Protein AF-0000000066255274 (afdb_homodimer)

Foldseek 3Di:
DDPLAAEEEEEDQCPVCPPPCCCDDLSVVCQVVPNYHYHYQHLQVLADDPRSHQWDADPVGDDKTAGELNSVLVSVVVVCPPPDPDCLQEAAEEEDLVAAEDDLVNLQSQLPHSYYYYYKAAIPGYDVVNCVVSVHHYYYPDNDDDRMCSVVSSVSCVSNSCCHPPSPVDPVVVCQDACNLLWHWADDDDDDQDDPNDGDPVQVVVPPPVSVVVVRVVRRLVCCVVPPVVSLVVNCVVVVHDSCVVVVD/DDPLAAEEEEEDQCPVCPPPCCCDDLSVVCCVVPNYHYHYQHLQVLADDPRSHQWAADPVGDDKTAGELNSVLVSVVVVCVPPDPDCLQEAAEEEDLVAAEDDLVNLQSQLPHSYYYYYKAAIPGYDVVNCVVSVHHYYYPDNDDDRMCSVVSSVSCVSNSCCHPPSPVDPVVVCQDACNLLWHWADDDDDDQADPNDGDPVQVVVPPPVSVVVVRVVRRLVCCVVPPVVSLVVNCVVVVHDSCVVVVD

Structure (mmCIF, N/CA/C/O backbone):
data_AF-0000000066255274-model_v1
#
loop_
_entity.id
_entity.type
_entity.pdbx_description
1 polymer 'tRNA (guanine-N(1)-)-methyltransferase'
#
loop_
_atom_site.group_PDB
_atom_site.id
_atom_site.type_symbol
_atom_site.label_atom_id
_atom_site.label_alt_id
_atom_site.label_comp_id
_atom_site.label_asym_id
_atom_site.label_entity_id
_atom_site.label_seq_id
_atom_site.pdbx_PDB_ins_code
_atom_site.Cartn_x
_atom_site.Cartn_y
_atom_site.Cartn_z
_atom_site.occupancy
_atom_site.B_iso_or_equiv
_atom_site.auth_seq_id
_atom_site.auth_comp_id
_atom_site.auth_asym_id
_atom_site.auth_atom_id
_atom_site.pdbx_PDB_model_num
ATOM 1 N N . MET A 1 1 ? 22.891 -3.846 16.141 1 67 1 MET A N 1
ATOM 2 C CA . MET A 1 1 ? 22.766 -3.225 14.828 1 67 1 MET A CA 1
ATOM 3 C C . MET A 1 1 ? 24.141 -3.023 14.188 1 67 1 MET A C 1
ATOM 5 O O . MET A 1 1 ? 25.125 -2.736 14.883 1 67 1 MET A O 1
ATOM 9 N N . LEU A 1 2 ? 24.172 -3.42 12.828 1 73.75 2 LEU A N 1
ATOM 10 C CA . LEU A 1 2 ? 25.422 -3.209 12.109 1 73.75 2 LEU A CA 1
ATOM 11 C C . LEU A 1 2 ? 25.672 -1.723 11.883 1 73.75 2 LEU A C 1
ATOM 13 O O . LEU A 1 2 ? 24.75 -0.969 11.586 1 73.75 2 LEU A O 1
ATOM 17 N N . LYS A 1 3 ? 26.812 -1.374 12.156 1 72.88 3 LYS A N 1
ATOM 18 C CA . LYS A 1 3 ? 27.188 0.022 11.938 1 72.88 3 LYS A CA 1
ATOM 19 C C . LYS A 1 3 ? 26.922 0.447 10.5 1 72.88 3 LYS A C 1
ATOM 21 O O . LYS A 1 3 ? 27.266 -0.268 9.555 1 72.88 3 LYS A O 1
ATOM 26 N N . GLY A 1 4 ? 26.125 1.449 10.344 1 81.69 4 GLY A N 1
ATOM 27 C CA . GLY A 1 4 ? 25.875 1.98 9.008 1 81.69 4 GLY A CA 1
ATOM 28 C C . GLY A 1 4 ? 24.703 1.335 8.312 1 81.69 4 GLY A C 1
ATOM 29 O O . GLY A 1 4 ? 24.438 1.606 7.137 1 81.69 4 GLY A O 1
ATOM 30 N N . ALA A 1 5 ? 23.953 0.561 9.094 1 90.81 5 ALA A N 1
ATOM 31 C CA . ALA A 1 5 ? 22.797 -0.108 8.492 1 90.81 5 ALA A CA 1
ATOM 32 C C . ALA A 1 5 ? 21.703 0.893 8.148 1 90.81 5 ALA A C 1
ATOM 34 O O . ALA A 1 5 ? 21.516 1.896 8.844 1 90.81 5 ALA A O 1
ATOM 35 N N . TRP A 1 6 ? 21.047 0.583 7.078 1 96.94 6 TRP A N 1
ATOM 36 C CA . TRP A 1 6 ? 19.906 1.394 6.648 1 96.94 6 TRP A CA 1
ATOM 37 C C . TRP A 1 6 ? 18.859 1.497 7.75 1 96.94 6 TRP A C 1
ATOM 39 O O . TRP A 1 6 ? 18.578 0.513 8.438 1 96.94 6 TRP A O 1
ATOM 49 N N . GLN A 1 7 ? 18.297 2.729 7.961 1 98.06 7 GLN A N 1
ATOM 50 C CA . GLN A 1 7 ? 17.391 2.906 9.086 1 98.06 7 GLN A CA 1
ATOM 51 C C . GLN A 1 7 ? 16.094 3.586 8.648 1 98.06 7 GLN A C 1
ATOM 53 O O . GLN A 1 7 ? 16.125 4.555 7.891 1 98.06 7 GLN A O 1
ATOM 58 N N . ALA A 1 8 ? 15.008 3.051 9.133 1 98.56 8 ALA A N 1
ATOM 59 C CA . ALA A 1 8 ? 13.711 3.719 8.992 1 98.56 8 ALA A CA 1
ATOM 60 C C . ALA A 1 8 ? 13.273 4.34 10.312 1 98.56 8 ALA A C 1
ATOM 62 O O . ALA A 1 8 ? 13.219 3.66 11.336 1 98.56 8 ALA A O 1
ATOM 63 N N . ARG A 1 9 ? 12.984 5.594 10.297 1 98.75 9 ARG A N 1
ATOM 64 C CA . ARG A 1 9 ? 12.352 6.27 11.422 1 98.75 9 ARG A CA 1
ATOM 65 C C . ARG A 1 9 ? 10.906 6.637 11.094 1 98.75 9 ARG A C 1
ATOM 67 O O . ARG A 1 9 ? 10.633 7.234 10.055 1 98.75 9 ARG A O 1
ATOM 74 N N . ILE A 1 10 ? 10.031 6.273 12 1 98.94 10 ILE A N 1
ATOM 75 C CA . ILE A 1 10 ? 8.609 6.473 11.703 1 98.94 10 ILE A CA 1
ATOM 76 C C . ILE A 1 10 ? 7.984 7.352 12.781 1 98.94 10 ILE A C 1
ATOM 78 O O . ILE A 1 10 ? 7.922 6.965 13.953 1 98.94 10 ILE A O 1
ATOM 82 N N . VAL A 1 11 ? 7.551 8.516 12.422 1 98.88 11 VAL A N 1
ATOM 83 C CA . VAL A 1 11 ? 6.738 9.359 13.289 1 98.88 11 VAL A CA 1
ATOM 84 C C . VAL A 1 11 ? 5.266 8.984 13.156 1 98.88 11 VAL A C 1
ATOM 86 O O . VAL A 1 11 ? 4.699 9.055 12.062 1 98.88 11 VAL A O 1
ATOM 89 N N . THR A 1 12 ? 4.637 8.586 14.234 1 98.69 12 THR A N 1
ATOM 90 C CA . THR A 1 12 ? 3.295 8.016 14.125 1 98.69 12 THR A CA 1
ATOM 91 C C . THR A 1 12 ? 2.551 8.125 15.453 1 98.69 12 THR A C 1
ATOM 93 O O . THR A 1 12 ? 3.17 8.305 16.5 1 98.69 12 THR A O 1
ATOM 96 N N . LEU A 1 13 ? 1.242 8.109 15.422 1 97.81 13 LEU A N 1
ATOM 97 C CA . LEU A 1 13 ? 0.407 8.016 16.609 1 97.81 13 LEU A CA 1
ATOM 98 C C . LEU A 1 13 ? 0.273 6.574 17.078 1 97.81 13 LEU A C 1
ATOM 100 O O . LEU A 1 13 ? -0.225 6.312 18.172 1 97.81 13 LEU A O 1
ATOM 104 N N . PHE A 1 14 ? 0.722 5.609 16.266 1 97.88 14 PHE A N 1
ATOM 105 C CA . PHE A 1 14 ? 0.557 4.191 16.562 1 97.88 14 PHE A CA 1
ATOM 106 C C . PHE A 1 14 ? 1.89 3.459 16.453 1 97.88 14 PHE A C 1
ATOM 108 O O . PHE A 1 14 ? 2.057 2.574 15.617 1 97.88 14 PHE A O 1
ATOM 115 N N . PRO A 1 15 ? 2.764 3.76 17.375 1 98.56 15 PRO A N 1
ATOM 116 C CA . PRO A 1 15 ? 4.051 3.062 17.312 1 98.56 15 PRO A CA 1
ATOM 117 C C . PRO A 1 15 ? 3.904 1.545 17.391 1 98.56 15 PRO A C 1
ATOM 119 O O . PRO A 1 15 ? 4.742 0.812 16.859 1 98.56 15 PRO A O 1
ATOM 122 N N . GLU A 1 16 ? 2.84 1.042 17.953 1 97.69 16 GLU A N 1
ATOM 123 C CA . GLU A 1 16 ? 2.6 -0.386 18.141 1 97.69 16 GLU A CA 1
ATOM 124 C C . GLU A 1 16 ? 2.301 -1.071 16.797 1 97.69 16 GLU A C 1
ATOM 126 O O . GLU A 1 16 ? 2.289 -2.301 16.719 1 97.69 16 GLU A O 1
ATOM 131 N N . ALA A 1 17 ? 2.053 -0.312 15.773 1 98.44 17 ALA A N 1
ATOM 132 C CA . ALA A 1 17 ? 1.824 -0.876 14.445 1 98.44 17 ALA A CA 1
ATOM 133 C C . ALA A 1 17 ? 3.102 -1.498 13.883 1 98.44 17 ALA A C 1
ATOM 135 O O . ALA A 1 17 ? 3.059 -2.238 12.898 1 98.44 17 ALA A O 1
ATOM 136 N N . PHE A 1 18 ? 4.277 -1.231 14.453 1 98.5 18 PHE A N 1
ATOM 137 C CA . PHE A 1 18 ? 5.566 -1.637 13.906 1 98.5 18 PHE A CA 1
ATOM 138 C C . PHE A 1 18 ? 6.27 -2.609 14.844 1 98.5 18 PHE A C 1
ATOM 140 O O . PHE A 1 18 ? 6.176 -2.477 16.062 1 98.5 18 PHE A O 1
ATOM 147 N N . PRO A 1 19 ? 6.973 -3.594 14.391 1 98.31 19 PRO A N 1
ATOM 148 C CA . PRO A 1 19 ? 7.293 -3.701 12.969 1 98.31 19 PRO A CA 1
ATOM 149 C C . PRO A 1 19 ? 6.137 -4.254 12.141 1 98.31 19 PRO A C 1
ATOM 151 O O . PRO A 1 19 ? 6.156 -4.172 10.906 1 98.31 19 PRO A O 1
ATOM 154 N N . GLY A 1 20 ? 5.086 -4.824 12.883 1 97.69 20 GLY A N 1
ATOM 155 C CA . GLY A 1 20 ? 3.986 -5.434 12.148 1 97.69 20 GLY A CA 1
ATOM 156 C C . GLY A 1 20 ? 4.438 -6.496 11.164 1 97.69 20 GLY A C 1
ATOM 157 O O . GLY A 1 20 ? 5.227 -7.375 11.516 1 97.69 20 GLY A O 1
ATOM 158 N N . THR A 1 21 ? 3.955 -6.406 9.906 1 97.88 21 THR A N 1
ATOM 159 C CA . THR A 1 21 ? 4.277 -7.395 8.883 1 97.88 21 THR A CA 1
ATOM 160 C C . THR A 1 21 ? 5.762 -7.34 8.531 1 97.88 21 THR A C 1
ATOM 162 O O . THR A 1 21 ? 6.336 -8.336 8.078 1 97.88 21 THR A O 1
ATOM 165 N N . LEU A 1 22 ? 6.406 -6.203 8.742 1 98.25 22 LEU A N 1
ATOM 166 C CA . LEU A 1 22 ? 7.828 -6.051 8.461 1 98.25 22 LEU A CA 1
ATOM 167 C C . LEU A 1 22 ? 8.664 -6.973 9.336 1 98.25 22 LEU A C 1
ATOM 169 O O . LEU A 1 22 ? 9.844 -7.203 9.062 1 98.25 22 LEU A O 1
ATOM 173 N N . GLY A 1 23 ? 8.086 -7.418 10.414 1 97.56 23 GLY A N 1
ATOM 174 C CA . GLY A 1 23 ? 8.797 -8.297 11.336 1 97.56 23 GLY A CA 1
ATOM 175 C C . GLY A 1 23 ? 8.734 -9.758 10.93 1 97.56 23 GLY A C 1
ATOM 176 O O . GLY A 1 23 ? 9.328 -10.617 11.586 1 97.56 23 GLY A O 1
ATOM 177 N N . LEU A 1 24 ? 8.102 -9.992 9.844 1 96.31 24 LEU A N 1
ATOM 178 C CA . LEU A 1 24 ? 7.898 -11.367 9.391 1 96.31 24 LEU A CA 1
ATOM 179 C C . LEU A 1 24 ? 8.836 -11.695 8.234 1 96.31 24 LEU A C 1
ATOM 181 O O . LEU A 1 24 ? 9.344 -10.797 7.566 1 96.31 24 LEU A O 1
ATOM 185 N N . SER A 1 25 ? 9.164 -12.945 8.031 1 92.06 25 SER A N 1
ATOM 186 C CA . SER A 1 25 ? 9.844 -13.477 6.859 1 92.06 25 SER A CA 1
ATOM 187 C C . SER A 1 25 ? 11.211 -12.82 6.664 1 92.06 25 SER A C 1
ATOM 189 O O . SER A 1 25 ? 11.914 -12.547 7.637 1 92.06 25 SER A O 1
ATOM 191 N N . LEU A 1 26 ? 11.656 -12.633 5.426 1 90.44 26 LEU A N 1
ATOM 192 C CA . LEU A 1 26 ? 13.016 -12.211 5.109 1 90.44 26 LEU A CA 1
ATOM 193 C C . LEU A 1 26 ? 13.281 -10.797 5.625 1 90.44 26 LEU A C 1
ATOM 195 O O . LEU A 1 26 ? 14.383 -10.5 6.094 1 90.44 26 LEU A O 1
ATOM 199 N N . THR A 1 27 ? 12.25 -9.961 5.547 1 94.56 27 THR A N 1
ATOM 200 C CA . THR A 1 27 ? 12.414 -8.609 6.059 1 94.56 27 THR A CA 1
ATOM 201 C C . THR A 1 27 ? 12.625 -8.617 7.57 1 94.56 27 THR A C 1
ATOM 203 O O . THR A 1 27 ? 13.461 -7.879 8.086 1 94.56 27 THR A O 1
ATOM 206 N N . GLY A 1 28 ? 11.875 -9.484 8.211 1 96.56 28 GLY A N 1
ATOM 207 C CA . GLY A 1 28 ? 12.023 -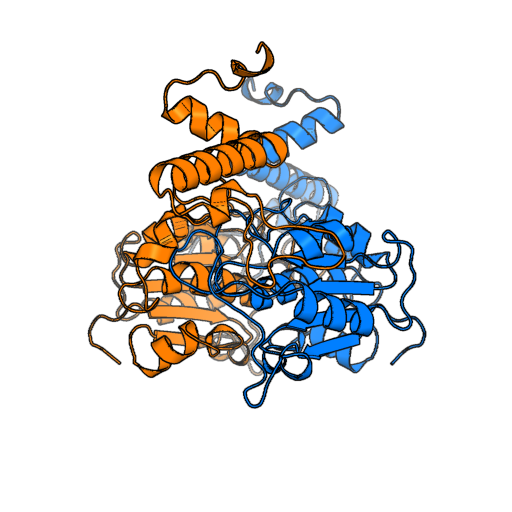9.641 9.648 1 96.56 28 GLY A CA 1
ATOM 208 C C . GLY A 1 28 ? 13.352 -10.25 10.047 1 96.56 28 GLY A C 1
ATOM 209 O O . GLY A 1 28 ? 13.992 -9.789 10.992 1 96.56 28 GLY A O 1
ATOM 210 N N . LYS A 1 29 ? 13.75 -11.266 9.344 1 95.19 29 LYS A N 1
ATOM 211 C CA . LYS A 1 29 ? 15.047 -11.883 9.594 1 95.19 29 LYS A CA 1
ATOM 212 C C . LYS A 1 29 ? 16.172 -10.867 9.43 1 95.19 29 LYS A C 1
ATOM 214 O O . LYS A 1 29 ? 17.094 -10.812 10.242 1 95.19 29 LYS A O 1
ATOM 219 N N . ALA A 1 30 ? 16.078 -10.094 8.367 1 96 30 ALA A N 1
ATOM 220 C CA . ALA A 1 30 ? 17.078 -9.055 8.117 1 96 30 ALA A CA 1
ATOM 221 C C . ALA A 1 30 ? 17.094 -8.023 9.242 1 96 30 ALA A C 1
ATOM 223 O O . ALA A 1 30 ? 18.156 -7.5 9.594 1 96 30 ALA A O 1
ATOM 224 N N . LEU A 1 31 ? 15.93 -7.707 9.742 1 97 31 LEU A N 1
ATOM 225 C CA . LEU A 1 31 ? 15.82 -6.805 10.883 1 97 31 LEU A CA 1
ATOM 226 C C . LEU A 1 31 ? 16.547 -7.367 12.094 1 97 31 LEU A C 1
ATOM 228 O O . LEU A 1 31 ? 17.312 -6.664 12.742 1 97 31 LEU A O 1
ATOM 232 N N . GLU A 1 32 ? 16.359 -8.633 12.344 1 96.44 32 GLU A N 1
ATOM 233 C CA . GLU A 1 32 ? 16.984 -9.32 13.469 1 96.44 32 GLU A CA 1
ATOM 234 C C . GLU A 1 32 ? 18.5 -9.359 13.312 1 96.44 32 GLU A C 1
ATOM 236 O O . GLU A 1 32 ? 19.234 -9.25 14.305 1 96.44 32 GLU A O 1
ATOM 241 N N . MET A 1 33 ? 18.906 -9.492 12.109 1 95.25 33 MET A N 1
ATOM 242 C CA . MET A 1 33 ? 20.328 -9.594 11.82 1 95.25 33 MET A CA 1
ATOM 243 C C . MET A 1 33 ? 21 -8.219 11.82 1 95.25 33 MET A C 1
ATOM 245 O O . MET A 1 33 ? 22.219 -8.117 11.68 1 95.25 33 MET A O 1
ATOM 249 N N . GLY A 1 34 ? 20.203 -7.199 11.844 1 95.88 34 GLY A N 1
ATOM 250 C CA . GLY A 1 34 ? 20.734 -5.852 11.906 1 95.88 34 GLY A CA 1
ATOM 251 C C . GLY A 1 34 ? 21.109 -5.289 10.547 1 95.88 34 GLY A C 1
ATOM 252 O O . GLY A 1 34 ? 21.859 -4.324 10.453 1 95.88 34 GLY A O 1
ATOM 253 N N . LEU A 1 35 ? 20.594 -5.93 9.461 1 95.06 35 LEU A N 1
ATOM 254 C CA . LEU A 1 35 ? 20.875 -5.438 8.117 1 95.06 35 LEU A CA 1
ATOM 255 C C . LEU A 1 35 ? 20.156 -4.117 7.863 1 95.06 35 LEU A C 1
ATOM 257 O O . LEU A 1 35 ? 20.562 -3.344 6.992 1 95.06 35 LEU A O 1
ATOM 261 N N . TRP A 1 36 ? 19.109 -3.922 8.547 1 97.19 36 TRP A N 1
ATOM 262 C CA . TRP A 1 36 ? 18.406 -2.648 8.633 1 97.19 36 TRP A CA 1
ATOM 263 C C . TRP A 1 36 ? 17.797 -2.453 10.016 1 97.19 36 TRP A C 1
ATOM 265 O O . TRP A 1 36 ? 17.812 -3.369 10.844 1 97.19 36 TRP A O 1
ATOM 275 N N . SER A 1 37 ? 17.344 -1.203 10.305 1 97.81 37 SER A N 1
ATOM 276 C CA . SER A 1 37 ? 16.766 -0.938 11.617 1 97.81 37 SER A CA 1
ATOM 277 C C . SER A 1 37 ? 15.531 -0.048 11.508 1 97.81 37 SER A C 1
ATOM 279 O O . SER A 1 37 ? 15.328 0.621 10.492 1 97.81 37 SER A O 1
ATOM 281 N N . LEU A 1 38 ? 14.734 -0.17 12.492 1 97.88 38 LEU A N 1
ATOM 282 C CA . LEU A 1 38 ? 13.469 0.55 12.562 1 97.88 38 LEU A CA 1
ATOM 283 C C . LEU A 1 38 ? 13.305 1.223 13.922 1 97.88 38 LEU A C 1
ATOM 285 O O . LEU A 1 38 ? 13.523 0.597 14.961 1 97.88 38 LEU A O 1
ATOM 289 N N . GLU A 1 39 ? 13.016 2.5 13.906 1 98.25 39 GLU A N 1
ATOM 290 C CA . GLU A 1 39 ? 12.727 3.264 15.117 1 98.25 39 GLU A CA 1
ATOM 291 C C . GLU A 1 39 ? 11.406 4.023 14.984 1 98.25 39 GLU A C 1
ATOM 293 O O . GLU A 1 39 ? 11.195 4.742 14.008 1 98.25 39 GLU A O 1
ATOM 298 N N . THR A 1 40 ? 10.547 3.787 15.93 1 98.69 40 THR A N 1
ATOM 299 C CA . THR A 1 40 ? 9.32 4.574 15.953 1 98.69 40 THR A CA 1
ATOM 300 C C . THR A 1 40 ? 9.461 5.77 16.891 1 98.69 40 THR A C 1
ATOM 302 O O . THR A 1 40 ? 10.086 5.668 17.953 1 98.69 40 THR A O 1
ATOM 305 N N . ILE A 1 41 ? 8.961 6.832 16.422 1 98.62 41 ILE A N 1
ATOM 306 C CA . ILE A 1 41 ? 8.852 8.055 17.203 1 98.62 41 ILE A CA 1
ATOM 307 C C . ILE A 1 41 ? 7.375 8.367 17.453 1 98.62 41 ILE A C 1
ATOM 309 O O . ILE A 1 41 ? 6.672 8.82 16.547 1 98.62 41 ILE A O 1
ATOM 313 N N . ASP A 1 42 ? 6.961 8.133 18.719 1 98.5 42 ASP A N 1
ATOM 314 C CA . ASP A 1 42 ? 5.574 8.375 19.094 1 98.5 42 ASP A CA 1
ATOM 315 C C . ASP A 1 42 ? 5.262 9.875 19.094 1 98.5 42 ASP A C 1
ATOM 317 O O . ASP A 1 42 ? 6 10.664 19.672 1 98.5 42 ASP A O 1
ATOM 321 N N . LEU A 1 43 ? 4.16 10.211 18.5 1 98.12 43 LEU A N 1
ATOM 322 C CA . LEU A 1 43 ? 3.787 11.617 18.406 1 98.12 43 LEU A CA 1
ATOM 323 C C . LEU A 1 43 ? 3.178 12.109 19.719 1 98.12 43 LEU A C 1
ATOM 325 O O . LEU A 1 43 ? 3.285 13.289 20.047 1 98.12 43 LEU A O 1
ATOM 329 N N . ARG A 1 44 ? 2.617 11.289 20.469 1 97.38 44 ARG A N 1
ATOM 330 C CA . ARG A 1 44 ? 1.776 11.633 21.609 1 97.38 44 ARG A CA 1
ATOM 331 C C . ARG A 1 44 ? 2.584 12.352 22.688 1 97.38 44 ARG A C 1
ATOM 333 O O . ARG A 1 44 ? 2.115 13.336 23.281 1 97.38 44 ARG A O 1
ATOM 340 N N . PRO A 1 45 ? 3.74 11.852 22.953 1 97.62 45 PRO A N 1
ATOM 341 C CA . PRO A 1 45 ? 4.516 12.523 24 1 97.62 45 PRO A CA 1
ATOM 342 C C . PRO A 1 45 ? 4.809 13.984 23.672 1 97.62 45 PRO A C 1
ATOM 344 O O . PRO A 1 45 ? 5.148 14.766 24.562 1 97.62 45 PRO A O 1
ATOM 347 N N . PHE A 1 46 ? 4.719 14.398 22.438 1 98.12 46 PHE A N 1
ATOM 348 C CA . PHE A 1 46 ? 4.984 15.773 22.047 1 98.12 46 PHE A CA 1
ATOM 349 C C . PHE A 1 46 ? 3.738 16.641 22.188 1 98.12 46 PHE A C 1
ATOM 351 O O . PHE A 1 46 ? 3.789 17.859 22 1 98.12 46 PHE A O 1
ATOM 358 N N . GLY A 1 47 ? 2.637 16 22.469 1 97.06 47 GLY A N 1
ATOM 359 C CA . GLY A 1 47 ? 1.356 16.688 22.531 1 97.06 47 GLY A CA 1
ATOM 360 C C . GLY A 1 47 ? 1.276 17.672 23.688 1 97.06 47 GLY A C 1
ATOM 361 O O . GLY A 1 47 ? 2.148 17.688 24.547 1 97.06 47 GLY A O 1
ATOM 362 N N . GLU A 1 48 ? 0.266 18.5 23.672 1 95 48 GLU A N 1
ATOM 363 C CA . GLU A 1 48 ? 0.125 19.578 24.641 1 95 48 GLU A CA 1
ATOM 364 C C . GLU A 1 48 ? -0.929 19.234 25.688 1 95 48 GLU A C 1
ATOM 366 O O . GLU A 1 48 ? -1.916 18.562 25.391 1 95 48 GLU A O 1
ATOM 371 N N . GLY A 1 49 ? -0.668 19.781 26.906 1 91.44 49 GLY A N 1
ATOM 372 C CA . GLY A 1 49 ? -1.646 19.672 27.969 1 91.44 49 GLY A CA 1
ATOM 373 C C . GLY A 1 49 ? -1.621 18.312 28.656 1 91.44 49 GLY A C 1
ATOM 374 O O . GLY A 1 49 ? -0.749 17.484 28.391 1 91.44 49 GLY A O 1
ATOM 375 N N . ARG A 1 50 ? -2.566 18.141 29.562 1 91.62 50 ARG A N 1
ATOM 376 C CA . ARG A 1 50 ? -2.658 16.922 30.375 1 91.62 50 ARG A CA 1
ATOM 377 C C . ARG A 1 50 ? -2.959 15.703 29.516 1 91.62 50 ARG A C 1
ATOM 379 O O . ARG A 1 50 ? -2.449 14.609 29.766 1 91.62 50 ARG A O 1
ATOM 386 N N . HIS A 1 51 ? -3.666 15.992 28.469 1 91.88 51 HIS A N 1
ATOM 387 C CA . HIS A 1 51 ? -4.129 14.883 27.656 1 91.88 51 HIS A CA 1
ATOM 388 C C . HIS A 1 51 ? -3.215 14.672 26.453 1 91.88 51 HIS A C 1
ATOM 390 O O . HIS A 1 51 ? -3.475 13.805 25.609 1 91.88 51 HIS A O 1
ATOM 396 N N . ARG A 1 52 ? -2.176 15.453 26.312 1 94.88 52 ARG A N 1
ATOM 397 C CA . ARG A 1 52 ? -1.203 15.312 25.234 1 94.88 52 ARG A CA 1
ATOM 398 C C . ARG A 1 52 ? -1.876 15.43 23.875 1 94.88 52 ARG A C 1
ATOM 400 O O . ARG A 1 52 ? -1.708 14.562 23.016 1 94.88 52 ARG A O 1
ATOM 407 N N . ASN A 1 53 ? -2.605 16.484 23.75 1 95.88 53 ASN A N 1
ATOM 408 C CA . ASN A 1 53 ? -3.309 16.719 22.484 1 95.88 53 ASN A CA 1
ATOM 409 C C . ASN A 1 53 ? -2.336 17 21.344 1 95.88 53 ASN A C 1
ATOM 411 O O . ASN A 1 53 ? -1.461 17.859 21.469 1 95.88 53 ASN A O 1
ATOM 415 N N . VAL A 1 54 ? -2.52 16.234 20.266 1 98.12 54 VAL A N 1
ATOM 416 C CA . VAL A 1 54 ? -1.582 16.344 19.156 1 98.12 54 VAL A CA 1
ATOM 417 C C . VAL A 1 54 ? -2.27 17.016 17.969 1 98.12 54 VAL A C 1
ATOM 419 O O . VAL A 1 54 ? -1.615 17.359 16.984 1 98.12 54 VAL A O 1
ATOM 422 N N . ASP A 1 55 ? -3.578 17.156 18.016 1 97.69 55 ASP A N 1
ATOM 423 C CA . ASP A 1 55 ? -4.395 17.609 16.906 1 97.69 55 ASP A CA 1
ATOM 424 C C . ASP A 1 55 ? -5.383 18.688 17.344 1 97.69 55 ASP A C 1
ATOM 426 O O . ASP A 1 55 ? -5.516 18.969 18.531 1 97.69 55 ASP A O 1
ATOM 430 N N . ASP A 1 56 ? -5.984 19.359 16.422 1 97.38 56 ASP A N 1
ATOM 431 C CA . ASP A 1 56 ? -7.039 20.344 16.641 1 97.38 56 ASP A CA 1
ATOM 432 C C . ASP A 1 56 ? -7.996 20.406 15.453 1 97.38 56 ASP A C 1
ATOM 434 O O . ASP A 1 56 ? -7.789 19.719 14.453 1 97.38 56 ASP A O 1
ATOM 438 N N . ASN A 1 57 ? -9.062 21.188 15.578 1 96.94 57 ASN A N 1
ATOM 439 C CA . ASN A 1 57 ? -10.062 21.312 14.523 1 96.94 57 ASN A CA 1
ATOM 440 C C . ASN A 1 57 ? -9.492 21.984 13.281 1 96.94 57 ASN A C 1
ATOM 442 O O . ASN A 1 57 ? -8.648 22.875 13.391 1 96.94 57 ASN A O 1
ATOM 446 N N . PRO A 1 58 ? -9.953 21.531 12.148 1 97 58 PRO A N 1
ATOM 447 C CA . PRO A 1 58 ? -9.516 22.203 10.93 1 97 58 PRO A CA 1
ATOM 448 C C . PRO A 1 58 ? -9.906 23.688 10.906 1 97 58 PRO A C 1
ATOM 450 O O . PRO A 1 58 ? -11.031 24.031 11.266 1 97 58 PRO A O 1
ATOM 453 N N . ALA A 1 59 ? -8.93 24.531 10.477 1 97.62 59 ALA A N 1
ATOM 454 C CA . ALA A 1 59 ? -9.266 25.938 10.25 1 97.62 59 ALA A CA 1
ATOM 455 C C . ALA A 1 59 ? -10.32 26.078 9.164 1 97.62 59 ALA A C 1
ATOM 457 O O . ALA A 1 59 ? -10.258 25.406 8.125 1 97.62 59 ALA A O 1
ATOM 458 N N . GLY A 1 60 ? -11.312 27 9.398 1 95.44 60 GLY A N 1
ATOM 459 C CA . GLY A 1 60 ? -12.406 27.172 8.453 1 95.44 60 GLY A CA 1
ATOM 460 C C . GLY A 1 60 ? -13.57 26.234 8.711 1 95.44 60 GLY A C 1
ATOM 461 O O . GLY A 1 60 ? -14.602 26.312 8.031 1 95.44 60 GLY A O 1
ATOM 462 N N . GLY A 1 61 ? -13.375 25.344 9.672 1 91.94 61 GLY A N 1
ATOM 463 C CA . GLY A 1 61 ? -14.43 24.391 10.008 1 91.94 61 GLY A CA 1
ATOM 464 C C . GLY A 1 61 ? -14.312 23.078 9.25 1 91.94 61 GLY A C 1
ATOM 465 O O . GLY A 1 61 ? -13.43 22.922 8.414 1 91.94 61 GLY A O 1
ATOM 466 N N . GLY A 1 62 ? -15.25 22.109 9.594 1 87.06 62 GLY A N 1
ATOM 467 C CA . GLY A 1 62 ? -15.242 20.797 8.984 1 87.06 62 GLY A CA 1
ATOM 468 C C . GLY A 1 62 ? -15.102 19.672 9.992 1 87.06 62 GLY A C 1
ATOM 469 O O . GLY A 1 62 ? -14.812 19.922 11.164 1 87.06 62 GLY A O 1
ATOM 470 N N . ALA A 1 63 ? -15.359 18.531 9.516 1 85.25 63 ALA A N 1
ATOM 471 C CA . ALA A 1 63 ? -15.258 17.359 10.367 1 85.25 63 ALA A CA 1
ATOM 472 C C . ALA A 1 63 ? -13.812 16.906 10.516 1 85.25 63 ALA A C 1
ATOM 474 O O . ALA A 1 63 ? -12.945 17.297 9.727 1 85.25 63 ALA A O 1
ATOM 475 N N . GLY A 1 64 ? -13.562 16.234 11.648 1 90.5 64 GLY A N 1
ATOM 476 C CA . GLY A 1 64 ? -12.266 15.609 11.828 1 90.5 64 GLY A CA 1
ATOM 477 C C . GLY A 1 64 ? -11.289 16.484 12.594 1 90.5 64 GLY A C 1
ATOM 478 O O . GLY A 1 64 ? -11.688 17.406 13.297 1 90.5 64 GLY A O 1
ATOM 479 N N . MET A 1 65 ? -10.023 16.078 12.516 1 95.31 65 MET A N 1
ATOM 480 C CA . MET A 1 65 ? -8.93 16.734 13.227 1 95.31 65 MET A CA 1
ATOM 481 C C . MET A 1 65 ? -7.699 16.859 12.336 1 95.31 65 MET A C 1
ATOM 483 O O . MET A 1 65 ? -7.574 16.156 11.336 1 95.31 65 MET A O 1
ATOM 487 N N . VAL A 1 66 ? -6.883 17.812 12.617 1 97.81 66 VAL A N 1
ATOM 488 C CA . VAL A 1 66 ? -5.641 18.047 11.883 1 97.81 66 VAL A CA 1
ATOM 489 C C . VAL A 1 66 ? -4.457 18.016 12.844 1 97.81 66 VAL A C 1
ATOM 491 O O . VAL A 1 66 ? -4.5 18.625 13.914 1 97.81 66 VAL A O 1
ATOM 494 N N . LEU A 1 67 ? -3.414 17.281 12.477 1 98.5 67 LEU A N 1
ATOM 495 C CA . LEU A 1 67 ? -2.215 17.266 13.305 1 98.5 67 LEU A CA 1
ATOM 496 C C . LEU A 1 67 ? -1.544 18.641 13.32 1 98.5 67 LEU A C 1
ATOM 498 O O . LEU A 1 67 ? -1.305 19.219 12.258 1 98.5 67 LEU A O 1
ATOM 502 N N . ARG A 1 68 ? -1.206 19.062 14.445 1 98.75 68 ARG A N 1
ATOM 503 C CA . ARG A 1 68 ? -0.719 20.422 14.641 1 98.75 68 ARG A CA 1
ATOM 504 C C . ARG A 1 68 ? 0.713 20.578 14.133 1 98.75 68 ARG A C 1
ATOM 506 O O . ARG A 1 68 ? 1.534 19.672 14.312 1 98.75 68 ARG A O 1
ATOM 513 N N . ALA A 1 69 ? 0.995 21.781 13.641 1 98.75 69 ALA A N 1
ATOM 514 C CA . ALA A 1 69 ? 2.318 22.078 13.102 1 98.75 69 ALA A CA 1
ATOM 515 C C . ALA A 1 69 ? 3.377 22.047 14.195 1 98.75 69 ALA A C 1
ATOM 517 O O . ALA A 1 69 ? 4.461 21.484 14.016 1 98.75 69 ALA A O 1
ATOM 518 N N . ASP A 1 70 ? 3.088 22.641 15.344 1 98.62 70 ASP A N 1
ATOM 519 C CA . ASP A 1 70 ? 4.062 22.766 16.422 1 98.62 70 ASP A CA 1
ATOM 520 C C . ASP A 1 70 ? 4.438 21.391 16.984 1 98.62 70 ASP A C 1
ATOM 522 O O . ASP A 1 70 ? 5.598 21.156 17.344 1 98.62 70 ASP A O 1
ATOM 526 N N . ILE A 1 71 ? 3.453 20.484 17.062 1 98.56 71 ILE A N 1
ATOM 527 C CA . ILE A 1 71 ? 3.674 19.156 17.594 1 98.56 71 ILE A CA 1
ATOM 528 C C . ILE A 1 71 ? 4.492 18.328 16.609 1 98.56 71 ILE A C 1
ATOM 530 O O . ILE A 1 71 ? 5.5 17.719 16.984 1 98.56 71 ILE A O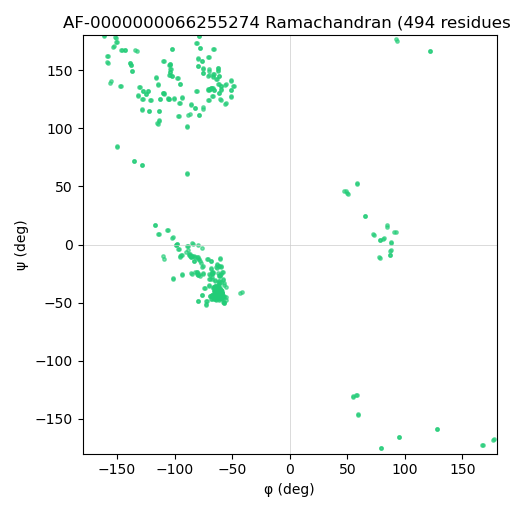 1
ATOM 534 N N . VAL A 1 72 ? 4.098 18.312 15.32 1 98.81 72 VAL A N 1
ATOM 535 C CA . VAL A 1 72 ? 4.789 17.547 14.289 1 98.81 72 VAL A CA 1
ATOM 536 C C . VAL A 1 72 ? 6.215 18.062 14.125 1 98.81 72 VAL A C 1
ATOM 538 O O . VAL A 1 72 ? 7.145 17.281 13.922 1 98.81 72 VAL A O 1
ATOM 541 N N . ALA A 1 73 ? 6.383 19.391 14.25 1 98.81 73 ALA A N 1
ATOM 542 C CA . ALA A 1 73 ? 7.711 19.984 14.148 1 98.81 73 ALA A CA 1
ATOM 543 C C . ALA A 1 73 ? 8.656 19.406 15.203 1 98.81 73 ALA A C 1
ATOM 545 O O . ALA A 1 73 ? 9.789 19.031 14.891 1 98.81 73 ALA A O 1
ATOM 546 N N . ARG A 1 74 ? 8.211 19.312 16.438 1 98.62 74 ARG A N 1
ATOM 547 C CA . ARG A 1 74 ? 9.031 18.766 17.516 1 98.62 74 ARG A CA 1
ATOM 548 C C . ARG A 1 74 ? 9.391 17.312 17.25 1 98.62 74 ARG A C 1
ATOM 550 O O . ARG A 1 74 ? 10.516 16.891 17.516 1 98.62 74 ARG A O 1
ATOM 557 N N . ALA A 1 75 ? 8.461 16.578 16.781 1 98.81 75 ALA A N 1
ATOM 558 C CA . ALA A 1 75 ? 8.703 15.172 16.469 1 98.81 75 ALA A CA 1
ATOM 559 C C . ALA A 1 75 ? 9.719 15.023 15.344 1 98.81 75 ALA A C 1
ATOM 561 O O . ALA A 1 75 ? 10.594 14.156 15.391 1 98.81 75 ALA A O 1
ATOM 562 N N . LEU A 1 76 ? 9.57 15.875 14.281 1 98.75 76 LEU A N 1
ATOM 563 C CA . LEU A 1 76 ? 10.508 15.836 13.156 1 98.75 76 LEU A CA 1
ATOM 564 C C . LEU A 1 76 ? 11.906 16.25 13.602 1 98.75 76 LEU A C 1
ATOM 566 O O . LEU A 1 76 ? 12.898 15.695 13.125 1 98.75 76 LEU A O 1
ATOM 570 N N . ASP A 1 77 ? 11.953 17.203 14.508 1 98.69 77 ASP A N 1
ATOM 571 C CA . ASP A 1 77 ? 13.242 17.594 15.078 1 98.69 77 ASP A CA 1
ATOM 572 C C . ASP A 1 77 ? 13.891 16.406 15.805 1 98.69 77 ASP A C 1
ATOM 574 O O . ASP A 1 77 ? 15.078 16.141 15.617 1 98.69 77 ASP A O 1
ATOM 578 N N . ALA A 1 78 ? 13.125 15.766 16.594 1 98.56 78 ALA A N 1
ATOM 579 C CA . ALA A 1 78 ? 13.625 14.594 17.297 1 98.56 78 ALA A CA 1
ATOM 580 C C . ALA A 1 78 ? 14.102 13.523 16.312 1 98.56 78 ALA A C 1
ATOM 582 O O . ALA A 1 78 ? 15.148 12.898 16.531 1 98.56 78 ALA A O 1
ATOM 583 N N . ALA A 1 79 ? 13.367 13.312 15.242 1 98.38 79 ALA A N 1
ATOM 584 C CA . ALA A 1 79 ? 13.672 12.289 14.242 1 98.38 79 ALA A CA 1
ATOM 585 C C . ALA A 1 79 ? 14.961 12.625 13.484 1 98.38 79 ALA A C 1
ATOM 587 O O . ALA A 1 79 ? 15.609 11.734 12.93 1 98.38 79 ALA A O 1
ATOM 588 N N . SER A 1 80 ? 15.281 13.875 13.438 1 98.25 80 SER A N 1
ATOM 589 C CA . SER A 1 80 ? 16.406 14.32 12.617 1 98.25 80 SER A CA 1
ATOM 590 C C . SER A 1 80 ? 17.734 14.141 13.344 1 98.25 80 SER A C 1
ATOM 592 O O . SER A 1 80 ? 18.797 14.234 12.727 1 98.25 80 SER A O 1
ATOM 594 N N . VAL A 1 81 ? 17.641 13.906 14.656 1 97.69 81 VAL A N 1
ATOM 595 C CA . VAL A 1 81 ? 18.859 13.789 15.445 1 97.69 81 VAL A CA 1
ATOM 596 C C . VAL A 1 81 ? 19.719 12.641 14.914 1 97.69 81 VAL A C 1
ATOM 598 O O . VAL A 1 81 ? 19.234 11.516 14.781 1 97.69 81 VAL A O 1
ATOM 601 N N . GLY A 1 82 ? 20.969 12.93 14.57 1 96.19 82 GLY A N 1
ATOM 602 C CA . GLY A 1 82 ? 21.922 11.914 14.148 1 96.19 82 GLY A CA 1
ATOM 603 C C . GLY A 1 82 ? 21.766 11.523 12.688 1 96.19 82 GLY A C 1
ATOM 604 O O . GLY A 1 82 ? 22.359 10.547 12.234 1 96.19 82 GLY A O 1
ATOM 605 N N . THR A 1 83 ? 20.875 12.227 11.969 1 96.56 83 THR A N 1
ATOM 606 C CA . THR A 1 83 ? 20.688 11.922 10.555 1 96.56 83 THR A CA 1
ATOM 607 C C . THR A 1 83 ? 21.375 12.969 9.688 1 96.56 83 THR A C 1
ATOM 609 O O . THR A 1 83 ? 21.531 14.117 10.094 1 96.56 83 THR A O 1
ATOM 612 N N . PRO A 1 84 ? 21.812 12.57 8.484 1 96.19 84 PRO A N 1
ATOM 613 C CA . PRO A 1 84 ? 22.359 13.57 7.566 1 96.19 84 PRO A CA 1
ATOM 614 C C . PRO A 1 84 ? 21.344 14.633 7.16 1 96.19 84 PRO A C 1
ATOM 616 O O . PRO A 1 84 ? 20.156 14.336 7.043 1 96.19 84 PRO A O 1
ATOM 619 N N . SER A 1 85 ? 21.844 15.844 6.887 1 93.94 85 SER A N 1
ATOM 620 C CA . SER A 1 85 ? 20.969 16.938 6.5 1 93.94 85 SER A CA 1
ATOM 621 C C . SER A 1 85 ? 20.594 16.859 5.023 1 93.94 85 SER A C 1
ATOM 623 O O . SER A 1 85 ? 19.547 17.375 4.613 1 93.94 85 SER A O 1
ATOM 625 N N . GLU A 1 86 ? 21.453 16.188 4.301 1 95.88 86 GLU A N 1
ATOM 626 C CA . GLU A 1 86 ? 21.172 16.047 2.871 1 95.88 86 GLU A CA 1
ATOM 627 C C . GLU A 1 86 ? 20 15.125 2.619 1 95.88 86 GLU A C 1
ATOM 629 O O . GLU A 1 86 ? 20.047 13.938 2.961 1 95.88 86 GLU A O 1
ATOM 634 N N . ARG A 1 87 ? 19.016 15.586 1.937 1 95.81 87 ARG A N 1
ATOM 635 C CA . ARG A 1 87 ? 17.766 14.852 1.736 1 95.81 87 ARG A CA 1
ATOM 636 C C . ARG A 1 87 ? 17.984 13.617 0.868 1 95.81 87 ARG A C 1
ATOM 638 O O . ARG A 1 87 ? 17.281 12.625 1.006 1 95.81 87 ARG A O 1
ATOM 645 N N . SER A 1 88 ? 18.984 13.711 0.02 1 95.62 88 SER A N 1
ATOM 646 C CA . SER A 1 88 ? 19.281 12.555 -0.814 1 95.62 88 SER A CA 1
ATOM 647 C C . SER A 1 88 ? 19.812 11.391 0.02 1 95.62 88 SER A C 1
ATOM 649 O O . SER A 1 88 ? 19.672 10.227 -0.362 1 95.62 88 SER A O 1
ATOM 651 N N . ARG A 1 89 ? 20.391 11.727 1.185 1 97.38 89 ARG A N 1
ATOM 652 C CA . ARG A 1 89 ? 20.969 10.711 2.062 1 97.38 89 ARG A CA 1
ATOM 653 C C . ARG A 1 89 ? 19.953 10.258 3.105 1 97.38 89 ARG A C 1
ATOM 655 O O . ARG A 1 89 ? 20.031 9.141 3.623 1 97.38 89 ARG A O 1
ATOM 662 N N . TRP A 1 90 ? 19.031 11.18 3.348 1 98.25 90 TRP A N 1
ATOM 663 C CA . TRP A 1 90 ? 18.016 10.875 4.34 1 98.25 90 TRP A CA 1
ATOM 664 C C . TRP A 1 90 ? 16.703 11.602 4.008 1 98.25 90 TRP A C 1
ATOM 666 O O . TRP A 1 90 ? 16.391 12.633 4.609 1 98.25 90 TRP A O 1
ATOM 676 N N . PRO A 1 91 ? 15.945 11 3.158 1 98.44 91 PRO A N 1
ATOM 677 C CA . PRO A 1 91 ? 14.656 11.609 2.803 1 98.44 91 PRO A CA 1
ATOM 678 C C . PRO A 1 91 ? 13.703 11.703 3.988 1 98.44 91 PRO A C 1
ATOM 680 O O . PRO A 1 91 ? 13.711 10.836 4.863 1 98.44 91 PRO A O 1
ATOM 683 N N . VAL A 1 92 ? 12.953 12.781 4.062 1 98.81 92 VAL A N 1
ATOM 684 C CA . VAL A 1 92 ? 11.859 12.992 4.996 1 98.81 92 VAL A CA 1
ATOM 685 C C . VAL A 1 92 ? 10.539 13.062 4.23 1 98.81 92 VAL A C 1
ATOM 687 O O . VAL A 1 92 ? 10.32 13.984 3.439 1 98.81 92 VAL A O 1
ATOM 690 N N . VAL A 1 93 ? 9.695 12.062 4.512 1 98.81 93 VAL A N 1
ATOM 691 C CA . VAL A 1 93 ? 8.547 11.82 3.648 1 98.81 93 VAL A CA 1
ATOM 692 C C . VAL A 1 93 ? 7.266 11.836 4.477 1 98.81 93 VAL A C 1
ATOM 694 O O . VAL A 1 93 ? 7.207 11.242 5.559 1 98.81 93 VAL A O 1
ATOM 697 N N . TYR A 1 94 ? 6.301 12.609 4.016 1 98.88 94 TYR A N 1
ATOM 698 C CA . TYR A 1 94 ? 4.934 12.547 4.516 1 98.88 94 TYR A CA 1
ATOM 699 C C . TYR A 1 94 ? 4.07 11.648 3.631 1 98.88 94 TYR A C 1
ATOM 701 O O . TYR A 1 94 ? 3.975 11.875 2.422 1 98.88 94 TYR A O 1
ATOM 709 N N . LEU A 1 95 ? 3.51 10.617 4.27 1 98.75 95 LEU A N 1
ATOM 710 C CA . LEU A 1 95 ? 2.635 9.711 3.537 1 98.75 95 LEU A CA 1
ATOM 711 C C . LEU A 1 95 ? 1.247 10.312 3.357 1 98.75 95 LEU A C 1
ATOM 713 O O . LEU A 1 95 ? 0.484 10.422 4.32 1 98.75 95 LEU A O 1
ATOM 717 N N . SER A 1 96 ? 0.889 10.664 2.121 1 97.75 96 SER A N 1
ATOM 718 C CA . SER A 1 96 ? -0.31 11.43 1.795 1 97.75 96 SER A CA 1
ATOM 719 C C . SER A 1 96 ? -0.882 11.008 0.444 1 97.75 96 SER A C 1
ATOM 721 O O . SER A 1 96 ? -0.145 10.883 -0.535 1 97.75 96 SER A O 1
ATOM 723 N N . PRO A 1 97 ? -2.227 10.852 0.396 1 97.38 97 PRO A N 1
ATOM 724 C CA . PRO A 1 97 ? -2.812 10.57 -0.916 1 97.38 97 PRO A CA 1
ATOM 725 C C . PRO A 1 97 ? -2.555 11.68 -1.932 1 97.38 97 PRO A C 1
ATOM 727 O O . PRO A 1 97 ? -2.713 11.469 -3.137 1 97.38 97 PRO A O 1
ATOM 730 N N . ARG A 1 98 ? -2.074 12.844 -1.474 1 96.94 98 ARG A N 1
ATOM 731 C CA . ARG A 1 98 ? -1.815 13.977 -2.355 1 96.94 98 ARG A CA 1
ATOM 732 C C . ARG A 1 98 ? -0.427 13.875 -2.979 1 96.94 98 ARG A C 1
ATOM 734 O O . ARG A 1 98 ? -0.1 14.625 -3.9 1 96.94 98 ARG A O 1
ATOM 741 N N . GLY A 1 99 ? 0.329 13.008 -2.512 1 97.5 99 GLY A N 1
ATOM 742 C CA . GLY A 1 99 ? 1.736 12.961 -2.873 1 97.5 99 GLY A CA 1
ATOM 743 C C . GLY A 1 99 ? 1.989 12.281 -4.207 1 97.5 99 GLY A C 1
ATOM 744 O O . GLY A 1 99 ? 1.058 11.789 -4.844 1 97.5 99 GLY A O 1
ATOM 745 N N . LYS A 1 100 ? 3.254 12.367 -4.594 1 96.88 100 LYS A N 1
ATOM 746 C CA . LYS A 1 100 ? 3.707 11.609 -5.754 1 96.88 100 LYS A CA 1
ATOM 747 C C . LYS A 1 100 ? 3.551 10.109 -5.523 1 96.88 100 LYS A C 1
ATOM 749 O O . L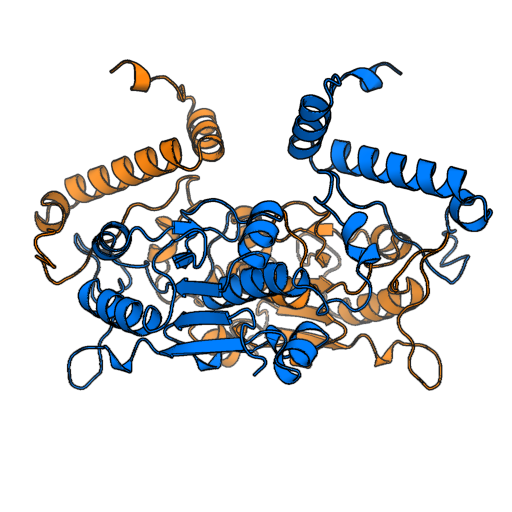YS A 1 100 ? 3.934 9.594 -4.469 1 96.88 100 LYS A O 1
ATOM 754 N N . PRO A 1 101 ? 2.938 9.414 -6.5 1 97.56 101 PRO A N 1
ATOM 755 C CA . PRO A 1 101 ? 2.791 7.973 -6.297 1 97.56 101 PRO A CA 1
ATOM 756 C C . PRO A 1 101 ? 4.129 7.262 -6.121 1 97.56 101 PRO A C 1
ATOM 758 O O . PRO A 1 101 ? 5.074 7.52 -6.875 1 97.56 101 PRO A O 1
ATOM 761 N N . PHE A 1 102 ? 4.215 6.414 -5.129 1 98.62 102 PHE A N 1
ATOM 762 C CA . PHE A 1 102 ? 5.395 5.598 -4.859 1 98.62 102 PHE A CA 1
ATOM 763 C C . PHE A 1 102 ? 5.691 4.676 -6.035 1 98.62 102 PHE A C 1
ATOM 765 O O . PHE A 1 102 ? 4.773 4.176 -6.688 1 98.62 102 PHE A O 1
ATOM 772 N N . SER A 1 103 ? 6.965 4.426 -6.305 1 97.38 103 SER A N 1
ATOM 773 C CA . SER A 1 103 ? 7.375 3.588 -7.43 1 97.38 103 SER A CA 1
ATOM 774 C C . SER A 1 103 ? 8.586 2.734 -7.074 1 97.38 103 SER A C 1
ATOM 776 O O . SER A 1 103 ? 9.266 2.994 -6.078 1 97.38 103 SER A O 1
ATOM 778 N N . GLN A 1 104 ? 8.844 1.772 -7.938 1 97.25 104 GLN A N 1
ATOM 779 C CA . GLN A 1 104 ? 10.016 0.918 -7.781 1 97.25 104 GLN A CA 1
ATOM 780 C C . GLN A 1 104 ? 11.305 1.735 -7.84 1 97.25 104 GLN A C 1
ATOM 782 O O . GLN A 1 104 ? 12.258 1.456 -7.109 1 97.25 104 GLN A O 1
ATOM 787 N N . ALA A 1 105 ? 11.32 2.754 -8.703 1 96.06 105 ALA A N 1
ATOM 788 C CA . ALA A 1 105 ? 12.492 3.617 -8.82 1 96.06 105 ALA A CA 1
ATOM 789 C C . ALA A 1 105 ? 12.742 4.375 -7.523 1 96.06 105 ALA A C 1
ATOM 791 O O . ALA A 1 105 ? 13.891 4.484 -7.078 1 96.06 105 ALA A O 1
ATOM 792 N N . MET A 1 106 ? 11.703 4.875 -6.914 1 97.75 106 MET A N 1
ATOM 793 C CA . MET A 1 106 ? 11.828 5.57 -5.633 1 97.75 106 MET A CA 1
ATOM 794 C C . MET A 1 106 ? 12.383 4.637 -4.562 1 97.75 106 MET A C 1
ATOM 796 O O . MET A 1 106 ? 13.258 5.027 -3.785 1 97.75 106 MET A O 1
ATOM 800 N N . ALA A 1 107 ? 11.906 3.412 -4.539 1 97.88 107 ALA A N 1
ATOM 801 C CA . ALA A 1 107 ? 12.398 2.416 -3.594 1 97.88 107 ALA A CA 1
ATOM 802 C C . ALA A 1 107 ? 13.898 2.191 -3.771 1 97.88 107 ALA A C 1
ATOM 804 O O . ALA A 1 107 ? 14.641 2.105 -2.789 1 97.88 107 ALA A O 1
ATOM 805 N N . ARG A 1 108 ? 14.305 2.07 -5.031 1 96.44 108 ARG A N 1
ATOM 806 C CA . ARG A 1 108 ? 15.719 1.865 -5.328 1 96.44 108 ARG A CA 1
ATOM 807 C C . ARG A 1 108 ? 16.562 3.035 -4.824 1 96.44 108 ARG A C 1
ATOM 809 O O . ARG A 1 108 ? 17.609 2.832 -4.219 1 96.44 108 ARG A O 1
ATOM 816 N N . ASP A 1 109 ? 16.078 4.262 -5.113 1 97.44 109 ASP A N 1
ATOM 817 C CA . ASP A 1 109 ? 16.781 5.453 -4.645 1 97.44 109 ASP A CA 1
ATOM 818 C C . ASP A 1 109 ? 16.906 5.453 -3.123 1 97.44 109 ASP A C 1
ATOM 820 O O . ASP A 1 109 ? 18 5.711 -2.586 1 97.44 109 ASP A O 1
ATOM 824 N N . TRP A 1 110 ? 15.859 5.125 -2.455 1 98.19 110 TRP A N 1
ATOM 825 C CA . TRP A 1 110 ? 15.852 5.148 -0.996 1 98.19 110 TRP A CA 1
ATOM 826 C C . TRP A 1 110 ? 16.719 4.031 -0.429 1 98.19 110 TRP A C 1
ATOM 828 O O . TRP A 1 110 ? 17.328 4.191 0.63 1 98.19 110 TRP A O 1
ATOM 838 N N . ALA A 1 111 ? 16.734 2.855 -1.121 1 97 111 ALA A N 1
ATOM 839 C CA . ALA A 1 111 ? 17.578 1.749 -0.671 1 97 111 ALA A CA 1
ATOM 840 C C . ALA A 1 111 ? 19.047 2.143 -0.676 1 97 111 ALA A C 1
ATOM 842 O O . ALA A 1 111 ? 19.859 1.58 0.074 1 97 111 ALA A O 1
ATOM 843 N N . GLY A 1 112 ? 19.406 3.094 -1.542 1 96.44 112 GLY A N 1
ATOM 844 C CA . GLY A 1 112 ? 20.781 3.568 -1.634 1 96.44 112 GLY A CA 1
ATOM 845 C C . GLY A 1 112 ? 21.109 4.66 -0.632 1 96.44 112 GLY A C 1
ATOM 846 O O . GLY A 1 112 ? 22.266 5.051 -0.481 1 96.44 112 GLY A O 1
ATOM 847 N N . ALA A 1 113 ? 20.094 5.195 0.059 1 97.75 113 ALA A N 1
ATOM 848 C CA . ALA A 1 113 ? 20.297 6.215 1.086 1 97.75 113 ALA A CA 1
ATOM 849 C C . ALA A 1 113 ? 20.766 5.59 2.396 1 97.75 113 ALA A C 1
ATOM 851 O O . ALA A 1 113 ? 20.984 4.379 2.473 1 97.75 113 ALA A O 1
ATOM 852 N N . GLU A 1 114 ? 20.984 6.441 3.375 1 97.75 114 GLU A N 1
ATOM 853 C CA . GLU A 1 114 ? 21.375 5.957 4.695 1 97.75 114 GLU A CA 1
ATOM 854 C C . GLU A 1 114 ? 20.156 5.57 5.531 1 97.75 114 GLU A C 1
ATOM 856 O O . GLU A 1 114 ? 20.266 4.773 6.465 1 97.75 114 GLU A O 1
ATOM 861 N N . GLY A 1 115 ? 19.078 6.172 5.203 1 97.94 115 GLY A N 1
ATOM 862 C CA . GLY A 1 115 ? 17.828 5.922 5.891 1 97.94 115 GLY A CA 1
ATOM 863 C C . GLY A 1 115 ? 16.688 6.789 5.391 1 97.94 115 GLY A C 1
ATOM 864 O O . GLY A 1 115 ? 16.766 7.352 4.297 1 97.94 115 GLY A O 1
ATOM 865 N N . LEU A 1 116 ? 15.656 6.746 6.188 1 97.81 116 LEU A N 1
ATOM 866 C CA . LEU A 1 116 ? 14.445 7.461 5.793 1 97.81 116 LEU A CA 1
ATOM 867 C C . LEU A 1 116 ? 13.602 7.809 7.016 1 97.81 116 LEU A C 1
ATOM 869 O O . LEU A 1 116 ? 13.539 7.031 7.973 1 97.81 116 LEU A O 1
ATOM 873 N N . THR A 1 117 ? 13.047 9 7.031 1 98.88 117 THR A N 1
ATOM 874 C CA . THR A 1 117 ? 12.016 9.336 8 1 98.88 117 THR A CA 1
ATOM 875 C C . THR A 1 117 ? 10.641 9.383 7.34 1 98.88 117 THR A C 1
ATOM 877 O O . THR A 1 117 ? 10.469 10.039 6.312 1 98.88 117 THR A O 1
ATOM 880 N N . LEU A 1 118 ? 9.742 8.641 7.883 1 98.94 118 LEU A N 1
ATOM 881 C CA . LEU A 1 118 ? 8.359 8.633 7.398 1 98.94 118 LEU A CA 1
ATOM 882 C C . LEU A 1 118 ? 7.422 9.242 8.438 1 98.94 118 LEU A C 1
ATOM 884 O O . LEU A 1 118 ? 7.43 8.836 9.602 1 98.94 118 LEU A O 1
ATOM 888 N N . LEU A 1 119 ? 6.668 10.234 8.039 1 98.94 119 LEU A N 1
ATOM 889 C CA . LEU A 1 119 ? 5.605 10.82 8.852 1 98.94 119 LEU A CA 1
ATOM 890 C C . LEU A 1 119 ? 4.25 10.219 8.484 1 98.94 119 LEU A C 1
ATOM 892 O O . LEU A 1 119 ? 3.756 10.43 7.375 1 98.94 119 LEU A O 1
ATOM 896 N N . CYS A 1 120 ? 3.721 9.445 9.414 1 98.69 120 CYS A N 1
ATOM 897 C CA . CYS A 1 120 ? 2.402 8.859 9.211 1 98.69 120 CYS A CA 1
ATOM 898 C C . CYS A 1 120 ? 1.303 9.852 9.57 1 98.69 120 CYS A C 1
ATOM 900 O O . CYS A 1 120 ? 1.188 10.266 10.727 1 98.69 120 CYS A O 1
ATOM 902 N N . GLY A 1 121 ? 0.506 10.203 8.586 1 94.31 121 GLY A N 1
ATOM 903 C CA . GLY A 1 121 ? -0.635 11.07 8.844 1 94.31 121 GLY A CA 1
ATOM 904 C C . GLY A 1 121 ? -1.805 10.336 9.477 1 94.31 121 GLY A C 1
ATOM 905 O O . GLY A 1 121 ? -1.819 9.109 9.523 1 94.31 121 GLY A O 1
ATOM 906 N N . ARG A 1 122 ? -2.744 11.07 9.93 1 92.75 122 ARG A N 1
ATOM 907 C CA . ARG A 1 122 ? -4.016 10.602 10.477 1 92.75 122 ARG A CA 1
ATOM 908 C C . ARG A 1 122 ? -5.102 11.656 10.305 1 92.75 122 ARG A C 1
ATOM 910 O O . ARG A 1 122 ? -4.82 12.789 9.914 1 92.75 122 ARG A O 1
ATOM 917 N N . PHE A 1 123 ? -6.336 11.281 10.57 1 90.12 123 PHE A N 1
ATOM 918 C CA . PHE A 1 123 ? -7.441 12.234 10.547 1 90.12 123 PHE A CA 1
ATOM 919 C C . PHE A 1 123 ? -7.555 12.898 9.18 1 90.12 123 PHE A C 1
ATOM 921 O O . PHE A 1 123 ? -7.613 12.219 8.156 1 90.12 123 PHE A O 1
ATOM 928 N N . GLU A 1 124 ? -7.617 14.234 9.219 1 93.25 124 GLU A N 1
ATOM 929 C CA . GLU A 1 124 ? -7.703 14.984 7.965 1 93.25 124 GLU A CA 1
ATOM 930 C C . GLU A 1 124 ? -6.316 15.281 7.406 1 93.25 124 GLU A C 1
ATOM 932 O O . GLU A 1 124 ? -6.191 15.789 6.289 1 93.25 124 GLU A O 1
ATOM 937 N N . GLY A 1 125 ? -5.297 14.969 8.234 1 96.25 125 GLY A N 1
ATOM 938 C CA . GLY A 1 125 ? -3.947 15.18 7.73 1 96.25 125 GLY A CA 1
ATOM 939 C C . GLY A 1 125 ? -3.088 16.016 8.664 1 96.25 125 GLY A C 1
ATOM 940 O O . GLY A 1 125 ? -3.303 16.016 9.875 1 96.25 125 GLY A O 1
ATOM 941 N N . VAL A 1 126 ? -2.074 16.578 8.086 1 98.56 126 VAL A N 1
ATOM 942 C CA . VAL A 1 126 ? -1.059 17.344 8.797 1 98.56 126 VAL A CA 1
ATOM 943 C C . VAL A 1 126 ? -1.119 18.812 8.367 1 98.56 126 VAL A C 1
ATOM 945 O O . VAL A 1 126 ? -1.285 19.109 7.184 1 98.56 126 VAL A O 1
ATOM 948 N N . ASP A 1 127 ? -1.002 19.719 9.359 1 98.81 127 ASP A N 1
ATOM 949 C CA . ASP A 1 127 ? -0.972 21.141 9.039 1 98.81 127 ASP A CA 1
ATOM 950 C C . ASP A 1 127 ? 0.067 21.438 7.961 1 98.81 127 ASP A C 1
ATOM 952 O O . ASP A 1 127 ? 1.238 21.078 8.102 1 98.81 127 ASP A O 1
ATOM 956 N N . GLN A 1 128 ? -0.35 22.109 6.926 1 98.75 128 GLN A N 1
ATOM 957 C CA . GLN A 1 128 ? 0.467 22.328 5.738 1 98.75 128 GLN A CA 1
ATOM 958 C C . GLN A 1 128 ? 1.733 23.109 6.074 1 98.75 128 GLN A C 1
ATOM 960 O O . GLN A 1 128 ? 2.781 22.891 5.461 1 98.75 128 GLN A O 1
ATOM 965 N N . ARG A 1 129 ? 1.684 23.969 7.051 1 98.88 129 ARG A N 1
ATOM 966 C CA . ARG A 1 129 ? 2.781 24.875 7.355 1 98.88 129 ARG A CA 1
ATOM 967 C C . ARG A 1 129 ? 4.023 24.109 7.797 1 98.88 129 ARG A C 1
ATOM 969 O O . ARG A 1 129 ? 5.148 24.5 7.477 1 98.88 129 ARG A O 1
ATOM 976 N N . VAL A 1 130 ? 3.859 23.016 8.531 1 98.88 130 VAL A N 1
ATOM 977 C CA . VAL A 1 130 ? 5.016 22.25 8.977 1 98.88 130 VAL A CA 1
ATOM 978 C C . VAL A 1 130 ? 5.605 21.469 7.801 1 98.88 130 VAL A C 1
ATOM 980 O O . VAL A 1 130 ? 6.824 21.281 7.719 1 98.88 130 VAL A O 1
ATOM 983 N N . LEU A 1 131 ? 4.785 20.938 6.887 1 98.69 131 LEU A N 1
ATOM 984 C CA . LEU A 1 131 ? 5.277 20.266 5.688 1 98.69 131 LEU A CA 1
ATOM 985 C C . LEU A 1 131 ? 6.141 21.219 4.855 1 98.69 131 LEU A C 1
ATOM 987 O O . LEU A 1 131 ? 7.203 20.812 4.367 1 98.69 131 LEU A O 1
ATOM 991 N N . ASP A 1 132 ? 5.68 22.469 4.75 1 98.31 132 ASP A N 1
ATOM 992 C CA . ASP A 1 132 ? 6.422 23.484 4.004 1 98.31 132 ASP A CA 1
ATOM 993 C C . ASP A 1 132 ? 7.727 23.828 4.711 1 98.31 132 ASP A C 1
ATOM 995 O O . ASP A 1 132 ? 8.781 23.891 4.082 1 98.31 132 ASP A O 1
ATOM 999 N N . ALA A 1 133 ? 7.637 24.047 5.992 1 98.44 133 ALA A N 1
ATOM 1000 C CA . ALA A 1 133 ? 8.781 24.516 6.773 1 98.44 133 ALA A CA 1
ATOM 1001 C C . ALA A 1 133 ? 9.914 23.484 6.738 1 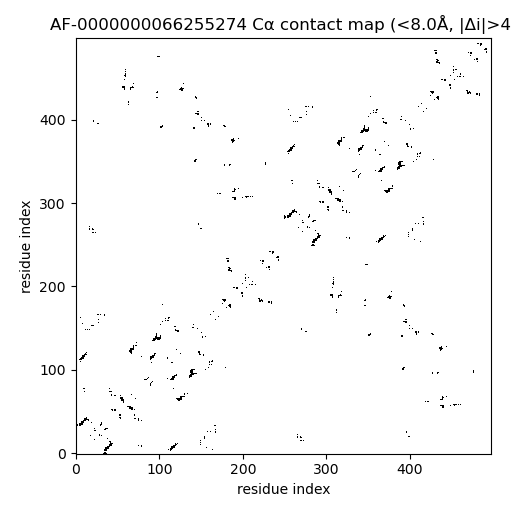98.44 133 ALA A C 1
ATOM 1003 O O . ALA A 1 133 ? 11.094 23.859 6.707 1 98.44 133 ALA A O 1
ATOM 1004 N N . TYR A 1 134 ? 9.602 22.219 6.715 1 98.06 134 TYR A N 1
ATOM 1005 C CA . TYR A 1 134 ? 10.609 21.172 6.793 1 98.06 134 TYR A CA 1
ATOM 1006 C C . TYR A 1 134 ? 10.883 20.578 5.414 1 98.06 134 TYR A C 1
ATOM 1008 O O . TYR A 1 134 ? 11.57 19.562 5.297 1 98.06 134 TYR A O 1
ATOM 1016 N N . ALA A 1 135 ? 10.289 21.156 4.348 1 96.62 135 ALA A N 1
ATOM 1017 C CA . ALA A 1 135 ? 10.445 20.688 2.975 1 96.62 135 ALA A CA 1
ATOM 1018 C C . ALA A 1 135 ? 10.203 19.172 2.879 1 96.62 135 ALA A C 1
ATOM 1020 O O . ALA A 1 135 ? 11.008 18.438 2.299 1 96.62 135 ALA A O 1
ATOM 1021 N N . VAL A 1 136 ? 9.164 18.766 3.543 1 97.81 136 VAL A N 1
ATOM 1022 C CA . VAL A 1 136 ? 8.805 17.344 3.559 1 97.81 136 VAL A CA 1
ATOM 1023 C C . VAL A 1 136 ? 8.273 16.938 2.189 1 97.81 136 VAL A C 1
ATOM 1025 O O . VAL A 1 136 ? 7.457 17.641 1.592 1 97.81 136 VAL A O 1
ATOM 1028 N N . GLU A 1 137 ? 8.766 15.82 1.689 1 97.69 137 GLU A N 1
ATOM 1029 C CA . GLU A 1 137 ? 8.227 15.273 0.445 1 97.69 137 GLU A CA 1
ATOM 1030 C C . GLU A 1 137 ? 6.938 14.5 0.692 1 97.69 137 GLU A C 1
ATOM 1032 O O . GLU A 1 137 ? 6.844 13.727 1.646 1 97.69 137 GLU A O 1
ATOM 1037 N N . GLU A 1 138 ? 5.914 14.766 -0.096 1 98.5 138 GLU A N 1
ATOM 1038 C CA . GLU A 1 138 ? 4.684 13.984 0.004 1 98.5 138 GLU A CA 1
ATOM 1039 C C . GLU A 1 138 ? 4.684 12.828 -0.99 1 98.5 138 GLU A C 1
ATOM 1041 O O . GLU A 1 138 ? 4.926 13.023 -2.182 1 98.5 138 GLU A O 1
ATOM 1046 N N . VAL A 1 139 ? 4.457 11.633 -0.48 1 98.62 139 VAL A N 1
ATOM 1047 C CA . VAL A 1 139 ? 4.41 10.43 -1.304 1 98.62 139 VAL A CA 1
ATOM 1048 C C . VAL A 1 139 ? 3.109 9.672 -1.043 1 98.62 139 VAL A C 1
ATOM 1050 O O . VAL A 1 139 ? 2.684 9.539 0.106 1 98.62 139 VAL A O 1
ATOM 1053 N N . SER A 1 140 ? 2.463 9.289 -2.102 1 98.44 140 SER A N 1
ATOM 1054 C CA . SER A 1 140 ? 1.237 8.5 -2.01 1 98.44 140 SER A CA 1
ATOM 1055 C C . SER A 1 140 ? 1.503 7.031 -2.311 1 98.44 140 SER A C 1
ATOM 1057 O O . SER A 1 140 ? 2.379 6.703 -3.113 1 98.44 140 SER A O 1
ATOM 1059 N N . LEU A 1 141 ? 0.768 6.148 -1.597 1 98.56 141 LEU A N 1
ATOM 1060 C CA . LEU A 1 141 ? 0.863 4.719 -1.876 1 98.56 141 LEU A CA 1
ATOM 1061 C C . LEU A 1 141 ? 0.116 4.367 -3.158 1 98.56 141 LEU A C 1
ATOM 1063 O O . LEU A 1 141 ? 0.44 3.375 -3.816 1 98.56 141 LEU A O 1
ATOM 1067 N N . GLY A 1 142 ? -0.822 5.129 -3.516 1 97.75 142 GLY A N 1
ATOM 1068 C CA . GLY A 1 142 ? -1.678 4.938 -4.676 1 97.75 142 GLY A CA 1
ATOM 1069 C C . GLY A 1 142 ? -2.893 5.844 -4.676 1 97.75 142 GLY A C 1
ATOM 1070 O O . GLY A 1 142 ? -3.008 6.738 -3.838 1 97.75 142 GLY A O 1
ATOM 1071 N N . ASP A 1 143 ? -3.787 5.629 -5.609 1 97.69 143 ASP A N 1
ATOM 1072 C CA . ASP A 1 143 ? -4.949 6.5 -5.773 1 97.69 143 ASP A CA 1
ATOM 1073 C C . ASP A 1 143 ? -6.117 6.023 -4.918 1 97.69 143 ASP A C 1
ATOM 1075 O O . ASP A 1 143 ? -7.195 5.727 -5.438 1 97.69 143 ASP A O 1
ATOM 1079 N N . PHE A 1 144 ? -5.887 6.023 -3.68 1 97.81 144 PHE A N 1
ATOM 1080 C CA . PHE A 1 144 ? -6.863 5.637 -2.666 1 97.81 144 PHE A CA 1
ATOM 1081 C C . PHE A 1 144 ? -6.492 6.219 -1.307 1 97.81 144 PHE A C 1
ATOM 1083 O O . PHE A 1 144 ? -5.367 6.691 -1.114 1 97.81 144 PHE A O 1
ATOM 1090 N N . VAL A 1 145 ? -7.441 6.258 -0.406 1 97.06 145 VAL A N 1
ATOM 1091 C CA . VAL A 1 145 ? -7.234 6.848 0.914 1 97.06 145 VAL A CA 1
ATOM 1092 C C . VAL A 1 145 ? -7.238 5.75 1.976 1 97.06 145 VAL A C 1
ATOM 1094 O O . VAL A 1 145 ? -8.078 4.844 1.938 1 97.06 145 VAL A O 1
ATOM 1097 N N . LEU A 1 146 ? -6.273 5.727 2.82 1 97.31 146 LEU A N 1
ATOM 1098 C CA . LEU A 1 146 ? -6.203 4.836 3.973 1 97.31 146 LEU A CA 1
ATOM 1099 C C . LEU A 1 146 ? -6.574 5.578 5.254 1 97.31 146 LEU A C 1
ATOM 1101 O O . LEU A 1 146 ? -6.66 6.809 5.262 1 97.31 146 LEU A O 1
ATOM 1105 N N . THR A 1 147 ? -6.777 4.812 6.324 1 95.19 147 THR A N 1
ATOM 1106 C CA . THR A 1 147 ? -7.145 5.379 7.617 1 95.19 147 THR A CA 1
ATOM 1107 C C . THR A 1 147 ? -5.973 6.148 8.227 1 95.19 147 THR A C 1
ATOM 1109 O O . THR A 1 147 ? -6.176 7.125 8.945 1 95.19 147 THR A O 1
ATOM 1112 N N . GLY A 1 148 ? -4.824 5.742 7.926 1 96.56 148 GLY A N 1
ATOM 1113 C CA . GLY A 1 148 ? -3.588 6.34 8.406 1 96.56 148 GLY A CA 1
ATOM 1114 C C . GLY A 1 148 ? -2.377 5.969 7.574 1 96.56 148 GLY A C 1
ATOM 1115 O O . GLY A 1 148 ? -2.498 5.238 6.586 1 96.56 148 GLY A O 1
ATOM 1116 N N . GLY A 1 149 ? -1.3 6.48 7.969 1 98.31 149 GLY A N 1
ATOM 1117 C CA . GLY A 1 149 ? -0.114 6.312 7.145 1 98.31 149 GLY A CA 1
ATOM 1118 C C . GLY A 1 149 ? 0.664 5.051 7.469 1 98.31 149 GLY A C 1
ATOM 1119 O O . GLY A 1 149 ? 1.651 4.734 6.805 1 98.31 149 GLY A O 1
ATOM 1120 N N . GLU A 1 150 ? 0.248 4.234 8.461 1 98.81 150 GLU A N 1
ATOM 1121 C CA . GLU A 1 150 ? 1.07 3.145 8.977 1 98.81 150 GLU A CA 1
ATOM 1122 C C . GLU A 1 150 ? 1.21 2.025 7.945 1 98.81 150 GLU A C 1
ATOM 1124 O O . GLU A 1 150 ? 2.301 1.486 7.754 1 98.81 150 GLU A O 1
ATOM 1129 N N . ILE A 1 151 ? 0.097 1.668 7.305 1 98.75 151 ILE A N 1
ATOM 1130 C CA . ILE A 1 151 ? 0.164 0.62 6.293 1 98.75 151 ILE A CA 1
ATOM 1131 C C . ILE A 1 151 ? 1.026 1.086 5.125 1 98.75 151 ILE A C 1
ATOM 1133 O O . ILE A 1 151 ? 1.847 0.324 4.605 1 98.75 151 ILE A O 1
ATOM 1137 N N . ALA A 1 152 ? 0.863 2.338 4.742 1 98.88 152 ALA A N 1
ATOM 1138 C CA . ALA A 1 152 ? 1.686 2.9 3.676 1 98.88 152 ALA A CA 1
ATOM 1139 C C . ALA A 1 152 ? 3.164 2.877 4.051 1 98.88 152 ALA A C 1
ATOM 1141 O O . ALA A 1 152 ? 4.016 2.541 3.227 1 98.88 152 ALA A O 1
ATOM 1142 N N . ALA A 1 153 ? 3.439 3.229 5.27 1 98.94 153 ALA A N 1
ATOM 1143 C CA . ALA A 1 153 ? 4.824 3.215 5.738 1 98.94 153 ALA A CA 1
ATOM 1144 C C . ALA A 1 153 ? 5.418 1.812 5.645 1 98.94 153 ALA A C 1
ATOM 1146 O O . ALA A 1 153 ? 6.547 1.639 5.176 1 98.94 153 ALA A O 1
ATOM 1147 N N . GLN A 1 154 ? 4.664 0.852 6.047 1 98.88 154 GLN A N 1
ATOM 1148 C CA . GLN A 1 154 ? 5.137 -0.528 5.98 1 98.88 154 GLN A CA 1
ATOM 1149 C C . GLN A 1 154 ? 5.41 -0.947 4.539 1 98.88 154 GLN A C 1
ATOM 1151 O O . GLN A 1 154 ? 6.398 -1.63 4.262 1 98.88 154 GLN A O 1
ATOM 1156 N N . ALA A 1 155 ? 4.547 -0.537 3.646 1 98.88 155 ALA A N 1
ATOM 1157 C CA . ALA A 1 155 ? 4.715 -0.881 2.238 1 98.88 155 ALA A CA 1
ATOM 1158 C C . ALA A 1 155 ? 5.992 -0.264 1.671 1 98.88 155 ALA A C 1
ATOM 1160 O O . ALA A 1 155 ? 6.781 -0.947 1.015 1 98.88 155 ALA A O 1
ATOM 1161 N N . LEU A 1 156 ? 6.199 1.045 1.946 1 98.81 156 LEU A N 1
ATOM 1162 C CA . LEU A 1 156 ? 7.367 1.743 1.422 1 98.81 156 LEU A CA 1
ATOM 1163 C C . LEU A 1 156 ? 8.656 1.146 1.981 1 98.81 156 LEU A C 1
ATOM 1165 O O . LEU A 1 156 ? 9.625 0.956 1.246 1 98.81 156 LEU A O 1
ATOM 1169 N N . ILE A 1 157 ? 8.609 0.839 3.27 1 98.75 157 ILE A N 1
ATOM 1170 C CA . ILE A 1 157 ? 9.789 0.271 3.914 1 98.75 157 ILE A CA 1
ATOM 1171 C C . ILE A 1 157 ? 10.078 -1.112 3.334 1 98.75 157 ILE A C 1
ATOM 1173 O O . ILE A 1 157 ? 11.227 -1.426 3.002 1 98.75 157 ILE A O 1
ATOM 1177 N N . ASP A 1 158 ? 9.07 -1.956 3.178 1 98.38 158 ASP A N 1
ATOM 1178 C CA . ASP A 1 158 ? 9.25 -3.301 2.637 1 98.38 158 ASP A CA 1
ATOM 1179 C C . ASP A 1 158 ? 9.875 -3.256 1.246 1 98.38 158 ASP A C 1
ATOM 1181 O O . ASP A 1 158 ? 10.867 -3.941 0.986 1 98.38 158 ASP A O 1
ATOM 1185 N N . ALA A 1 159 ? 9.289 -2.418 0.375 1 97.88 159 ALA A N 1
ATOM 1186 C CA . ALA A 1 159 ? 9.758 -2.297 -1.001 1 97.88 159 ALA A CA 1
ATOM 1187 C C . ALA A 1 159 ? 11.203 -1.803 -1.044 1 97.88 159 ALA A C 1
ATOM 1189 O O . ALA A 1 159 ? 11.969 -2.18 -1.935 1 97.88 159 ALA A O 1
ATOM 1190 N N . THR A 1 160 ? 11.578 -0.97 -0.096 1 97.88 160 THR A N 1
ATOM 1191 C CA . THR A 1 160 ? 12.906 -0.379 -0.049 1 97.88 160 THR A CA 1
ATOM 1192 C C . THR A 1 160 ? 13.914 -1.368 0.527 1 97.88 160 THR A C 1
ATOM 1194 O O . THR A 1 160 ? 14.953 -1.637 -0.087 1 97.88 160 THR A O 1
ATOM 1197 N N . VAL A 1 161 ? 13.555 -1.978 1.653 1 97 161 VAL A N 1
ATOM 1198 C CA . VAL A 1 161 ? 14.469 -2.82 2.422 1 97 161 VAL A CA 1
ATOM 1199 C C . VAL A 1 161 ? 14.812 -4.074 1.622 1 97 161 VAL A C 1
ATOM 1201 O O . VAL A 1 161 ? 15.945 -4.562 1.68 1 97 161 VAL A O 1
ATOM 1204 N N . ARG A 1 162 ? 13.883 -4.586 0.908 1 94.94 162 ARG A N 1
ATOM 1205 C CA . ARG A 1 162 ? 14.133 -5.812 0.16 1 94.94 162 ARG A CA 1
ATOM 1206 C C . ARG A 1 162 ? 15.219 -5.598 -0.891 1 94.94 162 ARG A C 1
ATOM 1208 O O . ARG A 1 162 ? 15.805 -6.562 -1.394 1 94.94 162 ARG A O 1
ATOM 1215 N N . LEU A 1 163 ? 15.516 -4.324 -1.232 1 94.25 163 LEU A N 1
ATOM 1216 C CA . LEU A 1 163 ? 16.5 -4.004 -2.262 1 94.25 163 LEU A CA 1
ATOM 1217 C C . LEU A 1 163 ? 17.875 -3.762 -1.646 1 94.25 163 LEU A C 1
ATOM 1219 O O . LEU A 1 163 ? 18.859 -3.57 -2.365 1 94.25 163 LEU A O 1
ATOM 1223 N N . ILE A 1 164 ? 17.922 -3.686 -0.291 1 93.94 164 ILE A N 1
ATOM 1224 C CA . ILE A 1 164 ? 19.203 -3.527 0.403 1 93.94 164 ILE A CA 1
ATOM 1225 C C . ILE A 1 164 ? 20.031 -4.797 0.247 1 93.94 164 ILE A C 1
ATOM 1227 O O . ILE A 1 164 ? 19.516 -5.906 0.423 1 93.94 164 ILE A O 1
ATOM 1231 N N . PRO A 1 165 ? 21.312 -4.645 -0.072 1 89.44 165 PRO A N 1
ATOM 1232 C CA . PRO A 1 165 ? 22.156 -5.82 -0.244 1 89.44 165 PRO A CA 1
ATOM 1233 C C . PRO A 1 165 ? 22.062 -6.793 0.93 1 89.44 165 PRO A C 1
ATOM 1235 O O . PRO A 1 165 ? 22.031 -6.367 2.088 1 89.44 165 PRO A O 1
ATOM 1238 N N . ARG A 1 166 ? 21.906 -8.102 0.665 1 88.19 166 ARG A N 1
ATOM 1239 C CA . ARG A 1 166 ? 21.969 -9.203 1.621 1 88.19 166 ARG A CA 1
ATOM 1240 C C . ARG A 1 166 ? 20.609 -9.445 2.271 1 88.19 166 ARG A C 1
ATOM 1242 O O . ARG A 1 166 ? 20.453 -10.375 3.066 1 88.19 166 ARG A O 1
ATOM 1249 N N . VAL A 1 167 ? 19.703 -8.516 2.006 1 89.25 167 VAL A N 1
ATOM 1250 C CA . VAL A 1 167 ? 18.391 -8.742 2.602 1 89.25 167 VAL A CA 1
ATOM 1251 C C . VAL A 1 167 ? 17.688 -9.883 1.873 1 89.25 167 VAL A C 1
ATOM 1253 O O . VAL A 1 167 ? 17.203 -10.828 2.504 1 89.25 167 VAL A O 1
ATOM 1256 N N . LEU A 1 168 ? 17.688 -9.672 0.499 1 81.25 168 LEU A N 1
ATOM 1257 C CA . LEU A 1 168 ? 17.156 -10.789 -0.277 1 81.25 168 LEU A CA 1
ATOM 1258 C C . LEU A 1 168 ? 18.266 -11.789 -0.618 1 81.25 168 LEU A C 1
ATOM 1260 O O . LEU A 1 168 ? 19.391 -11.391 -0.906 1 81.25 168 LEU A O 1
ATOM 1264 N N . GLY A 1 169 ? 18.281 -12.945 -0.087 1 64.38 169 GLY A N 1
ATOM 1265 C CA . GLY A 1 169 ? 19.297 -13.961 -0.271 1 64.38 169 GLY A CA 1
ATOM 1266 C C . GLY A 1 169 ? 19.766 -14.078 -1.707 1 64.38 169 GLY A C 1
ATOM 1267 O O . GLY A 1 169 ? 20.938 -14.414 -1.957 1 64.38 169 GLY A O 1
ATOM 1268 N N . ASN A 1 170 ? 18.891 -14.008 -2.732 1 61.38 170 ASN A N 1
ATOM 1269 C CA . ASN A 1 170 ? 19.281 -14.188 -4.125 1 61.38 170 ASN A CA 1
ATOM 1270 C C . ASN A 1 170 ? 19.062 -12.906 -4.934 1 61.38 170 ASN A C 1
ATOM 1272 O O . ASN A 1 170 ? 17.938 -12.523 -5.207 1 61.38 170 ASN A O 1
ATOM 1276 N N . HIS A 1 171 ? 20.188 -12.188 -5.242 1 55.09 171 HIS A N 1
ATOM 1277 C CA . HIS A 1 171 ? 20.188 -10.945 -6.008 1 55.09 171 HIS A CA 1
ATOM 1278 C C . HIS A 1 171 ? 19.547 -11.141 -7.379 1 55.09 171 HIS A C 1
ATOM 1280 O O . HIS A 1 171 ? 18.922 -10.219 -7.914 1 55.09 171 HIS A O 1
ATOM 1286 N N . ALA A 1 172 ? 19.719 -12.32 -8.023 1 54.34 172 ALA A N 1
ATOM 1287 C CA . ALA A 1 172 ? 19.25 -12.594 -9.375 1 54.34 172 ALA A CA 1
ATOM 1288 C C . ALA A 1 172 ? 17.719 -12.484 -9.469 1 54.34 172 ALA A C 1
ATOM 1290 O O . ALA A 1 172 ? 17.188 -12.117 -10.508 1 54.34 172 ALA A O 1
ATOM 1291 N N . SER A 1 173 ? 17.031 -12.547 -8.359 1 61.62 173 SER A N 1
ATOM 1292 C CA . SER A 1 173 ? 15.562 -12.586 -8.336 1 61.62 173 SER A CA 1
ATOM 1293 C C . SER A 1 173 ? 14.969 -11.211 -8.586 1 61.62 173 SER A C 1
ATOM 1295 O O . SER A 1 173 ? 13.914 -11.086 -9.211 1 61.62 173 SER A O 1
ATOM 1297 N N . THR A 1 174 ? 15.734 -10.195 -8.469 1 70.81 174 THR A N 1
ATOM 1298 C CA . THR A 1 174 ? 15.141 -8.867 -8.562 1 70.81 174 THR A CA 1
ATOM 1299 C C . THR A 1 174 ? 15.25 -8.328 -9.984 1 70.81 174 THR A C 1
ATOM 1301 O O . THR A 1 174 ? 14.531 -7.398 -10.359 1 70.81 174 THR A O 1
ATOM 1304 N N . GLU A 1 175 ? 16.031 -9.023 -10.812 1 75.38 175 GLU A N 1
ATOM 1305 C CA . GLU A 1 175 ? 16.266 -8.523 -12.164 1 75.38 175 GLU A CA 1
ATOM 1306 C C . GLU A 1 175 ? 15.078 -8.805 -13.078 1 75.38 175 GLU A C 1
ATOM 1308 O O . GLU A 1 175 ? 14.812 -8.055 -14.016 1 75.38 175 GLU A O 1
ATOM 1313 N N . GLU A 1 176 ? 14.352 -9.805 -12.781 1 80.38 176 GLU A N 1
ATOM 1314 C CA . GLU A 1 176 ? 13.25 -10.195 -13.656 1 80.38 176 GLU A CA 1
ATOM 1315 C C . GLU A 1 176 ? 11.898 -9.82 -13.055 1 80.38 176 GLU A C 1
ATOM 1317 O O . GLU A 1 176 ? 10.852 -10.141 -13.617 1 80.38 176 GLU A O 1
ATOM 1322 N N . GLU A 1 177 ? 11.953 -9.031 -12.047 1 89.81 177 GLU A N 1
ATOM 1323 C CA . GLU A 1 177 ? 10.711 -8.648 -11.383 1 89.81 177 GLU A CA 1
ATOM 1324 C C . GLU A 1 177 ? 9.984 -7.551 -12.156 1 89.81 177 GLU A C 1
ATOM 1326 O O . GLU A 1 177 ? 10.594 -6.848 -12.961 1 89.81 177 GLU A O 1
ATOM 1331 N N . SER A 1 178 ? 8.742 -7.48 -11.852 1 94.06 178 SER A N 1
ATOM 1332 C CA . SER A 1 178 ? 7.965 -6.383 -12.422 1 94.06 178 SER A CA 1
ATOM 1333 C C . SER A 1 178 ? 8.656 -5.039 -12.195 1 94.06 178 SER A C 1
ATOM 1335 O O . SER A 1 178 ? 9.258 -4.816 -11.141 1 94.06 178 SER A O 1
ATOM 1337 N N . PHE A 1 179 ? 8.617 -4.113 -13.195 1 94.25 179 PHE A N 1
ATOM 1338 C CA . PHE A 1 179 ? 9.016 -2.711 -13.172 1 94.25 179 PHE A CA 1
ATOM 1339 C C . PHE A 1 179 ? 10.531 -2.58 -13.258 1 94.25 179 PHE A C 1
ATOM 1341 O O . PHE A 1 179 ? 11.055 -1.473 -13.406 1 94.25 179 PHE A O 1
ATOM 1348 N N . SER A 1 180 ? 11.305 -3.73 -13.117 1 87.81 180 SER A N 1
ATOM 1349 C CA . SER A 1 180 ? 12.758 -3.648 -13.172 1 87.81 180 SER A CA 1
ATOM 1350 C C . SER A 1 180 ? 13.227 -3.078 -14.508 1 87.81 180 SER A C 1
ATOM 1352 O O . SER A 1 180 ? 14.125 -2.238 -14.555 1 87.81 180 SER A O 1
ATOM 1354 N N . GLU A 1 181 ? 12.625 -3.475 -15.539 1 88.25 181 GLU A N 1
ATOM 1355 C CA . GLU A 1 181 ? 12.953 -2.941 -16.859 1 88.25 181 GLU A CA 1
ATOM 1356 C C . GLU A 1 181 ? 11.758 -2.201 -17.469 1 88.25 181 GLU A C 1
ATOM 1358 O O . GLU A 1 181 ? 11.688 -2.016 -18.688 1 88.25 181 GLU A O 1
ATOM 1363 N N . GLY A 1 182 ? 10.891 -1.918 -16.594 1 93.31 182 GLY A N 1
ATOM 1364 C CA . GLY A 1 182 ? 9.719 -1.193 -17.047 1 93.31 182 GLY A CA 1
ATOM 1365 C C . GLY A 1 182 ? 8.602 -2.105 -17.531 1 93.31 182 GLY A C 1
ATOM 1366 O O . GLY A 1 182 ? 7.574 -1.634 -18.016 1 93.31 182 GLY A O 1
ATOM 1367 N N . LEU A 1 183 ? 8.82 -3.373 -17.438 1 96.38 183 LEU A N 1
ATOM 1368 C CA . LEU A 1 183 ? 7.832 -4.348 -17.875 1 96.38 183 LEU A CA 1
ATOM 1369 C C . LEU A 1 183 ? 7.227 -5.082 -16.688 1 96.38 183 LEU A C 1
ATOM 1371 O O . LEU A 1 183 ? 7.789 -5.066 -15.594 1 96.38 183 LEU A O 1
ATOM 1375 N N . LEU A 1 184 ? 6.078 -5.613 -16.906 1 97.94 184 LEU A N 1
ATOM 1376 C CA . LEU A 1 184 ? 5.516 -6.574 -15.977 1 97.94 184 LEU A CA 1
ATOM 1377 C C . LEU A 1 184 ? 6.203 -7.93 -16.109 1 97.94 184 LEU A C 1
ATOM 1379 O O . LEU A 1 184 ? 6.672 -8.289 -17.188 1 97.94 184 LEU A O 1
ATOM 1383 N N . GLU A 1 185 ? 6.223 -8.625 -15.039 1 96.81 185 GLU A N 1
ATOM 1384 C CA . GLU A 1 185 ? 6.832 -9.953 -15.039 1 96.81 185 GLU A CA 1
ATOM 1385 C C . GLU A 1 185 ? 5.988 -10.945 -15.828 1 96.81 185 GLU A C 1
ATOM 1387 O O . GLU A 1 185 ? 4.766 -10.812 -15.906 1 96.81 185 GLU A O 1
ATOM 1392 N N . PHE A 1 186 ? 6.559 -11.93 -16.438 1 97.25 186 PHE A N 1
ATOM 1393 C CA . PHE A 1 186 ? 5.902 -13.008 -17.172 1 97.25 186 PHE A CA 1
ATOM 1394 C C . PHE A 1 186 ? 5.168 -13.945 -16.219 1 97.25 186 PHE A C 1
ATOM 1396 O O . PHE A 1 186 ? 5.422 -13.938 -15.016 1 97.25 186 PHE A O 1
ATOM 1403 N N . PRO A 1 187 ? 4.23 -14.727 -16.75 1 97.81 187 PRO A N 1
ATOM 1404 C CA . PRO A 1 187 ? 3.527 -15.703 -15.906 1 97.81 187 PRO A CA 1
ATOM 1405 C C . PRO A 1 187 ? 4.445 -16.812 -15.391 1 97.81 187 PRO A C 1
ATOM 1407 O O . PRO A 1 187 ? 5.352 -17.25 -16.109 1 97.81 187 PRO A O 1
ATOM 1410 N N . GLN A 1 188 ? 4.168 -17.281 -14.188 1 97.88 188 GLN A N 1
ATOM 1411 C CA . GLN A 1 188 ? 4.969 -18.312 -13.562 1 97.88 188 GLN A CA 1
ATOM 1412 C C . GLN A 1 188 ? 4.25 -19.672 -13.609 1 97.88 188 GLN A C 1
ATOM 1414 O O . GLN A 1 188 ? 3.021 -19.719 -13.516 1 97.88 188 GLN A O 1
ATOM 1419 N N . TYR A 1 189 ? 5.043 -20.688 -13.75 1 98.62 189 TYR A N 1
ATOM 1420 C CA . TYR A 1 189 ? 4.559 -22.078 -13.758 1 98.62 189 TYR A CA 1
ATOM 1421 C C . TYR A 1 189 ? 5.469 -22.969 -12.93 1 98.62 189 TYR A C 1
ATOM 1423 O O . TYR A 1 189 ? 6.676 -22.734 -12.844 1 98.62 189 TYR A O 1
ATOM 1431 N N . THR A 1 190 ? 4.898 -23.953 -12.367 1 98.5 190 THR A N 1
ATOM 1432 C CA . THR A 1 190 ? 5.668 -24.938 -11.625 1 98.5 190 THR A CA 1
ATOM 1433 C C . THR A 1 190 ? 4.969 -26.297 -11.656 1 98.5 190 THR A C 1
ATOM 1435 O O . THR A 1 190 ? 3.938 -26.453 -12.312 1 98.5 190 THR A O 1
ATOM 1438 N N . ARG A 1 191 ? 5.633 -27.266 -11.023 1 96.94 191 ARG A N 1
ATOM 1439 C CA . ARG A 1 191 ? 5.031 -28.594 -10.961 1 96.94 191 ARG A CA 1
ATOM 1440 C C . ARG A 1 191 ? 3.709 -28.562 -10.195 1 96.94 191 ARG A C 1
ATOM 1442 O O . ARG A 1 191 ? 3.52 -27.719 -9.312 1 96.94 191 ARG A O 1
ATOM 1449 N N . PRO A 1 192 ? 2.725 -29.531 -10.539 1 97.5 192 PRO A N 1
ATOM 1450 C CA . PRO A 1 192 ? 2.838 -30.672 -11.453 1 97.5 192 PRO A CA 1
ATOM 1451 C C . PRO A 1 192 ? 2.781 -30.25 -12.922 1 97.5 192 PRO A C 1
ATOM 1453 O O . PRO A 1 192 ? 2.266 -29.172 -13.242 1 97.5 192 PRO A O 1
ATOM 1456 N N . THR A 1 193 ? 3.283 -31.031 -13.773 1 98 193 THR A N 1
ATOM 1457 C CA . THR A 1 193 ? 3.383 -30.703 -15.188 1 98 193 THR A CA 1
ATOM 1458 C C . THR A 1 193 ? 1.996 -30.531 -15.805 1 98 193 THR A C 1
ATOM 1460 O O . THR A 1 193 ? 1.803 -29.672 -16.672 1 98 193 THR A O 1
ATOM 1463 N N . VAL A 1 194 ? 1.112 -31.359 -15.359 1 98.25 194 VAL A N 1
ATOM 1464 C CA . VAL A 1 194 ? -0.288 -31.234 -15.75 1 98.25 194 VAL A CA 1
ATOM 1465 C C . VAL A 1 194 ? -1.159 -31.062 -14.508 1 98.25 194 VAL A C 1
ATOM 1467 O O . VAL A 1 194 ? -1.076 -31.844 -13.562 1 98.25 194 VAL A O 1
ATOM 1470 N N . TRP A 1 195 ? -1.933 -30 -14.484 1 98.31 195 TRP A N 1
ATOM 1471 C CA . TRP A 1 195 ? -2.877 -29.734 -13.406 1 98.31 195 TRP A CA 1
ATOM 1472 C C . TRP A 1 195 ? -4.27 -29.453 -13.953 1 98.31 195 TRP A C 1
ATOM 1474 O O . TRP A 1 195 ? -4.469 -28.469 -14.68 1 98.31 195 TRP A O 1
ATOM 1484 N N . GLN A 1 196 ? -5.301 -30.312 -13.664 1 97.62 196 GLN A N 1
ATOM 1485 C CA . GLN A 1 196 ? -6.676 -30.172 -14.133 1 97.62 196 GLN A CA 1
ATOM 1486 C C . GLN A 1 196 ? -6.715 -29.906 -15.633 1 97.62 196 GLN A C 1
ATOM 1488 O O . GLN A 1 196 ? -7.332 -28.938 -16.078 1 97.62 196 GLN A O 1
ATOM 1493 N N . ASP A 1 197 ? -5.977 -30.625 -16.469 1 97.56 197 ASP A N 1
ATOM 1494 C CA . ASP A 1 197 ? -5.941 -30.625 -17.922 1 97.56 197 ASP A CA 1
ATOM 1495 C C . ASP A 1 197 ? -5.262 -29.359 -18.453 1 97.56 197 ASP A C 1
ATOM 1497 O O . ASP A 1 197 ? -5.363 -29.047 -19.641 1 97.56 197 ASP A O 1
ATOM 1501 N N . ARG A 1 198 ? -4.648 -28.547 -17.562 1 98.12 198 ARG A N 1
ATOM 1502 C CA . ARG A 1 198 ? -3.828 -27.406 -17.953 1 98.12 198 ARG A CA 1
ATOM 1503 C C . ARG A 1 198 ? -2.342 -27.75 -17.875 1 98.12 198 ARG A C 1
ATOM 1505 O O . ARG A 1 198 ? -1.859 -28.203 -16.828 1 98.12 198 ARG A O 1
ATOM 1512 N N . THR A 1 199 ? -1.653 -27.547 -18.938 1 98.31 199 THR A N 1
ATOM 1513 C CA . THR A 1 199 ? -0.253 -27.953 -19 1 98.31 199 THR A CA 1
ATOM 1514 C C . THR A 1 199 ? 0.665 -26.75 -18.859 1 98.31 199 THR A C 1
ATOM 1516 O O . THR A 1 199 ? 0.256 -25.609 -19.141 1 98.31 199 THR A O 1
ATOM 1519 N N . ILE A 1 200 ? 1.856 -26.969 -18.422 1 98.62 200 ILE A N 1
ATOM 1520 C CA . ILE A 1 200 ? 2.926 -25.984 -18.516 1 98.62 200 ILE A CA 1
ATOM 1521 C C . ILE A 1 200 ? 3.303 -25.766 -19.969 1 98.62 200 ILE A C 1
ATOM 1523 O O . ILE A 1 200 ? 3.396 -26.703 -20.75 1 98.62 200 ILE A O 1
ATOM 1527 N N . PRO A 1 201 ? 3.457 -24.469 -20.359 1 98.38 201 PRO A N 1
ATOM 1528 C CA . PRO A 1 201 ? 3.926 -24.25 -21.734 1 98.38 201 PRO A CA 1
ATOM 1529 C C . PRO A 1 201 ? 5.141 -25.094 -22.078 1 98.38 201 PRO A C 1
ATOM 1531 O O . PRO A 1 201 ? 6.109 -25.141 -21.312 1 98.38 201 PRO A O 1
ATOM 1534 N N . GLU A 1 202 ? 5.141 -25.688 -23.25 1 98.06 202 GLU A N 1
ATOM 1535 C CA . GLU A 1 202 ? 6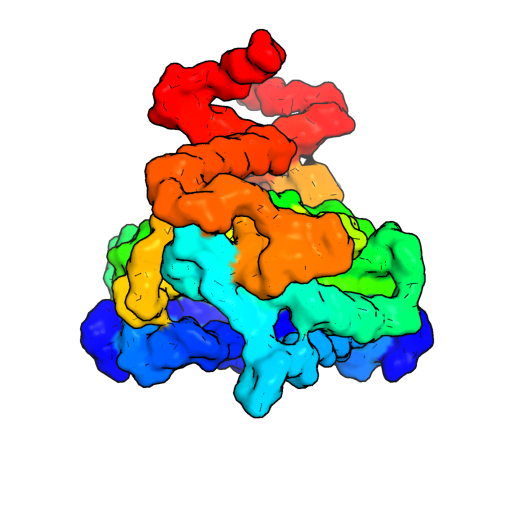.148 -26.672 -23.656 1 98.06 202 GLU A CA 1
ATOM 1536 C C . GLU A 1 202 ? 7.543 -26.047 -23.656 1 98.06 202 GLU A C 1
ATOM 1538 O O . GLU A 1 202 ? 8.523 -26.719 -23.312 1 98.06 202 GLU A O 1
ATOM 1543 N N . VAL A 1 203 ? 7.617 -24.828 -24.047 1 98.31 203 VAL A N 1
ATOM 1544 C CA . VAL A 1 203 ? 8.906 -24.156 -24.156 1 98.31 203 VAL A CA 1
ATOM 1545 C C . VAL A 1 203 ? 9.602 -24.141 -22.797 1 98.31 203 VAL A C 1
ATOM 1547 O O . VAL A 1 203 ? 10.836 -24.219 -22.734 1 98.31 203 VAL A O 1
ATOM 1550 N N . LEU A 1 204 ? 8.859 -24.078 -21.688 1 98.19 204 LEU A N 1
ATOM 1551 C CA . LEU A 1 204 ? 9.422 -24.016 -20.344 1 98.19 204 LEU A CA 1
ATOM 1552 C C . LEU A 1 204 ? 9.945 -25.375 -19.906 1 98.19 204 LEU A C 1
ATOM 1554 O O . LEU A 1 204 ? 10.719 -25.469 -18.953 1 98.19 204 LEU A O 1
ATOM 1558 N N . LEU A 1 205 ? 9.477 -26.438 -20.594 1 97.38 205 LEU A N 1
ATOM 1559 C CA . LEU A 1 205 ? 9.883 -27.797 -20.25 1 97.38 205 LEU A CA 1
ATOM 1560 C C . LEU A 1 205 ? 10.992 -28.266 -21.188 1 97.38 205 LEU A C 1
ATOM 1562 O O . LEU A 1 205 ? 11.531 -29.359 -21 1 97.38 205 LEU A O 1
ATOM 1566 N N . SER A 1 206 ? 11.438 -27.5 -22.125 1 95.94 206 SER A N 1
ATOM 1567 C CA . SER A 1 206 ? 12.305 -27.922 -23.219 1 95.94 206 SER A CA 1
ATOM 1568 C C . SER A 1 206 ? 13.766 -27.953 -22.781 1 95.94 206 SER A C 1
ATOM 1570 O O . SER A 1 206 ? 14.594 -28.625 -23.406 1 95.94 206 SER A O 1
ATOM 1572 N N . GLY A 1 207 ? 14.141 -27.203 -21.75 1 93.81 207 GLY A N 1
ATOM 1573 C CA . GLY A 1 207 ? 15.523 -27.109 -21.297 1 93.81 207 GLY A CA 1
ATOM 1574 C C . GLY A 1 207 ? 16.375 -26.188 -22.156 1 93.81 207 GLY A C 1
ATOM 1575 O O . GLY A 1 207 ? 17.562 -26.031 -21.922 1 93.81 207 GLY A O 1
ATOM 1576 N N . HIS A 1 208 ? 15.781 -25.562 -23.109 1 96.06 208 HIS A N 1
ATOM 1577 C CA . HIS A 1 208 ? 16.5 -24.625 -23.969 1 96.06 208 HIS A CA 1
ATOM 1578 C C . HIS A 1 208 ? 16.469 -23.203 -23.375 1 96.06 208 HIS A C 1
ATOM 1580 O O . HIS A 1 208 ? 15.555 -22.438 -23.656 1 96.06 208 HIS A O 1
ATOM 1586 N N . HIS A 1 209 ? 17.531 -22.844 -22.781 1 96 209 HIS A N 1
ATOM 1587 C CA . HIS A 1 209 ? 17.609 -21.625 -22 1 96 209 HIS A CA 1
ATOM 1588 C C . HIS A 1 209 ? 17.312 -20.391 -22.844 1 96 209 HIS A C 1
ATOM 1590 O O . HIS A 1 209 ? 16.594 -19.484 -22.406 1 96 209 HIS A O 1
ATOM 1596 N N . ALA A 1 210 ? 17.797 -20.375 -24 1 96.88 210 ALA A N 1
ATOM 1597 C CA . ALA A 1 210 ? 17.594 -19.219 -24.875 1 96.88 210 ALA A CA 1
ATOM 1598 C C . ALA A 1 210 ? 16.125 -19.094 -25.266 1 96.88 210 ALA A C 1
ATOM 1600 O O . ALA A 1 210 ? 15.578 -17.984 -25.281 1 96.88 210 ALA A O 1
ATOM 1601 N N . ASN A 1 211 ? 15.531 -20.234 -25.609 1 97.69 211 ASN A N 1
ATOM 1602 C CA . ASN A 1 211 ? 14.117 -20.219 -25.984 1 97.69 211 ASN A CA 1
ATOM 1603 C C . ASN A 1 211 ? 13.234 -19.812 -24.812 1 97.69 211 ASN A C 1
ATOM 1605 O O . ASN A 1 211 ? 12.25 -19.094 -24.984 1 97.69 211 ASN A O 1
ATOM 1609 N N . ILE A 1 212 ? 13.609 -20.297 -23.688 1 97.5 212 ILE A N 1
ATOM 1610 C CA . ILE A 1 212 ? 12.859 -19.969 -22.484 1 97.5 212 ILE A CA 1
ATOM 1611 C C . ILE A 1 212 ? 12.961 -18.469 -22.203 1 97.5 212 ILE A C 1
ATOM 1613 O O . ILE A 1 212 ? 11.953 -17.812 -21.938 1 97.5 212 ILE A O 1
ATOM 1617 N N . ALA A 1 213 ? 14.109 -17.938 -22.328 1 96.38 213 ALA A N 1
ATOM 1618 C CA . ALA A 1 213 ? 14.32 -16.5 -22.094 1 96.38 213 ALA A CA 1
ATOM 1619 C C . ALA A 1 213 ? 13.508 -15.664 -23.078 1 96.38 213 ALA A C 1
ATOM 1621 O O . ALA A 1 213 ? 12.906 -14.664 -22.703 1 96.38 213 ALA A O 1
ATOM 1622 N N . ARG A 1 214 ? 13.523 -16.125 -24.297 1 97.38 214 ARG A N 1
ATOM 1623 C CA . ARG A 1 214 ? 12.766 -15.43 -25.328 1 97.38 214 ARG A CA 1
ATOM 1624 C C . ARG A 1 214 ? 11.266 -15.469 -25.031 1 97.38 214 ARG A C 1
ATOM 1626 O O . ARG A 1 214 ? 10.57 -14.469 -25.219 1 97.38 214 ARG A O 1
ATOM 1633 N N . TRP A 1 215 ? 10.828 -16.562 -24.672 1 98 215 TRP A N 1
ATOM 1634 C CA . TRP A 1 215 ? 9.414 -16.719 -24.328 1 98 215 TRP A CA 1
ATOM 1635 C C . TRP A 1 215 ? 9.031 -15.828 -23.156 1 98 215 TRP A C 1
ATOM 1637 O O . TRP A 1 215 ? 8 -15.148 -23.203 1 98 215 TRP A O 1
ATOM 1647 N N . ARG A 1 216 ? 9.82 -15.805 -22.109 1 97.12 216 ARG A N 1
ATOM 1648 C CA . ARG A 1 216 ? 9.57 -14.984 -20.922 1 97.12 216 ARG A CA 1
ATOM 1649 C C . ARG A 1 216 ? 9.523 -13.508 -21.281 1 97.12 216 ARG A C 1
ATOM 1651 O O . ARG A 1 216 ? 8.625 -12.781 -20.828 1 97.12 216 ARG A O 1
ATOM 1658 N N . ARG A 1 217 ? 10.414 -13.125 -22.109 1 96.44 217 ARG A N 1
ATOM 1659 C CA . ARG A 1 217 ? 10.438 -11.742 -22.562 1 96.44 217 ARG A CA 1
ATOM 1660 C C . ARG A 1 217 ? 9.195 -11.406 -23.375 1 96.44 217 ARG A C 1
ATOM 1662 O O . ARG A 1 217 ? 8.57 -10.367 -23.156 1 96.44 217 ARG A O 1
ATOM 1669 N N . ALA A 1 218 ? 8.852 -12.289 -24.234 1 97.75 218 ALA A N 1
ATOM 1670 C CA . ALA A 1 218 ? 7.672 -12.086 -25.062 1 97.75 218 ALA A CA 1
ATOM 1671 C C . ALA A 1 218 ? 6.41 -11.984 -24.219 1 97.75 218 ALA A C 1
ATOM 1673 O O . ALA A 1 218 ? 5.551 -11.133 -24.469 1 97.75 218 ALA A O 1
ATOM 1674 N N . GLU A 1 219 ? 6.332 -12.82 -23.25 1 98.06 219 GLU A N 1
ATOM 1675 C CA . GLU A 1 219 ? 5.176 -12.812 -22.359 1 98.06 219 GLU A CA 1
ATOM 1676 C C . GLU A 1 219 ? 5.133 -11.547 -21.516 1 98.06 219 GLU A C 1
ATOM 1678 O O . GLU A 1 219 ? 4.062 -10.969 -21.297 1 98.06 219 GLU A O 1
ATOM 1683 N N . ALA A 1 220 ? 6.246 -11.141 -21 1 97.5 220 ALA A N 1
ATOM 1684 C CA . ALA A 1 220 ? 6.332 -9.906 -20.234 1 97.5 220 ALA A CA 1
ATOM 1685 C C . ALA A 1 220 ? 5.855 -8.711 -21.062 1 97.5 220 ALA A C 1
ATOM 1687 O O . ALA A 1 220 ? 5.074 -7.887 -20.594 1 97.5 220 ALA A O 1
ATOM 1688 N N . GLU A 1 221 ? 6.316 -8.68 -22.312 1 97.06 221 GLU A N 1
ATOM 1689 C CA . GLU A 1 221 ? 5.918 -7.598 -23.203 1 97.06 221 GLU A CA 1
ATOM 1690 C C . GLU A 1 221 ? 4.422 -7.656 -23.5 1 97.06 221 GLU A C 1
ATOM 1692 O O . GLU A 1 221 ? 3.736 -6.633 -23.469 1 97.06 221 GLU A O 1
ATOM 1697 N N . ARG A 1 222 ? 3.971 -8.805 -23.812 1 97.69 222 ARG A N 1
ATOM 1698 C CA . ARG A 1 222 ? 2.553 -8.977 -24.109 1 97.69 222 ARG A CA 1
ATOM 1699 C C . ARG A 1 222 ? 1.686 -8.523 -22.938 1 97.69 222 ARG A C 1
ATOM 1701 O O . ARG A 1 222 ? 0.744 -7.746 -23.125 1 97.69 222 ARG A O 1
ATOM 1708 N N . LEU A 1 223 ? 2.012 -8.992 -21.75 1 97.44 223 LEU A N 1
ATOM 1709 C CA . LEU A 1 223 ? 1.237 -8.664 -20.547 1 97.44 223 LEU A CA 1
ATOM 1710 C C . LEU A 1 223 ? 1.266 -7.164 -20.281 1 97.44 223 LEU A C 1
ATOM 1712 O O . LEU A 1 223 ? 0.249 -6.578 -19.906 1 97.44 223 LEU A O 1
ATOM 1716 N N . THR A 1 224 ? 2.439 -6.59 -20.438 1 97.81 224 THR A N 1
ATOM 1717 C CA . THR A 1 224 ? 2.572 -5.156 -20.203 1 97.81 224 THR A CA 1
ATOM 1718 C C . THR A 1 224 ? 1.717 -4.363 -21.188 1 97.81 224 THR A C 1
ATOM 1720 O O . THR A 1 224 ? 1.005 -3.438 -20.781 1 97.81 224 THR A O 1
ATOM 1723 N N . LYS A 1 225 ? 1.788 -4.773 -22.422 1 96.75 225 LYS A N 1
ATOM 1724 C CA . LYS A 1 225 ? 0.986 -4.121 -23.453 1 96.75 225 LYS A CA 1
ATOM 1725 C C . LYS A 1 225 ? -0.503 -4.215 -23.141 1 96.75 225 LYS A C 1
ATOM 1727 O O . LYS A 1 225 ? -1.234 -3.23 -23.266 1 96.75 225 LYS A O 1
ATOM 1732 N N . GLU A 1 226 ? -0.87 -5.297 -22.703 1 96.81 226 GLU A N 1
ATOM 1733 C CA . GLU A 1 226 ? -2.283 -5.582 -22.469 1 96.81 226 GLU A CA 1
ATOM 1734 C C . GLU A 1 226 ? -2.787 -4.898 -21.203 1 96.81 226 GLU A C 1
ATOM 1736 O O . GLU A 1 226 ? -3.871 -4.312 -21.188 1 96.81 226 GLU A O 1
ATOM 1741 N N . ARG A 1 227 ? -2.029 -4.945 -20.141 1 96.38 227 ARG A N 1
ATOM 1742 C CA . ARG A 1 227 ? -2.549 -4.586 -18.828 1 96.38 227 ARG A CA 1
ATOM 1743 C C . ARG A 1 227 ? -2.115 -3.176 -18.438 1 96.38 227 ARG A C 1
ATOM 1745 O O . ARG A 1 227 ? -2.771 -2.525 -17.609 1 96.38 227 ARG A O 1
ATOM 1752 N N . ARG A 1 228 ? -0.996 -2.799 -18.938 1 97 228 ARG A N 1
ATOM 1753 C CA . ARG A 1 228 ? -0.434 -1.497 -18.594 1 97 228 ARG A CA 1
ATOM 1754 C C . ARG A 1 228 ? 0.093 -0.781 -19.828 1 97 228 ARG A C 1
ATOM 1756 O O . ARG A 1 228 ? 1.3 -0.57 -19.969 1 97 228 ARG A O 1
ATOM 1763 N N . PRO A 1 229 ? -0.757 -0.334 -20.641 1 96.25 229 PRO A N 1
ATOM 1764 C CA . PRO A 1 229 ? -0.316 0.368 -21.844 1 96.25 229 PRO A CA 1
ATOM 1765 C C . PRO A 1 229 ? 0.55 1.587 -21.531 1 96.25 229 PRO A C 1
ATOM 1767 O O . PRO A 1 229 ? 1.404 1.963 -22.344 1 96.25 229 PRO A O 1
ATOM 1770 N N . ASP A 1 230 ? 0.292 2.193 -20.391 1 93.62 230 ASP A N 1
ATOM 1771 C CA . ASP A 1 230 ? 1.127 3.314 -19.969 1 93.62 230 ASP A CA 1
ATOM 1772 C C . ASP A 1 230 ? 2.582 2.881 -19.797 1 93.62 230 ASP A C 1
ATOM 1774 O O . ASP A 1 230 ? 3.494 3.543 -20.297 1 93.62 230 ASP A O 1
ATOM 1778 N N . LEU A 1 231 ? 2.816 1.774 -19.141 1 95.44 231 LEU A N 1
ATOM 1779 C CA . LEU A 1 231 ? 4.164 1.24 -18.969 1 95.44 231 LEU A CA 1
ATOM 1780 C C . LEU A 1 231 ? 4.766 0.844 -20.312 1 95.44 231 LEU A C 1
ATOM 1782 O O . LEU A 1 231 ? 5.953 1.06 -20.562 1 95.44 231 LEU A O 1
ATOM 1786 N N . TRP A 1 232 ? 3.912 0.242 -21.156 1 96.19 232 TRP A N 1
ATOM 1787 C CA . TRP A 1 232 ? 4.371 -0.201 -22.469 1 96.19 232 TRP A CA 1
ATOM 1788 C C . TRP A 1 232 ? 4.863 0.979 -23.297 1 96.19 232 TRP A C 1
ATOM 1790 O O . TRP A 1 232 ? 5.934 0.913 -23.906 1 96.19 232 TRP A O 1
ATOM 1800 N N . ARG A 1 233 ? 4.105 2.072 -23.281 1 95.12 233 ARG A N 1
ATOM 1801 C CA . ARG A 1 233 ? 4.496 3.275 -24.016 1 95.12 233 ARG A CA 1
ATOM 1802 C C . ARG A 1 233 ? 5.824 3.818 -23.516 1 95.12 233 ARG A C 1
ATOM 1804 O O . ARG A 1 233 ? 6.688 4.203 -24.297 1 95.12 233 ARG A O 1
ATOM 1811 N N . ALA A 1 234 ? 5.926 3.846 -22.234 1 93.75 234 ALA A N 1
ATOM 1812 C CA . ALA A 1 234 ? 7.172 4.324 -21.641 1 93.75 234 ALA A CA 1
ATOM 1813 C C . ALA A 1 234 ? 8.344 3.428 -22.031 1 93.75 234 ALA A C 1
ATOM 1815 O O . ALA A 1 234 ? 9.438 3.918 -22.312 1 93.75 234 ALA A O 1
ATOM 1816 N N . TYR A 1 235 ? 8.125 2.152 -21.984 1 93.81 235 TYR A N 1
ATOM 1817 C CA . TYR A 1 235 ? 9.133 1.16 -22.344 1 93.81 235 TYR A CA 1
ATOM 1818 C C . TYR A 1 235 ? 9.594 1.348 -23.781 1 93.81 235 TYR A C 1
ATOM 1820 O O . TYR A 1 235 ? 10.797 1.354 -24.062 1 93.81 235 TYR A O 1
ATOM 1828 N N . CYS A 1 236 ? 8.664 1.507 -24.656 1 94.25 236 CYS A N 1
ATOM 1829 C CA . CYS A 1 236 ? 8.969 1.701 -26.078 1 94.25 236 CYS A CA 1
ATOM 1830 C C . CYS A 1 236 ? 9.688 3.021 -26.297 1 94.25 236 CYS A C 1
ATOM 1832 O O . CYS A 1 236 ? 10.656 3.08 -27.062 1 94.25 236 CYS A O 1
ATOM 1834 N N . ALA A 1 237 ? 9.219 4.078 -25.656 1 92.5 237 ALA A N 1
ATOM 1835 C CA . ALA A 1 237 ? 9.828 5.395 -25.797 1 92.5 237 ALA A CA 1
ATOM 1836 C C . ALA A 1 237 ? 11.289 5.371 -25.359 1 92.5 237 ALA A C 1
ATOM 1838 O O . ALA A 1 237 ? 12.156 5.961 -26.016 1 92.5 237 ALA A O 1
ATOM 1839 N N . ALA A 1 238 ? 11.562 4.68 -24.359 1 89.81 238 ALA A N 1
ATOM 1840 C CA . ALA A 1 238 ? 12.914 4.598 -23.812 1 89.81 238 ALA A CA 1
ATOM 1841 C C . ALA A 1 238 ? 13.844 3.852 -24.766 1 89.81 238 ALA A C 1
ATOM 1843 O O . ALA A 1 238 ? 15.062 4.012 -24.703 1 89.81 238 ALA A O 1
ATOM 1844 N N . ARG A 1 239 ? 13.242 3.08 -25.641 1 90.75 239 ARG A N 1
ATOM 1845 C CA . ARG A 1 239 ? 14.047 2.244 -26.531 1 90.75 239 ARG A CA 1
ATOM 1846 C C . ARG A 1 239 ? 13.891 2.684 -27.984 1 90.75 239 ARG A C 1
ATOM 1848 O O . ARG A 1 239 ? 14.375 2.006 -28.891 1 90.75 239 ARG A O 1
ATOM 1855 N N . GLY A 1 240 ? 13.234 3.82 -28.172 1 87.5 240 GLY A N 1
ATOM 1856 C CA . GLY A 1 240 ? 13.031 4.34 -29.516 1 87.5 240 GLY A CA 1
ATOM 1857 C C . GLY A 1 240 ? 12.141 3.457 -30.375 1 87.5 240 GLY A C 1
ATOM 1858 O O . GLY A 1 240 ? 12.32 3.371 -31.594 1 87.5 240 GLY A O 1
ATOM 1859 N N . ARG A 1 241 ? 11.289 2.68 -29.766 1 85.25 241 ARG A N 1
ATOM 1860 C CA . ARG A 1 241 ? 10.367 1.777 -30.453 1 85.25 241 ARG A CA 1
ATOM 1861 C C . ARG A 1 241 ? 8.984 2.4 -30.578 1 85.25 241 ARG A C 1
ATOM 1863 O O . ARG A 1 241 ? 8.578 3.197 -29.719 1 85.25 241 ARG A O 1
ATOM 1870 N N . ASP A 1 242 ? 8.359 2.146 -31.672 1 81.5 242 ASP A N 1
ATOM 1871 C CA . ASP A 1 242 ? 6.965 2.545 -31.812 1 81.5 242 ASP A CA 1
ATOM 1872 C C . ASP A 1 242 ? 6.039 1.617 -31.031 1 81.5 242 ASP A C 1
ATOM 1874 O O . ASP A 1 242 ? 6.004 0.411 -31.281 1 81.5 242 ASP A O 1
ATOM 1878 N N . PRO A 1 243 ? 5.348 2.068 -30.109 1 79.25 243 PRO A N 1
ATOM 1879 C CA . PRO A 1 243 ? 4.473 1.227 -29.281 1 79.25 243 PRO A CA 1
ATOM 1880 C C . PRO A 1 243 ? 3.387 0.531 -30.109 1 79.25 243 PRO A C 1
ATOM 1882 O O . PRO A 1 243 ? 2.854 -0.498 -29.688 1 79.25 243 PRO A O 1
ATOM 1885 N N . ASP A 1 244 ? 3.016 1.111 -31.234 1 74.12 244 ASP A N 1
ATOM 1886 C CA . ASP A 1 244 ? 1.931 0.579 -32.062 1 74.12 244 ASP A CA 1
ATOM 1887 C C . ASP A 1 244 ? 2.473 -0.305 -33.188 1 74.12 244 ASP A C 1
ATOM 1889 O O . ASP A 1 244 ? 1.71 -0.789 -34 1 74.12 244 ASP A O 1
ATOM 1893 N N . GLU A 1 245 ? 3.646 -0.403 -33.312 1 61.44 245 GLU A N 1
ATOM 1894 C CA . GLU A 1 245 ? 4.227 -1.148 -34.438 1 61.44 245 GLU A CA 1
ATOM 1895 C C . GLU A 1 245 ? 3.682 -2.572 -34.5 1 61.44 245 GLU A C 1
ATOM 1897 O O . GLU A 1 245 ? 3.467 -3.121 -35.562 1 61.44 245 GLU A O 1
ATOM 1902 N N . ASP A 1 246 ? 3.518 -3.428 -33.562 1 48.16 246 ASP A N 1
ATOM 1903 C CA . ASP A 1 246 ? 3.109 -4.82 -33.75 1 48.16 246 ASP A CA 1
ATOM 1904 C C . ASP A 1 246 ? 1.605 -4.93 -33.969 1 48.16 246 ASP A C 1
ATOM 1906 O O . ASP A 1 246 ? 1.043 -6.023 -33.938 1 48.16 246 ASP A O 1
ATOM 1910 N N . ARG A 1 247 ? 0.789 -3.867 -33.969 1 46.28 247 ARG A N 1
ATOM 1911 C CA . ARG A 1 247 ? -0.599 -4.113 -34.344 1 46.28 247 ARG A CA 1
ATOM 1912 C C . ARG A 1 247 ? -0.691 -4.637 -35.781 1 46.28 247 ARG A C 1
ATOM 1914 O O . ARG A 1 247 ? -1.773 -5 -36.25 1 46.28 247 ARG A O 1
ATOM 1921 N N . GLU A 1 248 ? 0.275 -4.312 -36.5 1 34.19 248 GLU A N 1
ATOM 1922 C CA . GLU A 1 248 ? 0.139 -4.668 -37.906 1 34.19 248 GLU A CA 1
ATOM 1923 C C . GLU A 1 248 ? 0.668 -6.074 -38.188 1 34.19 248 GLU A C 1
ATOM 1925 O O . GLU A 1 248 ? 0.677 -6.531 -39.312 1 34.19 248 GLU A O 1
ATOM 1930 N N . LEU A 1 249 ? 1.294 -6.797 -37.125 1 28.88 249 LEU A N 1
ATOM 1931 C CA . LEU A 1 249 ? 1.425 -8.109 -37.75 1 28.88 249 LEU A CA 1
ATOM 1932 C C . LEU A 1 249 ? 0.161 -8.938 -37.531 1 28.88 249 LEU A C 1
ATOM 1934 O O . LEU A 1 249 ? -0.424 -8.922 -36.469 1 28.88 249 LEU A O 1
ATOM 1938 N N . MET B 1 1 ? -20.344 -11.484 15.625 1 66.88 1 MET B N 1
ATOM 1939 C CA . MET B 1 1 ? -20.406 -10.867 14.305 1 66.88 1 MET B CA 1
ATOM 1940 C C . MET B 1 1 ? -21.844 -10.578 13.898 1 66.88 1 MET B C 1
ATOM 1942 O O . MET B 1 1 ? -22.75 -11.336 14.227 1 66.88 1 MET B O 1
ATOM 1946 N N . LEU B 1 2 ? -21.969 -9.281 13.328 1 73.69 2 LEU B N 1
ATOM 1947 C CA . LEU B 1 2 ? -23.312 -8.93 12.852 1 73.69 2 LEU B CA 1
ATOM 1948 C C . LEU B 1 2 ? -23.656 -9.719 11.594 1 73.69 2 LEU B C 1
ATOM 1950 O O . LEU B 1 2 ? -22.812 -9.922 10.727 1 73.69 2 LEU B O 1
ATOM 1954 N N . LYS B 1 3 ? -24.797 -10.203 11.641 1 71.81 3 LYS B N 1
ATOM 1955 C CA . LYS B 1 3 ? -25.266 -10.945 10.477 1 71.81 3 LYS B CA 1
ATOM 1956 C C . LYS B 1 3 ? -25.188 -10.094 9.211 1 71.81 3 LYS B C 1
ATOM 1958 O O . LYS B 1 3 ? -25.609 -8.938 9.211 1 71.81 3 LYS B O 1
ATOM 1963 N N . GLY B 1 4 ? -24.453 -10.57 8.258 1 81.62 4 GLY B N 1
ATOM 1964 C CA . GLY B 1 4 ? -24.406 -9.875 6.98 1 81.62 4 GLY B CA 1
ATOM 1965 C C . GLY B 1 4 ? -23.266 -8.867 6.898 1 81.62 4 GLY B C 1
ATOM 1966 O O . GLY B 1 4 ? -23.156 -8.133 5.918 1 81.62 4 GLY B O 1
ATOM 1967 N N . ALA B 1 5 ? -22.391 -8.945 7.898 1 90.81 5 ALA B N 1
ATOM 1968 C CA . ALA B 1 5 ? -21.281 -7.992 7.902 1 90.81 5 ALA B CA 1
ATOM 1969 C C . ALA B 1 5 ? -20.281 -8.305 6.789 1 90.81 5 ALA B C 1
ATOM 1971 O O . ALA B 1 5 ? -20.078 -9.469 6.441 1 90.81 5 ALA B O 1
ATOM 1972 N N . TRP B 1 6 ? -19.75 -7.258 6.273 1 96.94 6 TRP B N 1
ATOM 1973 C CA . TRP B 1 6 ? -18.719 -7.383 5.25 1 96.94 6 TRP B CA 1
ATOM 1974 C C . TRP B 1 6 ? -17.562 -8.242 5.746 1 96.94 6 TRP B C 1
ATOM 1976 O O . TRP B 1 6 ? -17.141 -8.125 6.902 1 96.94 6 TRP B O 1
ATOM 1986 N N . GLN B 1 7 ? -17.031 -9.156 4.863 1 98.06 7 GLN B N 1
ATOM 1987 C CA . GLN B 1 7 ? -16.016 -10.086 5.336 1 98.06 7 GLN B CA 1
ATOM 1988 C C . GLN B 1 7 ? -14.82 -10.117 4.391 1 98.06 7 GLN B C 1
ATOM 1990 O O . GLN B 1 7 ? -14.984 -10.148 3.17 1 98.06 7 GLN B O 1
ATOM 1995 N N . ALA B 1 8 ? -13.656 -10.086 4.988 1 98.56 8 ALA B N 1
ATOM 1996 C CA . ALA B 1 8 ? -12.422 -10.336 4.238 1 98.56 8 ALA B CA 1
ATOM 1997 C C . ALA B 1 8 ? -11.867 -11.719 4.539 1 98.56 8 ALA B C 1
ATOM 1999 O O . ALA B 1 8 ? -11.664 -12.078 5.703 1 98.56 8 ALA B O 1
ATOM 2000 N N . ARG B 1 9 ? -11.648 -12.484 3.535 1 98.75 9 ARG B N 1
ATOM 2001 C CA . ARG B 1 9 ? -10.93 -13.75 3.65 1 98.75 9 ARG B CA 1
ATOM 2002 C C . ARG B 1 9 ? -9.555 -13.656 2.998 1 98.75 9 ARG B C 1
ATOM 2004 O O . ARG B 1 9 ? -9.438 -13.234 1.846 1 98.75 9 ARG B O 1
ATOM 2011 N N . I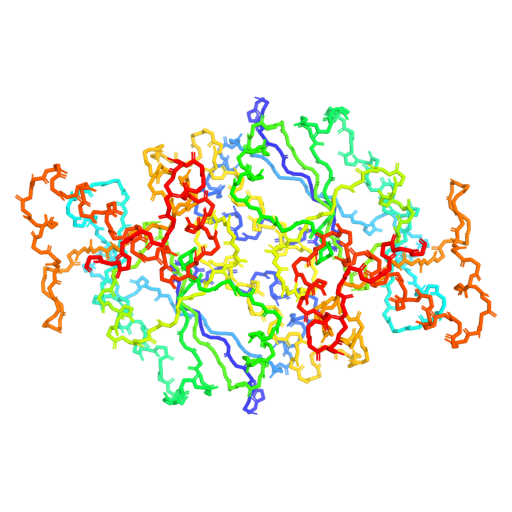LE B 1 10 ? -8.555 -14.07 3.738 1 98.94 10 ILE B N 1
ATOM 2012 C CA . ILE B 1 10 ? -7.199 -13.898 3.236 1 98.94 10 ILE B CA 1
ATOM 2013 C C . ILE B 1 10 ? -6.496 -15.25 3.168 1 98.94 10 ILE B C 1
ATOM 2015 O O . ILE B 1 10 ? -6.285 -15.898 4.195 1 98.94 10 ILE B O 1
ATOM 2019 N N . VAL B 1 11 ? -6.176 -15.688 2.006 1 98.88 11 VAL B N 1
ATOM 2020 C CA . VAL B 1 11 ? -5.316 -16.859 1.811 1 98.88 11 VAL B CA 1
ATOM 2021 C C . VAL B 1 11 ? -3.852 -16.422 1.843 1 98.88 11 VAL B C 1
ATOM 2023 O O . VAL B 1 11 ? -3.42 -15.602 1.035 1 98.88 11 VAL B O 1
ATOM 2026 N N . THR B 1 12 ? -3.076 -16.969 2.75 1 98.69 12 THR B N 1
ATOM 2027 C CA . THR B 1 12 ? -1.728 -16.453 2.957 1 98.69 12 THR B CA 1
ATOM 2028 C C . THR B 1 12 ? -0.842 -17.5 3.623 1 98.69 12 THR B C 1
ATOM 2030 O O . THR B 1 12 ? -1.343 -18.453 4.223 1 98.69 12 THR B O 1
ATOM 2033 N N . LEU B 1 13 ? 0.454 -17.391 3.473 1 97.88 13 LEU B N 1
ATOM 2034 C CA . LEU B 1 13 ? 1.425 -18.203 4.199 1 97.88 13 LEU B CA 1
ATOM 2035 C C . LEU B 1 13 ? 1.691 -17.625 5.582 1 97.88 13 LEU B C 1
ATOM 2037 O O . LEU B 1 13 ? 2.328 -18.281 6.418 1 97.88 13 LEU B O 1
ATOM 2041 N N . PHE B 1 14 ? 1.205 -16.422 5.855 1 97.88 14 PHE B N 1
ATOM 2042 C CA . PHE B 1 14 ? 1.482 -15.727 7.109 1 97.88 14 PHE B CA 1
ATOM 2043 C C . PHE B 1 14 ? 0.19 -15.25 7.762 1 97.88 14 PHE B C 1
ATOM 2045 O O . PHE B 1 14 ? -0.025 -14.047 7.926 1 97.88 14 PHE B O 1
ATOM 2052 N N . PRO B 1 15 ? -0.598 -16.188 8.219 1 98.56 15 PRO B N 1
ATOM 2053 C CA . PRO B 1 15 ? -1.842 -15.773 8.867 1 98.56 15 PRO B CA 1
ATOM 2054 C C . PRO B 1 15 ? -1.602 -14.852 10.062 1 98.56 15 PRO B C 1
ATOM 2056 O O . PRO B 1 15 ? -2.453 -14.023 10.391 1 98.56 15 PRO B O 1
ATOM 2059 N N . GLU B 1 16 ? -0.448 -14.891 10.672 1 97.69 16 GLU B N 1
ATOM 2060 C CA . GLU B 1 16 ? -0.105 -14.109 11.852 1 97.69 16 GLU B CA 1
ATOM 2061 C C . GLU B 1 16 ? 0.07 -12.633 11.508 1 97.69 16 GLU B C 1
ATOM 2063 O O . GLU B 1 16 ? 0.141 -11.781 12.398 1 97.69 16 GLU B O 1
ATOM 2068 N N . ALA B 1 17 ? 0.152 -12.32 10.242 1 98.44 17 ALA B N 1
ATOM 2069 C CA . ALA B 1 17 ? 0.255 -10.93 9.812 1 98.44 17 ALA B CA 1
ATOM 2070 C C . ALA B 1 17 ? -1.042 -10.172 10.078 1 98.44 17 ALA B C 1
ATOM 2072 O O . ALA B 1 17 ? -1.073 -8.938 10.023 1 98.44 17 ALA B O 1
ATOM 2073 N N . PHE B 1 18 ? -2.154 -10.844 10.375 1 98.5 18 PHE B N 1
ATOM 2074 C CA . PHE B 1 18 ? -3.475 -10.234 10.492 1 98.5 18 PHE B CA 1
ATOM 2075 C C . PHE B 1 18 ? -4.008 -10.367 11.914 1 98.5 18 PHE B C 1
ATOM 2077 O O . PHE B 1 18 ? -3.781 -11.391 12.57 1 98.5 18 PHE B O 1
ATOM 2084 N N . PRO B 1 19 ? -4.711 -9.438 12.469 1 98.31 19 PRO B N 1
ATOM 2085 C CA . PRO B 1 19 ? -5.191 -8.297 11.688 1 98.31 19 PRO B CA 1
ATOM 2086 C C . PRO B 1 19 ? -4.105 -7.246 11.453 1 98.31 19 PRO B C 1
ATOM 2088 O O . PRO B 1 19 ? -4.273 -6.359 10.609 1 98.31 19 PRO B O 1
ATOM 2091 N N . GLY B 1 20 ? -2.945 -7.387 12.227 1 97.69 20 GLY B N 1
ATOM 2092 C CA . GLY B 1 20 ? -1.909 -6.375 12.102 1 97.69 20 GLY B CA 1
ATOM 2093 C C . GLY B 1 20 ? -2.416 -4.969 12.352 1 97.69 20 GLY B C 1
ATOM 2094 O O . GLY B 1 20 ? -3.107 -4.719 13.344 1 97.69 20 GLY B O 1
ATOM 2095 N N . THR B 1 21 ? -2.088 -4.027 11.438 1 97.88 21 THR B N 1
ATOM 2096 C CA . THR B 1 21 ? -2.475 -2.631 11.586 1 97.88 21 THR B CA 1
ATOM 2097 C C . THR B 1 21 ? -3.99 -2.475 11.492 1 97.88 21 THR B C 1
ATOM 2099 O O . THR B 1 21 ? -4.555 -1.523 12.039 1 97.88 21 THR B O 1
ATOM 2102 N N . LEU B 1 22 ? -4.66 -3.408 10.844 1 98.25 22 LEU B N 1
ATOM 2103 C CA . LEU B 1 22 ? -6.113 -3.367 10.711 1 98.25 22 LEU B CA 1
ATOM 2104 C C . LEU B 1 22 ? -6.789 -3.494 12.07 1 98.25 22 LEU B C 1
ATOM 2106 O O . LEU B 1 22 ? -7.977 -3.203 12.203 1 98.25 22 LEU B O 1
ATOM 2110 N N . GLY B 1 23 ? -6.074 -3.996 13.016 1 97.56 23 GLY B N 1
ATOM 2111 C CA . GLY B 1 23 ? -6.617 -4.176 14.359 1 97.56 23 GLY B CA 1
ATOM 2112 C C . GLY B 1 23 ? -6.523 -2.928 15.211 1 97.56 23 GLY B C 1
ATOM 2113 O O . GLY B 1 23 ? -6.992 -2.914 16.359 1 97.56 23 GLY B O 1
ATOM 2114 N N . LEU B 1 24 ? -6.004 -1.914 14.625 1 96.25 24 LEU B N 1
ATOM 2115 C CA . LEU B 1 24 ? -5.785 -0.679 15.375 1 96.25 24 LEU B CA 1
ATOM 2116 C C . LEU B 1 24 ? -6.828 0.371 15.008 1 96.25 24 LEU B C 1
ATOM 2118 O O . LEU B 1 24 ? -7.457 0.286 13.953 1 96.25 24 LEU B O 1
ATOM 2122 N N . SER B 1 25 ? -7.109 1.295 15.875 1 91.88 25 SER B N 1
ATOM 2123 C CA . SER B 1 25 ? -7.891 2.504 15.633 1 91.88 25 SER B CA 1
ATOM 2124 C C . SER B 1 25 ? -9.305 2.164 15.156 1 91.88 25 SER B C 1
ATOM 2126 O O . SER B 1 25 ? -9.906 1.202 15.641 1 91.88 25 SER B O 1
ATOM 2128 N N . LEU B 1 26 ? -9.898 2.961 14.281 1 90.25 26 LEU B N 1
ATOM 2129 C CA . LEU B 1 26 ? -11.305 2.865 13.906 1 90.25 26 LEU B CA 1
ATOM 2130 C C . LEU B 1 26 ? -11.586 1.553 13.188 1 90.25 26 LEU B C 1
ATOM 2132 O O . LEU B 1 26 ? -12.641 0.944 13.391 1 90.25 26 LEU B O 1
ATOM 2136 N N . THR B 1 27 ? -10.625 1.127 12.375 1 94.5 27 THR B N 1
ATOM 2137 C CA . THR B 1 27 ? -10.812 -0.142 11.68 1 94.5 27 THR B CA 1
ATOM 2138 C C . THR B 1 27 ? -10.844 -1.302 12.672 1 94.5 27 THR B C 1
ATOM 2140 O O . THR B 1 27 ? -11.648 -2.223 12.531 1 94.5 27 THR B O 1
ATOM 2143 N N . GLY B 1 28 ? -9.961 -1.19 13.656 1 96.5 28 GLY B N 1
ATOM 2144 C CA . GLY B 1 28 ? -9.938 -2.203 14.695 1 96.5 28 GLY B CA 1
ATOM 2145 C C . GLY B 1 28 ? -11.172 -2.191 15.57 1 96.5 28 GLY B C 1
ATOM 2146 O O . GLY B 1 28 ? -11.727 -3.248 15.891 1 96.5 28 GLY B O 1
ATOM 2147 N N . LYS B 1 29 ? -11.594 -1.021 15.953 1 95.12 29 LYS B N 1
ATOM 2148 C CA . LYS B 1 29 ? -12.82 -0.894 16.734 1 95.12 29 LYS B CA 1
ATOM 2149 C C . LYS B 1 29 ? -14.008 -1.478 15.984 1 95.12 29 LYS B C 1
ATOM 2151 O O . LYS B 1 29 ? -14.828 -2.189 16.562 1 95.12 29 LYS B O 1
ATOM 2156 N N . ALA B 1 30 ? -14.094 -1.161 14.711 1 95.94 30 ALA B N 1
ATOM 2157 C CA . ALA B 1 30 ? -15.164 -1.684 13.867 1 95.94 30 ALA B CA 1
ATOM 2158 C C . ALA B 1 30 ? -15.109 -3.205 13.789 1 95.94 30 ALA B C 1
ATOM 2160 O O . ALA B 1 30 ? -16.141 -3.869 13.727 1 95.94 30 ALA B O 1
ATOM 2161 N N . LEU B 1 31 ? -13.906 -3.732 13.727 1 97 31 LEU B N 1
ATOM 2162 C CA . LEU B 1 31 ? -13.711 -5.18 13.734 1 97 31 LEU B CA 1
ATOM 2163 C C . LEU B 1 31 ? -14.258 -5.789 15.023 1 97 31 LEU B C 1
ATOM 2165 O O . LEU B 1 31 ? -14.992 -6.777 14.984 1 97 31 LEU B O 1
ATOM 2169 N N . GLU B 1 32 ? -13.977 -5.16 16.125 1 96.38 32 GLU B N 1
ATOM 2170 C CA . GLU B 1 32 ? -14.43 -5.617 17.438 1 96.38 32 GLU B CA 1
ATOM 2171 C C . GLU B 1 32 ? -15.953 -5.555 17.547 1 96.38 32 GLU B C 1
ATOM 2173 O O . GLU B 1 32 ? -16.562 -6.426 18.172 1 96.38 32 GLU B O 1
ATOM 2178 N N . MET B 1 33 ? -16.484 -4.578 16.938 1 95.19 33 MET B N 1
ATOM 2179 C CA . MET B 1 33 ? -17.938 -4.359 17 1 95.19 33 MET B CA 1
ATOM 2180 C C . MET B 1 33 ? -18.656 -5.273 16.016 1 95.19 33 MET B C 1
ATOM 2182 O O . MET B 1 33 ? -19.891 -5.301 15.992 1 95.19 33 MET B O 1
ATOM 2186 N N . GLY B 1 34 ? -17.922 -5.902 15.164 1 95.81 34 GLY B N 1
ATOM 2187 C CA . GLY B 1 34 ? -18.531 -6.84 14.227 1 95.81 34 GLY B CA 1
ATOM 2188 C C . GLY B 1 34 ? -19.078 -6.172 12.984 1 95.81 34 GLY B C 1
ATOM 2189 O O . GLY B 1 34 ? -19.906 -6.754 12.273 1 95.81 34 GLY B O 1
ATOM 2190 N N . LEU B 1 35 ? -18.672 -4.898 12.727 1 95 35 LEU B N 1
ATOM 2191 C CA . LEU B 1 35 ? -19.125 -4.195 11.531 1 95 35 LEU B CA 1
ATOM 2192 C C . LEU B 1 35 ? -18.516 -4.809 10.273 1 95 35 LEU B C 1
ATOM 2194 O O . LEU B 1 35 ? -19.047 -4.652 9.18 1 95 35 LEU B O 1
ATOM 2198 N N . TRP B 1 36 ? -17.406 -5.406 10.438 1 97.19 36 TRP B N 1
ATOM 2199 C CA . TRP B 1 36 ? -16.766 -6.246 9.43 1 97.19 36 TRP B CA 1
ATOM 2200 C C . TRP B 1 36 ? -16.016 -7.398 10.086 1 97.19 36 TRP B C 1
ATOM 2202 O O . TRP B 1 36 ? -15.875 -7.445 11.312 1 97.19 36 TRP B O 1
ATOM 2212 N N . SER B 1 37 ? -15.602 -8.398 9.266 1 97.88 37 SER B N 1
ATOM 2213 C CA . SER B 1 37 ? -14.891 -9.539 9.82 1 97.88 37 SER B CA 1
ATOM 2214 C C . SER B 1 37 ? -13.727 -9.961 8.93 1 97.88 37 SER B C 1
ATOM 2216 O O . SER B 1 37 ? -13.68 -9.602 7.75 1 97.88 37 SER B O 1
ATOM 2218 N N . LEU B 1 38 ? -12.82 -10.594 9.547 1 97.94 38 LEU B N 1
ATOM 2219 C CA . LEU B 1 38 ? -11.594 -11.039 8.891 1 97.94 38 LEU B CA 1
ATOM 2220 C C . LEU B 1 38 ? -11.312 -12.5 9.211 1 97.94 38 LEU B C 1
ATOM 2222 O O . LEU B 1 38 ? -11.375 -12.914 10.375 1 97.94 38 LEU B O 1
ATOM 2226 N N . GLU B 1 39 ? -11.086 -13.281 8.188 1 98.25 39 GLU B N 1
ATOM 2227 C CA . GLU B 1 39 ? -10.703 -14.688 8.328 1 98.25 39 GLU B CA 1
ATOM 2228 C C . GLU B 1 39 ? -9.453 -15 7.512 1 98.25 39 GLU B C 1
ATOM 2230 O O . GLU B 1 39 ? -9.398 -14.703 6.316 1 98.25 39 GLU B O 1
ATOM 2235 N N . THR B 1 40 ? -8.484 -15.523 8.188 1 98.69 40 THR B N 1
ATOM 2236 C CA . THR B 1 40 ? -7.309 -15.977 7.461 1 98.69 40 THR B CA 1
ATOM 2237 C C . THR B 1 40 ? -7.406 -17.469 7.148 1 98.69 40 THR B C 1
ATOM 2239 O O . THR B 1 40 ? -7.895 -18.25 7.969 1 98.69 40 THR B O 1
ATOM 2242 N N . ILE B 1 41 ? -7.02 -17.75 5.98 1 98.62 41 ILE B N 1
ATOM 2243 C CA . ILE B 1 41 ? -6.887 -19.141 5.531 1 98.62 41 ILE B CA 1
ATOM 2244 C C . ILE B 1 41 ? -5.414 -19.453 5.266 1 98.62 41 ILE B C 1
ATOM 2246 O O . ILE B 1 41 ? -4.848 -19.016 4.266 1 98.62 41 ILE B O 1
ATOM 2250 N N . ASP B 1 42 ? -4.852 -20.25 6.203 1 98.5 42 ASP B N 1
ATOM 2251 C CA . ASP B 1 42 ? -3.445 -20.609 6.086 1 98.5 42 ASP B CA 1
ATOM 2252 C C . ASP B 1 42 ? -3.219 -21.547 4.902 1 98.5 42 ASP B C 1
ATOM 2254 O O . ASP B 1 42 ? -3.936 -22.547 4.738 1 98.5 42 ASP B O 1
ATOM 2258 N N . LEU B 1 43 ? -2.209 -21.25 4.137 1 98.12 43 LEU B N 1
ATOM 2259 C CA . LEU B 1 43 ? -1.925 -22.062 2.953 1 98.12 43 LEU B CA 1
ATOM 2260 C C . LEU B 1 43 ? -1.196 -23.344 3.334 1 98.12 43 LEU B C 1
ATOM 2262 O O . LEU B 1 43 ? -1.334 -24.375 2.656 1 98.12 43 LEU B O 1
ATOM 2266 N N . ARG B 1 44 ? -0.507 -23.375 4.375 1 97.31 44 ARG B N 1
ATOM 2267 C CA . ARG B 1 44 ? 0.441 -24.438 4.73 1 97.31 44 ARG B CA 1
ATOM 2268 C C . ARG B 1 44 ? -0.273 -25.766 4.953 1 97.31 44 ARG B C 1
ATOM 2270 O O . ARG B 1 44 ? 0.205 -26.812 4.512 1 97.31 44 ARG B O 1
ATOM 2277 N N . PRO B 1 45 ? -1.364 -25.703 5.648 1 97.62 45 PRO B N 1
ATOM 2278 C CA . PRO B 1 45 ? -2.049 -26.984 5.883 1 97.62 45 PRO B CA 1
ATOM 2279 C C . PRO B 1 45 ? -2.459 -27.672 4.59 1 97.62 45 PRO B C 1
ATOM 2281 O O . PRO B 1 45 ? -2.736 -28.875 4.59 1 97.62 45 PRO B O 1
ATOM 2284 N N . PHE B 1 46 ? -2.529 -27 3.482 1 98.12 46 PHE B N 1
ATOM 2285 C CA . PHE B 1 46 ? -2.92 -27.578 2.207 1 98.12 46 PHE B CA 1
ATOM 2286 C C . PHE B 1 46 ? -1.713 -28.188 1.493 1 98.12 46 PHE B C 1
ATOM 2288 O O . PHE B 1 46 ? -1.855 -28.812 0.447 1 98.12 46 PHE B O 1
ATOM 2295 N N . GLY B 1 47 ? -0.551 -27.922 2.023 1 97.06 47 GLY B N 1
ATOM 2296 C CA . GLY B 1 47 ? 0.689 -28.344 1.396 1 97.06 47 GLY B CA 1
ATOM 2297 C C . GLY B 1 47 ? 0.85 -29.844 1.354 1 97.06 47 GLY B C 1
ATOM 2298 O O . GLY B 1 47 ? 0.09 -30.578 1.997 1 97.06 47 GLY B O 1
ATOM 2299 N N . GLU B 1 48 ? 1.805 -30.312 0.601 1 95.06 48 GLU B N 1
ATOM 2300 C CA . GLU B 1 48 ? 2.002 -31.75 0.376 1 95.06 48 GLU B CA 1
ATOM 2301 C C . GLU B 1 48 ? 3.188 -32.281 1.179 1 95.06 48 GLU B C 1
ATOM 2303 O O . GLU B 1 48 ? 4.172 -31.562 1.383 1 95.06 48 GLU B O 1
ATOM 2308 N N . GLY B 1 49 ? 3.031 -33.562 1.554 1 91.19 49 GLY B N 1
ATOM 2309 C CA . GLY B 1 49 ? 4.133 -34.25 2.207 1 91.19 49 GLY B CA 1
ATOM 2310 C C . GLY B 1 49 ? 4.258 -33.906 3.68 1 91.19 49 GLY B C 1
ATOM 2311 O O . GLY B 1 49 ? 3.41 -33.188 4.234 1 91.19 49 GLY B O 1
ATOM 2312 N N . ARG B 1 50 ? 5.316 -34.438 4.297 1 91.25 50 ARG B N 1
ATOM 2313 C CA . ARG B 1 50 ? 5.57 -34.281 5.723 1 91.25 50 ARG B CA 1
ATOM 2314 C C . ARG B 1 50 ? 5.836 -32.812 6.074 1 91.25 50 ARG B C 1
ATOM 2316 O O . ARG B 1 50 ? 5.414 -32.344 7.129 1 91.25 50 ARG B O 1
ATOM 2323 N N . HIS B 1 51 ? 6.398 -32.156 5.117 1 91.62 51 HIS B N 1
ATOM 2324 C CA . HIS B 1 51 ? 6.824 -30.797 5.387 1 91.62 51 HIS B CA 1
ATOM 2325 C C . HIS B 1 51 ? 5.789 -29.781 4.895 1 91.62 51 HIS B C 1
ATOM 2327 O O . HIS B 1 51 ? 5.996 -28.578 4.992 1 91.62 51 HIS B O 1
ATOM 2333 N N . ARG B 1 52 ? 4.699 -30.25 4.328 1 94.75 52 ARG B N 1
ATOM 2334 C CA . ARG B 1 52 ? 3.619 -29.391 3.867 1 94.75 52 ARG B CA 1
ATOM 2335 C C . ARG B 1 52 ? 4.121 -28.375 2.834 1 94.75 52 ARG B C 1
ATOM 2337 O O . ARG B 1 52 ? 3.906 -27.172 2.975 1 94.75 52 ARG B O 1
ATOM 2344 N N . ASN B 1 53 ? 4.762 -28.922 1.85 1 95.88 53 ASN B N 1
ATOM 2345 C CA . ASN B 1 53 ? 5.301 -28.062 0.79 1 95.88 53 ASN B CA 1
ATOM 2346 C C . ASN B 1 53 ? 4.191 -27.422 -0.029 1 95.88 53 ASN B C 1
ATOM 2348 O O . ASN B 1 53 ? 3.287 -28.109 -0.513 1 95.88 53 ASN B O 1
ATOM 2352 N N . VAL B 1 54 ? 4.293 -26.094 -0.142 1 98.12 54 VAL B N 1
ATOM 2353 C CA . VAL B 1 54 ? 3.229 -25.375 -0.825 1 98.12 54 VAL B CA 1
ATOM 2354 C C . VAL B 1 54 ? 3.738 -24.844 -2.168 1 98.12 54 VAL B C 1
ATOM 2356 O O . VAL B 1 54 ? 2.957 -24.359 -2.982 1 98.12 54 VAL B O 1
ATOM 2359 N N . ASP B 1 55 ? 5.027 -24.922 -2.4 1 97.69 55 ASP B N 1
ATOM 2360 C CA . ASP B 1 55 ? 5.688 -24.297 -3.547 1 97.69 55 ASP B CA 1
ATOM 2361 C C . ASP B 1 55 ? 6.66 -25.281 -4.207 1 97.69 55 ASP B C 1
ATOM 2363 O O . ASP B 1 55 ? 6.914 -26.359 -3.682 1 97.69 55 ASP B O 1
ATOM 2367 N N . ASP B 1 56 ? 7.117 -24.969 -5.363 1 97.38 56 ASP B N 1
ATOM 2368 C CA . ASP B 1 56 ? 8.133 -25.719 -6.105 1 97.38 56 ASP B CA 1
ATOM 2369 C C . ASP B 1 56 ? 8.945 -24.781 -7.008 1 97.38 56 ASP B C 1
ATOM 2371 O O . ASP B 1 56 ? 8.664 -23.594 -7.09 1 97.38 56 ASP B O 1
ATOM 2375 N N . ASN B 1 57 ? 9.984 -25.328 -7.652 1 96.94 57 ASN B N 1
ATOM 2376 C CA . ASN B 1 57 ? 10.844 -24.531 -8.523 1 96.94 57 ASN B CA 1
ATOM 2377 C C . ASN B 1 57 ? 10.094 -24.047 -9.758 1 96.94 57 ASN B C 1
ATOM 2379 O O . ASN B 1 57 ? 9.227 -24.734 -10.281 1 96.94 57 ASN B O 1
ATOM 2383 N N . PRO B 1 58 ? 10.445 -22.859 -10.18 1 97 58 PRO B N 1
ATOM 2384 C CA . PRO B 1 58 ? 9.828 -22.375 -11.422 1 97 58 PRO B CA 1
ATOM 2385 C C . PRO B 1 58 ? 10.125 -23.281 -12.609 1 97 58 PRO B C 1
ATOM 2387 O O . PRO B 1 58 ? 11.266 -23.734 -12.789 1 97 58 PRO B O 1
ATOM 2390 N N . ALA B 1 59 ? 9.07 -23.547 -13.422 1 97.62 59 ALA B N 1
ATOM 2391 C CA . ALA B 1 59 ? 9.297 -24.25 -14.68 1 97.62 59 ALA B CA 1
ATOM 2392 C C . ALA B 1 59 ? 10.211 -23.438 -15.602 1 97.62 59 ALA B C 1
ATOM 2394 O O . ALA B 1 59 ? 10.062 -22.234 -15.734 1 97.62 59 ALA B O 1
ATOM 2395 N N . GLY B 1 60 ? 11.18 -24.172 -16.281 1 95.5 60 GLY B N 1
ATOM 2396 C CA . GLY B 1 60 ? 12.148 -23.5 -17.125 1 95.5 60 GLY B CA 1
ATOM 2397 C C . GLY B 1 60 ? 13.383 -23.031 -16.375 1 95.5 60 GLY B C 1
ATOM 2398 O O . GLY B 1 60 ? 14.32 -22.5 -16.984 1 95.5 60 GLY B O 1
ATOM 2399 N N . GLY B 1 61 ? 13.352 -23.203 -15.062 1 92.12 61 GLY B N 1
ATOM 2400 C CA . GLY B 1 61 ? 14.492 -22.797 -14.25 1 92.12 61 GLY B CA 1
ATOM 2401 C C . GLY B 1 61 ? 14.367 -21.391 -13.711 1 92.12 61 GLY B C 1
ATOM 2402 O O . GLY B 1 61 ? 13.398 -20.688 -14.008 1 92.12 61 GLY B O 1
ATOM 2403 N N . GLY B 1 62 ? 15.375 -20.984 -12.852 1 87.19 62 GLY B N 1
ATOM 2404 C CA . GLY B 1 62 ? 15.375 -19.688 -12.227 1 87.19 62 GLY B CA 1
ATOM 2405 C C . GLY B 1 62 ? 15.406 -19.75 -10.711 1 87.19 62 GLY B C 1
ATOM 2406 O O . GLY B 1 62 ? 15.234 -20.812 -10.125 1 87.19 62 GLY B O 1
ATOM 2407 N N . ALA B 1 63 ? 15.672 -18.641 -10.164 1 85.38 63 ALA B N 1
ATOM 2408 C CA . ALA B 1 63 ? 15.734 -18.547 -8.711 1 85.38 63 ALA B CA 1
ATOM 2409 C C . ALA B 1 63 ? 14.336 -18.453 -8.102 1 85.38 63 ALA B C 1
ATOM 2411 O O . ALA B 1 63 ? 13.367 -18.141 -8.805 1 85.38 63 ALA B O 1
ATOM 2412 N N . GLY B 1 64 ? 14.266 -18.906 -6.859 1 90.56 64 GLY B N 1
ATOM 2413 C CA . GLY B 1 64 ? 13.031 -18.703 -6.109 1 90.56 64 GLY B CA 1
ATOM 2414 C C . GLY B 1 64 ? 12.094 -19.906 -6.184 1 90.56 64 GLY B C 1
ATOM 2415 O O . GLY B 1 64 ? 12.523 -21.016 -6.488 1 90.56 64 GLY B O 1
ATOM 2416 N N . MET B 1 65 ? 10.852 -19.656 -5.773 1 95.38 65 MET B N 1
ATOM 2417 C CA . MET B 1 65 ? 9.82 -20.672 -5.707 1 95.38 65 MET B CA 1
ATOM 2418 C C . MET B 1 65 ? 8.484 -20.141 -6.223 1 95.38 65 MET B C 1
ATOM 2420 O O . MET B 1 65 ? 8.289 -18.922 -6.285 1 95.38 65 MET B O 1
ATOM 2424 N N . VAL B 1 66 ? 7.652 -21.016 -6.691 1 97.81 66 VAL B N 1
ATOM 2425 C CA . VAL B 1 66 ? 6.328 -20.656 -7.188 1 97.81 66 VAL B CA 1
ATOM 2426 C C . VAL B 1 66 ? 5.266 -21.438 -6.422 1 97.81 66 VAL B C 1
ATOM 2428 O O . VAL B 1 66 ? 5.398 -22.656 -6.227 1 97.81 66 VAL B O 1
ATOM 2431 N N . LEU B 1 67 ? 4.23 -20.75 -5.961 1 98.5 67 LEU B N 1
ATOM 2432 C CA . LEU B 1 67 ? 3.137 -21.438 -5.289 1 98.5 67 LEU B CA 1
ATOM 2433 C C . LEU B 1 67 ? 2.396 -22.359 -6.254 1 98.5 67 LEU B C 1
ATOM 2435 O O . LEU B 1 67 ? 2.004 -21.938 -7.344 1 98.5 67 LEU B O 1
ATOM 2439 N N . ARG B 1 68 ? 2.172 -23.516 -5.832 1 98.75 68 ARG B N 1
ATOM 2440 C CA . ARG B 1 68 ? 1.636 -24.547 -6.703 1 98.75 68 ARG B CA 1
ATOM 2441 C C . ARG B 1 68 ? 0.149 -24.344 -6.965 1 98.75 68 ARG B C 1
ATOM 2443 O O . ARG B 1 68 ? -0.594 -23.938 -6.066 1 98.75 68 ARG B O 1
ATOM 2450 N N . ALA B 1 69 ? -0.261 -24.75 -8.172 1 98.75 69 ALA B N 1
ATOM 2451 C CA . ALA B 1 69 ? -1.653 -24.594 -8.586 1 98.75 69 ALA B CA 1
ATOM 2452 C C . ALA B 1 69 ? -2.574 -25.469 -7.75 1 98.75 69 ALA B C 1
ATOM 2454 O O . ALA B 1 69 ? -3.639 -25.031 -7.309 1 98.75 69 ALA B O 1
ATOM 2455 N N . ASP B 1 70 ? -2.182 -26.719 -7.508 1 98.62 70 ASP B N 1
ATOM 2456 C CA . ASP B 1 70 ? -3.029 -27.672 -6.812 1 98.62 70 ASP B CA 1
ATOM 2457 C C . ASP B 1 70 ? -3.262 -27.25 -5.363 1 98.62 70 ASP B C 1
ATOM 2459 O O . ASP B 1 70 ? -4.355 -27.438 -4.824 1 98.62 70 ASP B O 1
ATOM 2463 N N . ILE B 1 71 ? -2.227 -26.672 -4.738 1 98.56 71 ILE B N 1
ATOM 2464 C CA . ILE B 1 71 ? -2.309 -26.25 -3.346 1 98.56 71 ILE B CA 1
ATOM 2465 C C . ILE B 1 71 ? -3.193 -25 -3.238 1 98.56 71 ILE B C 1
ATOM 2467 O O . ILE B 1 71 ? -4.117 -24.969 -2.422 1 98.56 71 ILE B O 1
ATOM 2471 N N . VAL B 1 72 ? -2.947 -23.984 -4.086 1 98.81 72 VAL B N 1
ATOM 2472 C CA . VAL B 1 72 ? -3.709 -22.75 -4.07 1 98.81 72 VAL B CA 1
ATOM 2473 C C . VAL B 1 72 ? -5.172 -23.031 -4.406 1 98.81 72 VAL B C 1
ATOM 2475 O O . VAL B 1 72 ? -6.074 -22.422 -3.828 1 98.81 72 VAL B O 1
ATOM 2478 N N . ALA B 1 73 ? -5.398 -23.984 -5.324 1 98.81 73 ALA B N 1
ATOM 2479 C CA . ALA B 1 73 ? -6.762 -24.359 -5.691 1 98.81 73 ALA B CA 1
ATOM 2480 C C . ALA B 1 73 ? -7.543 -24.859 -4.477 1 98.81 73 ALA B C 1
ATOM 2482 O O . ALA B 1 73 ? -8.68 -24.438 -4.258 1 98.81 73 ALA B O 1
ATOM 2483 N N . ARG B 1 74 ? -6.953 -25.703 -3.674 1 98.62 74 ARG B N 1
ATOM 2484 C CA . ARG B 1 74 ? -7.605 -26.234 -2.48 1 98.62 74 ARG B CA 1
ATOM 2485 C C . ARG B 1 74 ? -7.922 -25.125 -1.49 1 98.62 74 ARG B C 1
ATOM 2487 O O . ARG B 1 74 ? -8.984 -25.109 -0.868 1 98.62 74 ARG B O 1
ATOM 2494 N N . ALA B 1 75 ? -7.012 -24.25 -1.33 1 98.75 75 ALA B N 1
ATOM 2495 C CA . ALA B 1 75 ? -7.211 -23.125 -0.419 1 98.75 75 ALA B CA 1
ATOM 2496 C C . ALA B 1 75 ? -8.344 -22.219 -0.905 1 98.75 75 ALA B C 1
ATOM 2498 O O . ALA B 1 75 ? -9.156 -21.75 -0.107 1 98.75 75 ALA B O 1
ATOM 2499 N N . LEU B 1 76 ? -8.367 -21.938 -2.244 1 98.75 76 LEU B N 1
ATOM 2500 C CA . LEU B 1 76 ? -9.422 -21.109 -2.812 1 98.75 76 LEU B CA 1
ATOM 2501 C C . LEU B 1 76 ? -10.781 -21.781 -2.688 1 98.75 76 LEU B C 1
ATOM 2503 O O . LEU B 1 76 ? -11.789 -21.125 -2.451 1 98.75 76 LEU B O 1
ATOM 2507 N N . ASP B 1 77 ? -10.773 -23.094 -2.844 1 98.69 77 ASP B N 1
ATOM 2508 C CA . ASP B 1 77 ? -12 -23.844 -2.627 1 98.69 77 ASP B CA 1
ATOM 2509 C C . ASP B 1 77 ? -12.5 -23.688 -1.191 1 98.69 77 ASP B C 1
ATOM 2511 O O . ASP B 1 77 ? -13.68 -23.438 -0.962 1 98.69 77 ASP B O 1
ATOM 2515 N N . ALA B 1 78 ? -11.617 -23.828 -0.292 1 98.56 78 ALA B N 1
ATOM 2516 C CA . ALA B 1 78 ? -11.969 -23.656 1.115 1 98.56 78 ALA B CA 1
ATOM 2517 C C . ALA B 1 78 ? -12.5 -22.234 1.373 1 98.56 78 ALA B C 1
ATOM 2519 O O . ALA B 1 78 ? -13.477 -22.062 2.1 1 98.56 78 ALA B O 1
ATOM 2520 N N . ALA B 1 79 ? -11.883 -21.25 0.771 1 98.31 79 ALA B N 1
ATOM 2521 C CA . ALA B 1 79 ? -12.25 -19.844 0.964 1 98.31 79 ALA B CA 1
ATOM 2522 C C . ALA B 1 79 ? -13.625 -19.547 0.378 1 98.31 79 ALA B C 1
ATOM 2524 O O . ALA B 1 79 ? -14.289 -18.594 0.787 1 98.31 79 ALA B O 1
ATOM 2525 N N . SER B 1 80 ? -14.016 -20.328 -0.575 1 98.25 80 SER B N 1
ATOM 2526 C CA . SER B 1 80 ? -15.25 -20.047 -1.311 1 98.25 80 SER B CA 1
ATOM 2527 C C . SER B 1 80 ? -16.469 -20.562 -0.564 1 98.25 80 SER B C 1
ATOM 2529 O O . SER B 1 80 ? -17.609 -20.203 -0.897 1 98.25 80 SER B O 1
ATOM 2531 N N . VAL B 1 81 ? -16.219 -21.406 0.433 1 97.69 81 VAL B N 1
ATOM 2532 C CA . VAL B 1 81 ? -17.344 -22.016 1.159 1 97.69 81 VAL B CA 1
ATOM 2533 C C . VAL B 1 81 ? -18.188 -20.922 1.807 1 97.69 81 VAL B C 1
ATOM 2535 O O . VAL B 1 81 ? -17.672 -20.078 2.533 1 97.69 81 VAL B O 1
ATOM 2538 N N . GLY B 1 82 ? -19.469 -20.922 1.52 1 96.19 82 GLY B N 1
ATOM 2539 C CA . GLY B 1 82 ? -20.406 -20 2.141 1 96.19 82 GLY B CA 1
ATOM 2540 C C . GLY B 1 82 ? -20.406 -18.625 1.504 1 96.19 82 GLY B C 1
ATOM 2541 O O . GLY B 1 82 ? -20.984 -17.672 2.037 1 96.19 82 GLY B O 1
ATOM 2542 N N . THR B 1 83 ? -19.641 -18.453 0.409 1 96.56 83 THR B N 1
ATOM 2543 C CA . THR B 1 83 ? -19.594 -17.172 -0.273 1 96.56 83 THR B CA 1
ATOM 2544 C C . THR B 1 83 ? -20.438 -17.203 -1.551 1 96.56 83 THR B C 1
ATOM 2546 O O . THR B 1 83 ? -20.594 -18.266 -2.16 1 96.56 83 THR B O 1
ATOM 2549 N N . PRO B 1 84 ? -20.984 -16.047 -1.945 1 96.19 84 PRO B N 1
ATOM 2550 C CA . PRO B 1 84 ? -21.688 -16.016 -3.223 1 96.19 84 PRO B CA 1
ATOM 2551 C C . PRO B 1 84 ? -20.781 -16.328 -4.414 1 96.19 84 PRO B C 1
ATOM 2553 O O . PRO B 1 84 ? -19.594 -15.977 -4.398 1 96.19 84 PRO B O 1
ATOM 2556 N N . SER B 1 85 ? -21.391 -16.922 -5.461 1 93.94 85 SER B N 1
ATOM 2557 C CA . SER B 1 85 ? -20.625 -17.266 -6.652 1 93.94 85 SER B CA 1
ATOM 2558 C C . SER B 1 85 ? -20.422 -16.062 -7.555 1 93.94 85 SER B C 1
ATOM 2560 O O . SER B 1 85 ? -19.453 -16.016 -8.336 1 93.94 85 SER B O 1
ATOM 2562 N N . GLU B 1 86 ? -21.312 -15.117 -7.402 1 95.81 86 GLU B N 1
ATOM 2563 C CA . GLU B 1 86 ? -21.203 -13.914 -8.227 1 95.81 86 GLU B CA 1
ATOM 2564 C C . GLU B 1 86 ? -20.016 -13.062 -7.809 1 95.81 86 GLU B C 1
ATOM 2566 O O . GLU B 1 86 ? -19.953 -12.57 -6.68 1 95.81 86 GLU B O 1
ATOM 2571 N N . ARG B 1 87 ? -19.156 -12.781 -8.711 1 95.81 87 ARG B N 1
ATOM 2572 C CA . ARG B 1 87 ? -17.891 -12.094 -8.43 1 95.81 87 ARG B CA 1
ATOM 2573 C C . ARG B 1 87 ? -18.156 -10.656 -7.996 1 95.81 87 ARG B C 1
ATOM 2575 O O . ARG B 1 87 ? -17.375 -10.086 -7.227 1 95.81 87 ARG B O 1
ATOM 2582 N N . SER B 1 88 ? -19.234 -10.102 -8.484 1 95.62 88 SER B N 1
ATOM 2583 C CA . SER B 1 88 ? -19.562 -8.742 -8.078 1 95.62 88 SER B CA 1
ATOM 2584 C C . SER B 1 88 ? -19.938 -8.672 -6.602 1 95.62 88 SER B C 1
ATOM 2586 O O . SER B 1 88 ? -19.766 -7.629 -5.965 1 95.62 88 SER B O 1
ATOM 2588 N N . ARG B 1 89 ? -20.391 -9.812 -6.059 1 97.38 89 ARG B N 1
ATOM 2589 C CA . ARG B 1 89 ? -20.797 -9.875 -4.656 1 97.38 89 ARG B CA 1
ATOM 2590 C C . ARG B 1 89 ? -19.641 -10.328 -3.771 1 97.38 89 ARG B C 1
ATOM 2592 O O . ARG B 1 89 ? -19.594 -10.016 -2.58 1 97.38 89 ARG B O 1
ATOM 2599 N N . TRP B 1 90 ? -18.766 -11.055 -4.43 1 98.25 90 TRP B N 1
ATOM 2600 C CA . TRP B 1 90 ? -17.609 -11.562 -3.695 1 98.25 90 TRP B CA 1
ATOM 2601 C C . TRP B 1 90 ? -16.406 -11.703 -4.609 1 98.25 90 TRP B C 1
ATOM 2603 O O . TRP B 1 90 ? -16.078 -12.805 -5.062 1 98.25 90 TRP B O 1
ATOM 2613 N N . PRO B 1 91 ? -15.711 -10.641 -4.777 1 98.44 91 PRO B N 1
ATOM 2614 C CA . PRO B 1 91 ? -14.508 -10.688 -5.617 1 98.44 91 PRO B CA 1
ATOM 2615 C C . PRO B 1 91 ? -13.43 -11.602 -5.055 1 98.44 91 PRO B C 1
ATOM 2617 O O . PRO B 1 91 ? -13.281 -11.719 -3.834 1 98.44 91 PRO B O 1
ATOM 2620 N N . VAL B 1 92 ? -12.742 -12.305 -5.922 1 98.81 92 VAL B N 1
ATOM 2621 C CA . VAL B 1 92 ? -11.555 -13.102 -5.621 1 98.81 92 VAL B CA 1
ATOM 2622 C C . VAL B 1 92 ? -10.336 -12.492 -6.312 1 98.81 92 VAL B C 1
ATOM 2624 O O . VAL B 1 92 ? -10.266 -12.461 -7.543 1 98.81 92 VAL B O 1
ATOM 2627 N N . VAL B 1 93 ? -9.414 -12.016 -5.465 1 98.88 93 VAL B N 1
ATOM 2628 C CA . VAL B 1 93 ? -8.359 -11.133 -5.957 1 98.88 93 VAL B CA 1
ATOM 2629 C C . VAL B 1 93 ? -6.992 -11.711 -5.594 1 98.88 93 VAL B C 1
ATOM 2631 O O . VAL B 1 93 ? -6.777 -12.156 -4.465 1 98.88 93 VAL B O 1
ATOM 2634 N N . TYR B 1 94 ? -6.133 -11.789 -6.59 1 98.88 94 TYR B N 1
ATOM 2635 C CA . TYR B 1 94 ? -4.715 -12.055 -6.375 1 98.88 94 TYR B CA 1
ATOM 2636 C C . TYR B 1 94 ? -3.914 -10.766 -6.352 1 98.88 94 TYR B C 1
ATOM 2638 O O . TYR B 1 94 ? -3.969 -9.969 -7.293 1 98.88 94 TYR B O 1
ATOM 2646 N N . LEU B 1 95 ? -3.229 -10.562 -5.223 1 98.75 95 LEU B N 1
ATOM 2647 C CA . LEU B 1 95 ? -2.396 -9.375 -5.086 1 98.75 95 LEU B CA 1
ATOM 2648 C C . LEU B 1 95 ? -1.073 -9.547 -5.82 1 98.75 95 LEU B C 1
ATOM 2650 O O . LEU B 1 95 ? -0.212 -10.32 -5.387 1 98.75 95 LEU B O 1
ATOM 2654 N N . SER B 1 96 ? -0.872 -8.797 -6.91 1 97.75 96 SER B N 1
ATOM 2655 C CA . SER B 1 96 ? 0.239 -8.969 -7.84 1 97.75 96 SER B CA 1
ATOM 2656 C C . SER B 1 96 ? 0.673 -7.637 -8.438 1 97.75 96 SER B C 1
ATOM 2658 O O . SER B 1 96 ? -0.164 -6.84 -8.867 1 97.75 96 SER B O 1
ATOM 2660 N N . PRO B 1 97 ? 2.006 -7.426 -8.508 1 97.31 97 PRO B N 1
ATOM 2661 C CA . PRO B 1 97 ? 2.449 -6.203 -9.18 1 97.31 97 PRO B CA 1
ATOM 2662 C C . PRO B 1 97 ? 2.012 -6.141 -10.648 1 97.31 97 PRO B C 1
ATOM 2664 O O . PRO B 1 97 ? 2.041 -5.07 -11.258 1 97.31 97 PRO B O 1
ATOM 2667 N N . ARG B 1 98 ? 1.527 -7.262 -11.188 1 96.94 98 ARG B N 1
ATOM 2668 C CA . ARG B 1 98 ? 1.104 -7.32 -12.586 1 96.94 98 ARG B CA 1
ATOM 2669 C C . ARG B 1 98 ? -0.34 -6.855 -12.742 1 96.94 98 ARG B C 1
ATOM 2671 O O . ARG B 1 98 ? -0.812 -6.641 -13.859 1 96.94 98 ARG B O 1
ATOM 2678 N N . GLY B 1 99 ? -0.993 -6.707 -11.695 1 97.5 99 GLY B N 1
ATOM 2679 C CA . GLY B 1 99 ? -2.43 -6.48 -11.727 1 97.5 99 GLY B CA 1
ATOM 2680 C C . GLY B 1 99 ? -2.803 -5.039 -12.016 1 97.5 99 GLY B C 1
ATOM 2681 O O . GLY B 1 99 ? -1.928 -4.184 -12.148 1 97.5 99 GLY B O 1
ATOM 2682 N N . LYS B 1 100 ? -4.105 -4.867 -12.172 1 96.94 100 LYS B N 1
ATOM 2683 C CA . LYS B 1 100 ? -4.648 -3.518 -12.266 1 96.94 100 LYS B CA 1
ATOM 2684 C C . LYS B 1 100 ? -4.383 -2.725 -10.992 1 96.94 100 LYS B C 1
ATOM 2686 O O . LYS B 1 100 ? -4.605 -3.221 -9.891 1 96.94 100 LYS B O 1
ATOM 2691 N N . PRO B 1 101 ? -3.854 -1.507 -11.164 1 97.56 101 PRO B N 1
ATOM 2692 C CA . PRO B 1 101 ? -3.602 -0.73 -9.945 1 97.56 101 PRO B CA 1
ATOM 2693 C C . PRO B 1 101 ? -4.867 -0.483 -9.133 1 97.56 101 PRO B C 1
ATOM 2695 O O . PRO B 1 101 ? -5.906 -0.12 -9.688 1 97.56 101 PRO B O 1
ATOM 2698 N N . PHE B 1 102 ? -4.785 -0.697 -7.844 1 98.62 102 PHE B N 1
ATOM 2699 C CA . PHE B 1 102 ? -5.875 -0.446 -6.91 1 98.62 102 PHE B CA 1
ATOM 2700 C C . PHE B 1 102 ? -6.258 1.03 -6.91 1 98.62 102 PHE B C 1
ATOM 2702 O O . PHE B 1 102 ? -5.395 1.899 -7.047 1 98.62 102 PHE B O 1
ATOM 2709 N N . SER B 1 103 ? -7.531 1.328 -6.734 1 97.44 103 SER B N 1
ATOM 2710 C CA . SER B 1 103 ? -8.023 2.703 -6.75 1 97.44 103 SER B CA 1
ATOM 2711 C C . SER B 1 103 ? -9.141 2.906 -5.734 1 97.44 103 SER B C 1
ATOM 2713 O O . SER B 1 103 ? -9.711 1.937 -5.23 1 97.44 103 SER B O 1
ATOM 2715 N N . GLN B 1 104 ? -9.445 4.164 -5.512 1 97.25 104 GLN B N 1
ATOM 2716 C CA . GLN B 1 104 ? -10.547 4.523 -4.629 1 97.25 104 GLN B CA 1
ATOM 2717 C C . GLN B 1 104 ? -11.875 3.975 -5.148 1 97.25 104 GLN B C 1
ATOM 2719 O O . GLN B 1 104 ? -12.727 3.541 -4.367 1 97.25 104 GLN B O 1
ATOM 2724 N N . ALA B 1 105 ? -12.031 3.994 -6.473 1 96.06 105 ALA B N 1
ATOM 2725 C CA . ALA B 1 105 ? -13.25 3.467 -7.078 1 96.06 105 ALA B CA 1
ATOM 2726 C C . ALA B 1 105 ? -13.398 1.971 -6.812 1 96.06 105 ALA B C 1
ATOM 2728 O O . ALA B 1 105 ? -14.484 1.494 -6.484 1 96.06 105 ALA B O 1
ATOM 2729 N N . MET B 1 106 ? -12.328 1.239 -6.934 1 97.75 106 MET B N 1
ATOM 2730 C CA . MET B 1 106 ? -12.336 -0.192 -6.645 1 97.75 106 MET B CA 1
ATOM 2731 C C . MET B 1 106 ? -12.719 -0.45 -5.191 1 97.75 106 MET B C 1
ATOM 2733 O O . MET B 1 106 ? -13.516 -1.344 -4.898 1 97.75 106 MET B O 1
ATOM 2737 N N . ALA B 1 107 ? -12.172 0.339 -4.289 1 97.88 107 ALA B N 1
ATOM 2738 C CA . ALA B 1 107 ? -12.5 0.225 -2.873 1 97.88 107 ALA B CA 1
ATOM 2739 C C . ALA B 1 107 ? -13.992 0.424 -2.639 1 97.88 107 ALA B C 1
ATOM 2741 O O . ALA B 1 107 ? -14.609 -0.314 -1.867 1 97.88 107 ALA B O 1
ATOM 2742 N N . ARG B 1 108 ? -14.531 1.45 -3.295 1 96.44 108 ARG B N 1
ATOM 2743 C CA . ARG B 1 108 ? -15.961 1.73 -3.162 1 96.44 108 ARG B CA 1
ATOM 2744 C C . ARG B 1 108 ? -16.797 0.551 -3.645 1 96.44 108 ARG B C 1
ATOM 2746 O O . ARG B 1 108 ? -17.766 0.156 -2.984 1 96.44 108 ARG B O 1
ATOM 2753 N N . ASP B 1 109 ? -16.422 0.002 -4.824 1 97.44 109 ASP B N 1
ATOM 2754 C CA . ASP B 1 109 ? -17.125 -1.159 -5.359 1 97.44 109 ASP B CA 1
ATOM 2755 C C . ASP B 1 109 ? -17.078 -2.33 -4.379 1 97.44 109 ASP B C 1
ATOM 2757 O O . ASP B 1 109 ? -18.109 -2.965 -4.113 1 97.44 109 ASP B O 1
ATOM 2761 N N . TRP B 1 110 ? -15.945 -2.572 -3.824 1 98.19 110 TRP B N 1
ATOM 2762 C CA . TRP B 1 110 ? -15.766 -3.705 -2.922 1 98.19 110 TRP B CA 1
ATOM 2763 C C . TRP B 1 110 ? -16.516 -3.473 -1.608 1 98.19 110 TRP B C 1
ATOM 2765 O O . TRP B 1 110 ? -17 -4.418 -0.993 1 98.19 110 TRP B O 1
ATOM 2775 N N . ALA B 1 111 ? -16.547 -2.197 -1.142 1 97 111 ALA B N 1
ATOM 2776 C CA . ALA B 1 111 ? -17.266 -1.879 0.088 1 97 111 ALA B CA 1
ATOM 2777 C C . ALA B 1 111 ? -18.75 -2.205 -0.047 1 97 111 ALA B C 1
ATOM 2779 O O . ALA B 1 111 ? -19.422 -2.465 0.95 1 97 111 ALA B O 1
ATOM 2780 N N . GLY B 1 112 ? -19.266 -2.162 -1.285 1 96.38 112 GLY B N 1
ATOM 2781 C CA . GLY B 1 112 ? -20.656 -2.471 -1.549 1 96.38 112 GLY B CA 1
ATOM 2782 C C . GLY B 1 112 ? -20.922 -3.955 -1.715 1 96.38 112 GLY B C 1
ATOM 2783 O O . GLY B 1 112 ? -22.078 -4.383 -1.779 1 96.38 112 GLY B O 1
ATOM 2784 N N . ALA B 1 113 ? -19.875 -4.781 -1.808 1 97.75 113 ALA B N 1
ATOM 2785 C CA . ALA B 1 113 ? -20 -6.23 -1.917 1 97.75 113 ALA B CA 1
ATOM 2786 C C . ALA B 1 113 ? -20.281 -6.859 -0.555 1 97.75 113 ALA B C 1
ATOM 2788 O O . ALA B 1 113 ? -20.422 -6.152 0.446 1 97.75 113 ALA B O 1
ATOM 2789 N N . GLU B 1 114 ? -20.422 -8.164 -0.556 1 97.75 114 GLU B N 1
ATOM 2790 C CA . GLU B 1 114 ? -20.641 -8.883 0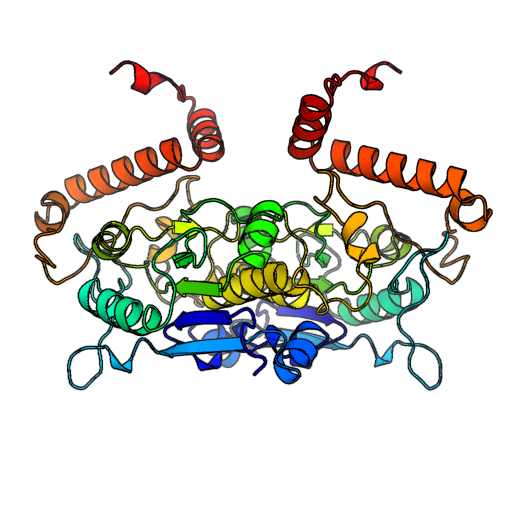.694 1 97.75 114 GLU B CA 1
ATOM 2791 C C . GLU B 1 114 ? -19.312 -9.211 1.375 1 97.75 114 GLU B C 1
ATOM 2793 O O . GLU B 1 114 ? -19.266 -9.414 2.59 1 97.75 114 GLU B O 1
ATOM 2798 N N . GLY B 1 115 ? -18.312 -9.281 0.584 1 97.94 115 GLY B N 1
ATOM 2799 C CA . GLY B 1 115 ? -16.969 -9.578 1.062 1 97.94 115 GLY B CA 1
ATOM 2800 C C . GLY B 1 115 ? -15.953 -9.695 -0.056 1 97.94 115 GLY B C 1
ATOM 2801 O O . GLY B 1 115 ? -16.203 -9.242 -1.175 1 97.94 115 GLY B O 1
ATOM 2802 N N . LEU B 1 116 ? -14.82 -10.203 0.363 1 97.88 116 LEU B N 1
ATOM 2803 C CA . LEU B 1 116 ? -13.727 -10.328 -0.593 1 97.88 116 LEU B CA 1
ATOM 2804 C C . LEU B 1 116 ? -12.758 -11.43 -0.173 1 97.88 116 LEU B C 1
ATOM 2806 O O . LEU B 1 116 ? -12.547 -11.648 1.021 1 97.88 116 LEU B O 1
ATOM 2810 N N . THR B 1 117 ? -12.273 -12.172 -1.139 1 98.88 117 THR B N 1
ATOM 2811 C CA . THR B 1 117 ? -11.148 -13.078 -0.903 1 98.88 117 THR B CA 1
ATOM 2812 C C . THR B 1 117 ? -9.867 -12.516 -1.515 1 98.88 117 THR B C 1
ATOM 2814 O O . THR B 1 117 ? -9.852 -12.141 -2.688 1 98.88 117 THR B O 1
ATOM 2817 N N . LEU B 1 118 ? -8.875 -12.414 -0.708 1 98.94 118 LEU B N 1
ATOM 2818 C CA . LEU B 1 118 ? -7.562 -11.969 -1.165 1 98.94 118 LEU B CA 1
ATOM 2819 C C . LEU B 1 118 ? -6.543 -13.094 -1.082 1 98.94 118 LEU B C 1
ATOM 2821 O O . LEU B 1 118 ? -6.395 -13.727 -0.035 1 98.94 118 LEU B O 1
ATOM 2825 N N . LEU B 1 119 ? -5.898 -13.383 -2.182 1 98.94 119 LEU B N 1
ATOM 2826 C CA . LEU B 1 119 ? -4.785 -14.32 -2.242 1 98.94 119 LEU B CA 1
ATOM 2827 C C . LEU B 1 119 ? -3.449 -13.586 -2.17 1 98.94 119 LEU B C 1
ATOM 2829 O O . LEU B 1 119 ? -3.094 -12.844 -3.088 1 98.94 119 LEU B O 1
ATOM 2833 N N . CYS B 1 120 ? -2.775 -13.773 -1.053 1 98.69 120 CYS B N 1
ATOM 2834 C CA . CYS B 1 120 ? -1.456 -13.172 -0.883 1 98.69 120 CYS B CA 1
ATOM 2835 C C . CYS B 1 120 ? -0.379 -14.031 -1.54 1 98.69 120 CYS B C 1
ATOM 2837 O O . CYS B 1 120 ? -0.158 -15.172 -1.138 1 98.69 120 CYS B O 1
ATOM 2839 N N . GLY B 1 121 ? 0.282 -13.469 -2.527 1 94.38 121 GLY B N 1
ATOM 2840 C CA . GLY B 1 121 ? 1.397 -14.164 -3.154 1 94.38 121 GLY B CA 1
ATOM 2841 C C . GLY B 1 121 ? 2.674 -14.102 -2.334 1 94.38 121 GLY B C 1
ATOM 2842 O O . GLY B 1 121 ? 2.762 -13.336 -1.369 1 94.38 121 GLY B O 1
ATOM 2843 N N . ARG B 1 122 ? 3.619 -14.867 -2.711 1 92.81 122 ARG B N 1
ATOM 2844 C CA . ARG B 1 122 ? 4.969 -14.906 -2.162 1 92.81 122 ARG B CA 1
ATOM 2845 C C . ARG B 1 122 ? 5.973 -15.391 -3.203 1 92.81 122 ARG B C 1
ATOM 2847 O O . ARG B 1 122 ? 5.582 -15.812 -4.297 1 92.81 122 ARG B O 1
ATOM 2854 N N . PHE B 1 123 ? 7.242 -15.297 -2.889 1 90.25 123 PHE B N 1
ATOM 2855 C CA . PHE B 1 123 ? 8.281 -15.82 -3.764 1 90.25 123 PHE B CA 1
ATOM 2856 C C . PHE B 1 123 ? 8.203 -15.188 -5.148 1 90.25 123 PHE B C 1
ATOM 2858 O O . PHE B 1 123 ? 8.18 -13.961 -5.273 1 90.25 123 PHE B O 1
ATOM 2865 N N . GLU B 1 124 ? 8.195 -16.062 -6.16 1 93.25 124 GLU B N 1
ATOM 2866 C CA . GLU B 1 124 ? 8.094 -15.578 -7.531 1 93.25 124 GLU B CA 1
ATOM 2867 C C . GLU B 1 124 ? 6.637 -15.406 -7.953 1 93.25 124 GLU B C 1
ATOM 2869 O O . GLU B 1 124 ? 6.352 -14.867 -9.023 1 93.25 124 GLU B O 1
ATOM 2874 N N . GLY B 1 125 ? 5.738 -15.906 -7.082 1 96.31 125 GLY B N 1
ATOM 2875 C CA . GLY B 1 125 ? 4.332 -15.727 -7.398 1 96.31 125 GLY B CA 1
ATOM 2876 C C . GLY B 1 125 ? 3.541 -17.016 -7.352 1 96.31 125 GLY B C 1
ATOM 2877 O O . GLY B 1 125 ? 3.895 -17.953 -6.617 1 96.31 125 GLY B O 1
ATOM 2878 N N . VAL B 1 126 ? 2.438 -17 -8.023 1 98.56 126 VAL B N 1
ATOM 2879 C CA . VAL B 1 126 ? 1.47 -18.094 -8.039 1 98.56 126 VAL B CA 1
ATOM 2880 C C . VAL B 1 126 ? 1.399 -18.688 -9.445 1 98.56 126 VAL B C 1
ATOM 2882 O O . VAL B 1 126 ? 1.402 -17.953 -10.438 1 98.56 126 VAL B O 1
ATOM 2885 N N . ASP B 1 127 ? 1.348 -20.031 -9.516 1 98.81 127 ASP B N 1
ATOM 2886 C CA . ASP B 1 127 ? 1.203 -20.703 -10.805 1 98.81 127 ASP B CA 1
ATOM 2887 C C . ASP B 1 127 ? 0.029 -20.125 -11.594 1 98.81 127 ASP B C 1
ATOM 2889 O O . ASP B 1 127 ? -1.098 -20.078 -11.094 1 98.81 127 ASP B O 1
ATOM 2893 N N . GLN B 1 128 ? 0.289 -19.734 -12.805 1 98.75 128 GLN B N 1
ATOM 2894 C CA . GLN B 1 128 ? -0.672 -19 -13.625 1 98.75 128 GLN B CA 1
ATOM 2895 C C . GLN B 1 128 ? -1.931 -19.828 -13.867 1 98.75 128 GLN B C 1
ATOM 2897 O O . GLN B 1 128 ? -3.029 -19.281 -13.969 1 98.75 128 GLN B O 1
ATOM 2902 N N . ARG B 1 129 ? -1.813 -21.125 -13.922 1 98.88 129 ARG B N 1
ATOM 2903 C CA . ARG B 1 129 ? -2.918 -22 -14.305 1 98.88 129 ARG B CA 1
ATOM 2904 C C . ARG B 1 129 ? -4.059 -21.922 -13.297 1 98.88 129 ARG B C 1
ATOM 2906 O O . ARG B 1 129 ? -5.23 -21.984 -13.664 1 98.88 129 ARG B O 1
ATOM 2913 N N . VAL B 1 130 ? -3.754 -21.766 -12.008 1 98.81 130 VAL B N 1
ATOM 2914 C CA . VAL B 1 130 ? -4.809 -21.672 -11 1 98.81 130 VAL B CA 1
ATOM 2915 C C . VAL B 1 130 ? -5.488 -20.312 -11.086 1 98.81 130 VAL B C 1
ATOM 2917 O O . VAL B 1 130 ? -6.695 -20.203 -10.852 1 98.81 130 VAL B O 1
ATOM 2920 N N . LEU B 1 131 ? -4.75 -19.234 -11.352 1 98.69 131 LEU B N 1
ATOM 2921 C CA . LEU B 1 131 ? -5.344 -17.906 -11.531 1 98.69 131 LEU B CA 1
ATOM 2922 C C . LEU B 1 131 ? -6.348 -17.922 -12.68 1 98.69 131 LEU B C 1
ATOM 2924 O O . LEU B 1 131 ? -7.438 -17.359 -12.562 1 98.69 131 LEU B O 1
ATOM 2928 N N . ASP B 1 132 ? -5.965 -18.609 -13.758 1 98.38 132 ASP B N 1
ATOM 2929 C CA . ASP B 1 132 ? -6.84 -18.719 -14.922 1 98.38 132 ASP B CA 1
ATOM 2930 C C . ASP B 1 132 ? -8.07 -19.562 -14.594 1 98.38 132 ASP B C 1
ATOM 2932 O O . ASP B 1 132 ? -9.195 -19.172 -14.914 1 98.38 132 ASP B O 1
ATOM 2936 N N . ALA B 1 133 ? -7.855 -20.688 -13.969 1 98.44 133 ALA B N 1
ATOM 2937 C CA . ALA B 1 133 ? -8.93 -21.641 -13.695 1 98.44 133 ALA B CA 1
ATOM 2938 C C . ALA B 1 133 ? -10 -21.031 -12.805 1 98.44 133 ALA B C 1
ATOM 2940 O O . ALA B 1 133 ? -11.188 -21.297 -12.977 1 98.44 133 ALA B O 1
ATOM 2941 N N . TYR B 1 134 ? -9.625 -20.188 -11.891 1 98.06 134 TYR B N 1
ATOM 2942 C CA . TYR B 1 134 ? -10.555 -19.625 -10.914 1 98.06 134 TYR B CA 1
ATOM 2943 C C . TYR B 1 134 ? -10.953 -18.203 -11.289 1 98.06 134 TYR B C 1
ATOM 2945 O O . TYR B 1 134 ? -11.602 -17.5 -10.508 1 98.06 134 TYR B O 1
ATOM 2953 N N . ALA B 1 135 ? -10.516 -17.719 -12.469 1 96.62 135 ALA B N 1
ATOM 2954 C CA . ALA B 1 135 ? -10.812 -16.375 -12.961 1 96.62 135 ALA B CA 1
ATOM 2955 C C . ALA B 1 135 ? -10.5 -15.328 -11.898 1 96.62 135 ALA B C 1
ATOM 2957 O O . ALA B 1 135 ? -11.328 -14.461 -11.602 1 96.62 135 ALA B O 1
ATOM 2958 N N . VAL B 1 136 ? -9.367 -15.516 -11.273 1 97.81 136 VAL B N 1
ATOM 2959 C CA . VAL B 1 136 ? -8.93 -14.602 -10.227 1 97.81 136 VAL B CA 1
ATOM 2960 C C . VAL B 1 136 ? -8.539 -13.258 -10.836 1 97.81 136 VAL B C 1
ATOM 2962 O O . VAL B 1 136 ? -7.848 -13.211 -11.852 1 97.81 136 VAL B O 1
ATOM 2965 N N . GLU B 1 137 ? -9.023 -12.188 -10.227 1 97.69 137 GLU B N 1
ATOM 2966 C CA . GLU B 1 137 ? -8.602 -10.859 -10.664 1 97.69 137 GLU B CA 1
ATOM 2967 C C . GLU B 1 137 ? -7.25 -10.477 -10.062 1 97.69 137 GLU B C 1
ATOM 2969 O O . GLU B 1 137 ? -7.012 -10.695 -8.875 1 97.69 137 GLU B O 1
ATOM 2974 N N . GLU B 1 138 ? -6.34 -9.992 -10.883 1 98.5 138 GLU B N 1
ATOM 2975 C CA . GLU B 1 138 ? -5.066 -9.508 -10.359 1 98.5 138 GLU B CA 1
A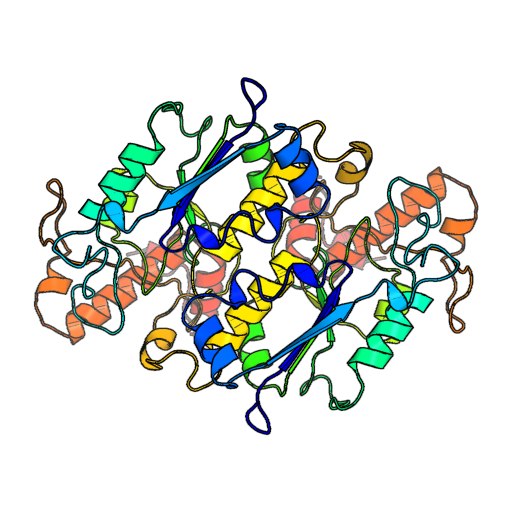TOM 2976 C C . GLU B 1 138 ? -5.117 -8 -10.102 1 98.5 138 GLU B C 1
ATOM 2978 O O . GLU B 1 138 ? -5.508 -7.227 -10.969 1 98.5 138 GLU B O 1
ATOM 2983 N N . VAL B 1 139 ? -4.762 -7.617 -8.891 1 98.62 139 VAL B N 1
ATOM 2984 C CA . VAL B 1 139 ? -4.75 -6.215 -8.492 1 98.62 139 VAL B CA 1
ATOM 2985 C C . VAL B 1 139 ? -3.387 -5.859 -7.898 1 98.62 139 VAL B C 1
ATOM 2987 O O . VAL B 1 139 ? -2.824 -6.633 -7.117 1 98.62 139 VAL B O 1
ATOM 2990 N N . SER B 1 140 ? -2.846 -4.773 -8.344 1 98.44 140 SER B N 1
ATOM 2991 C CA . SER B 1 140 ? -1.578 -4.273 -7.824 1 98.44 140 SER B CA 1
ATOM 2992 C C . SER B 1 140 ? -1.798 -3.121 -6.852 1 98.44 140 SER B C 1
ATOM 2994 O O . SER B 1 140 ? -2.742 -2.342 -7.004 1 98.44 140 SER B O 1
ATOM 2996 N N . LEU B 1 141 ? -0.939 -3.055 -5.812 1 98.56 141 LEU B N 1
ATOM 2997 C CA . LEU B 1 141 ? -0.99 -1.934 -4.879 1 98.56 141 LEU B CA 1
ATOM 2998 C C . LEU B 1 141 ? -0.379 -0.682 -5.5 1 98.56 141 LEU B C 1
ATOM 3000 O O . LEU B 1 141 ? -0.724 0.438 -5.113 1 98.56 141 LEU B O 1
ATOM 3004 N N . GLY B 1 142 ? 0.472 -0.845 -6.426 1 97.75 142 GLY B N 1
ATOM 3005 C CA . GLY B 1 142 ? 1.197 0.215 -7.105 1 97.75 142 GLY B CA 1
ATOM 3006 C C . GLY B 1 142 ? 2.355 -0.296 -7.941 1 97.75 142 GLY B C 1
ATOM 3007 O O . GLY B 1 142 ? 2.516 -1.506 -8.117 1 97.75 142 GLY B O 1
ATOM 3008 N N . ASP B 1 143 ? 3.146 0.601 -8.461 1 97.69 143 ASP B N 1
ATOM 3009 C CA . ASP B 1 143 ? 4.23 0.236 -9.367 1 97.69 143 ASP B CA 1
ATOM 3010 C C . ASP B 1 143 ? 5.516 -0.058 -8.602 1 97.69 143 ASP B C 1
ATOM 3012 O O . ASP B 1 143 ? 6.547 0.582 -8.828 1 97.69 143 ASP B O 1
ATOM 3016 N N . PHE B 1 144 ? 5.426 -1.009 -7.789 1 97.81 144 PHE B N 1
ATOM 3017 C CA . PHE B 1 144 ? 6.535 -1.485 -6.969 1 97.81 144 PHE B CA 1
ATOM 3018 C C . PHE B 1 144 ? 6.293 -2.92 -6.516 1 97.81 144 PHE B C 1
ATOM 3020 O O . PHE B 1 144 ? 5.18 -3.434 -6.629 1 97.81 144 PHE B O 1
ATOM 3027 N N . VAL B 1 145 ? 7.34 -3.59 -6.09 1 97.12 145 VAL B N 1
ATOM 3028 C CA . VAL B 1 145 ? 7.258 -4.988 -5.684 1 97.12 145 VAL B CA 1
ATOM 3029 C C . VAL B 1 145 ? 7.445 -5.102 -4.176 1 97.12 145 VAL B C 1
ATOM 3031 O O . VAL B 1 145 ? 8.32 -4.445 -3.6 1 97.12 145 VAL B O 1
ATOM 3034 N N . LEU B 1 146 ? 6.586 -5.789 -3.516 1 97.38 146 LEU B N 1
ATOM 3035 C CA . LEU B 1 146 ? 6.699 -6.109 -2.096 1 97.38 146 LEU B CA 1
ATOM 3036 C C . LEU B 1 146 ? 7.172 -7.543 -1.897 1 97.38 146 LEU B C 1
ATOM 3038 O O . LEU B 1 146 ? 7.191 -8.336 -2.846 1 97.38 146 LEU B O 1
ATOM 3042 N N . THR B 1 147 ? 7.539 -7.859 -0.659 1 95.25 147 THR B N 1
ATOM 3043 C CA . THR B 1 147 ? 8.023 -9.195 -0.322 1 95.25 147 THR B CA 1
ATOM 3044 C C . THR B 1 147 ? 6.891 -10.219 -0.394 1 95.25 147 THR B C 1
ATOM 3046 O O . THR B 1 147 ? 7.121 -11.383 -0.72 1 95.25 147 THR B O 1
ATOM 3049 N N . GLY B 1 148 ? 5.738 -9.797 -0.142 1 96.56 148 GLY B N 1
ATOM 3050 C CA . GLY B 1 148 ? 4.539 -10.617 -0.15 1 96.56 148 GLY B CA 1
ATOM 3051 C C . GLY B 1 148 ? 3.26 -9.805 -0.256 1 96.56 148 GLY B C 1
ATOM 3052 O O . GLY B 1 148 ? 3.305 -8.578 -0.346 1 96.56 148 GLY B O 1
ATOM 3053 N N . GLY B 1 149 ? 2.207 -10.5 -0.265 1 98.31 149 GLY B N 1
ATOM 3054 C CA . GLY B 1 149 ? 0.944 -9.82 -0.519 1 98.31 149 GLY B CA 1
ATOM 3055 C C . GLY B 1 149 ? 0.278 -9.305 0.743 1 98.31 149 GLY B C 1
ATOM 3056 O O . GLY B 1 149 ? -0.76 -8.648 0.677 1 98.31 149 GLY B O 1
ATOM 3057 N N . GLU B 1 150 ? 0.846 -9.516 1.946 1 98.81 150 GLU B N 1
ATOM 3058 C CA . GLU B 1 150 ? 0.149 -9.258 3.203 1 98.81 150 GLU B CA 1
ATOM 3059 C C . GLU B 1 150 ? -0.049 -7.766 3.428 1 98.81 150 GLU B C 1
ATOM 3061 O O . GLU B 1 150 ? -1.126 -7.332 3.842 1 98.81 150 GLU B O 1
ATOM 3066 N N . ILE B 1 151 ? 1.002 -6.988 3.17 1 98.75 151 ILE B N 1
ATOM 3067 C CA . ILE B 1 151 ? 0.876 -5.543 3.346 1 98.75 151 ILE B CA 1
ATOM 3068 C C . ILE B 1 151 ? -0.138 -4.992 2.348 1 98.75 151 ILE B C 1
ATOM 3070 O O . ILE B 1 151 ? -0.97 -4.152 2.699 1 98.75 151 ILE B O 1
ATOM 3074 N N . ALA B 1 152 ? -0.091 -5.492 1.128 1 98.88 152 ALA B N 1
ATOM 3075 C CA . ALA B 1 152 ? -1.06 -5.078 0.117 1 98.88 152 ALA B CA 1
ATOM 3076 C C . ALA B 1 152 ? -2.482 -5.43 0.543 1 98.88 152 ALA B C 1
ATOM 3078 O O . ALA B 1 152 ? -3.404 -4.629 0.377 1 98.88 152 ALA B O 1
ATOM 3079 N N . ALA B 1 153 ? -2.637 -6.598 1.072 1 98.94 153 ALA B N 1
ATOM 3080 C CA . ALA B 1 153 ? -3.953 -7.023 1.54 1 98.94 153 ALA B CA 1
ATOM 3081 C C . ALA B 1 153 ? -4.477 -6.09 2.627 1 98.94 153 ALA B C 1
ATOM 3083 O O . ALA B 1 153 ? -5.641 -5.684 2.596 1 98.94 153 ALA B O 1
ATOM 3084 N N . GLN B 1 154 ? -3.627 -5.742 3.529 1 98.88 154 GLN B N 1
ATOM 3085 C CA . GLN B 1 154 ? -4.027 -4.832 4.598 1 98.88 154 GLN B CA 1
ATOM 3086 C C . GLN B 1 154 ? -4.441 -3.475 4.039 1 98.88 154 GLN B C 1
ATOM 3088 O O . GLN B 1 154 ? -5.418 -2.879 4.504 1 98.88 154 GLN B O 1
ATOM 3093 N N . ALA B 1 155 ? -3.715 -3.012 3.064 1 98.88 155 ALA B N 1
ATOM 3094 C CA . ALA B 1 155 ? -4.027 -1.721 2.459 1 98.88 155 ALA B CA 1
ATOM 3095 C C . ALA B 1 155 ? -5.391 -1.75 1.773 1 98.88 155 ALA B C 1
ATOM 3097 O O . ALA B 1 155 ? -6.211 -0.853 1.974 1 98.88 155 ALA B O 1
ATOM 3098 N N . LEU B 1 156 ? -5.637 -2.809 0.969 1 98.88 156 LEU B N 1
ATOM 3099 C CA . LEU B 1 156 ? -6.891 -2.916 0.237 1 98.88 156 LEU B CA 1
ATOM 3100 C C . LEU B 1 156 ? -8.07 -3.033 1.196 1 98.88 156 LEU B C 1
ATOM 3102 O O . LEU B 1 156 ? -9.109 -2.402 0.99 1 98.88 156 LEU B O 1
ATOM 3106 N N . ILE B 1 157 ? -7.859 -3.818 2.24 1 98.75 157 ILE B N 1
ATOM 3107 C CA . ILE B 1 157 ? -8.922 -4.016 3.219 1 98.75 157 ILE B CA 1
ATOM 3108 C C . ILE B 1 157 ? -9.203 -2.703 3.949 1 98.75 157 ILE B C 1
ATOM 3110 O O . ILE B 1 157 ? -10.359 -2.311 4.113 1 98.75 157 ILE B O 1
ATOM 3114 N N . ASP B 1 158 ? -8.172 -1.996 4.387 1 98.31 158 ASP B N 1
ATOM 3115 C CA . ASP B 1 158 ? -8.336 -0.731 5.094 1 98.31 158 ASP B CA 1
ATOM 3116 C C . ASP B 1 158 ? -9.125 0.272 4.258 1 98.31 158 ASP B C 1
ATOM 3118 O O . ASP B 1 158 ? -10.102 0.854 4.734 1 98.31 158 ASP B O 1
ATOM 3122 N N . ALA B 1 159 ? -8.688 0.44 2.994 1 97.88 159 ALA B N 1
ATOM 3123 C CA . ALA B 1 159 ? -9.32 1.394 2.088 1 97.88 159 ALA B CA 1
ATOM 3124 C C . ALA B 1 159 ? -10.789 1.031 1.846 1 97.88 159 ALA B C 1
ATOM 3126 O O . ALA B 1 159 ? -11.625 1.914 1.666 1 97.88 159 ALA B O 1
ATOM 3127 N N . THR B 1 160 ? -11.094 -0.249 1.844 1 97.81 160 THR B N 1
ATOM 3128 C CA . THR B 1 160 ? -12.445 -0.735 1.574 1 97.81 160 THR B CA 1
ATOM 3129 C C . THR B 1 160 ? -13.32 -0.6 2.812 1 97.81 160 THR B C 1
ATOM 3131 O O . THR B 1 160 ? -14.406 -0.015 2.75 1 97.81 160 THR B O 1
ATOM 3134 N N . VAL B 1 161 ? -12.805 -1.053 3.951 1 96.94 161 VAL B N 1
ATOM 3135 C CA . VAL B 1 161 ? -13.57 -1.152 5.188 1 96.94 161 VAL B CA 1
ATOM 3136 C C . VAL B 1 161 ? -13.938 0.245 5.68 1 96.94 161 VAL B C 1
ATOM 3138 O O . VAL B 1 161 ? -15.023 0.452 6.223 1 96.94 161 VAL B O 1
ATOM 3141 N N . ARG B 1 162 ? -13.07 1.17 5.516 1 94.88 162 ARG B N 1
ATOM 3142 C CA . ARG B 1 162 ? -13.344 2.514 6.012 1 94.88 162 ARG B CA 1
ATOM 3143 C C . ARG B 1 162 ? -14.547 3.123 5.309 1 94.88 162 ARG B C 1
ATOM 3145 O O . ARG B 1 162 ? -15.133 4.09 5.797 1 94.88 162 ARG B O 1
ATOM 3152 N N . LEU B 1 163 ? -14.953 2.553 4.145 1 94.12 163 LEU B N 1
ATOM 3153 C CA . LEU B 1 163 ? -16.062 3.082 3.357 1 94.12 163 LEU B CA 1
ATOM 3154 C C . LEU B 1 163 ? -17.359 2.377 3.715 1 94.12 163 LEU B C 1
ATOM 3156 O O . LEU B 1 163 ? -18.438 2.754 3.225 1 94.12 163 LEU B O 1
ATOM 3160 N N . ILE B 1 164 ? -17.266 1.286 4.523 1 93.88 164 ILE B N 1
ATOM 3161 C CA . ILE B 1 164 ? -18.453 0.583 4.988 1 93.88 164 ILE B CA 1
ATOM 3162 C C . ILE B 1 164 ? -19.234 1.47 5.961 1 93.88 164 ILE B C 1
ATOM 3164 O O . ILE B 1 164 ? -18.656 2.074 6.863 1 93.88 164 ILE B O 1
ATOM 3168 N N . PRO B 1 165 ? -20.547 1.533 5.789 1 89.38 165 PRO B N 1
ATOM 3169 C CA . PRO B 1 165 ? -21.344 2.373 6.684 1 89.38 165 PRO B CA 1
ATOM 3170 C C . PRO B 1 165 ? -21.062 2.1 8.156 1 89.38 165 PRO B C 1
ATOM 3172 O O . PRO B 1 165 ? -20.922 0.941 8.562 1 89.38 165 PRO B O 1
ATOM 3175 N N . ARG B 1 166 ? -20.859 3.156 8.977 1 88.06 166 ARG B N 1
ATOM 3176 C CA . ARG B 1 166 ? -20.766 3.123 10.43 1 88.06 166 ARG B CA 1
ATOM 3177 C C . ARG B 1 166 ? -19.328 2.848 10.867 1 88.06 166 ARG B C 1
ATOM 3179 O O . ARG B 1 166 ? -19.031 2.842 12.062 1 88.06 166 ARG B O 1
ATOM 3186 N N . VAL B 1 167 ? -18.5 2.506 9.883 1 89.12 167 VAL B N 1
ATOM 3187 C CA . VAL B 1 167 ? -17.125 2.268 10.289 1 89.12 167 VAL B CA 1
ATOM 3188 C C . VAL B 1 167 ? -16.453 3.594 10.625 1 89.12 167 VAL B C 1
ATOM 3190 O O . VAL B 1 167 ? -15.844 3.736 11.695 1 89.12 167 VAL B O 1
ATOM 3193 N N . LEU B 1 168 ? -16.594 4.52 9.594 1 81.19 168 LEU B N 1
ATOM 3194 C CA . LEU B 1 168 ? -16.109 5.859 9.906 1 81.19 168 LEU B CA 1
ATOM 3195 C C . LEU B 1 168 ? -17.188 6.691 10.586 1 81.19 168 LEU B C 1
ATOM 3197 O O . LEU B 1 168 ? -18.359 6.598 10.234 1 81.19 168 LEU B O 1
ATOM 3201 N N . GLY B 1 169 ? -17.062 7.035 11.812 1 64.44 169 GLY B N 1
ATOM 3202 C CA . GLY B 1 169 ? -18.047 7.773 12.594 1 64.44 169 GLY B CA 1
ATOM 3203 C C . GLY B 1 169 ? -18.672 8.93 11.836 1 64.44 169 GLY B C 1
ATOM 3204 O O . GLY B 1 169 ? -19.828 9.273 12.078 1 64.44 169 GLY B O 1
ATOM 3205 N N . ASN B 1 170 ? -17.906 9.727 11.055 1 61.19 170 ASN B N 1
ATOM 3206 C CA . ASN B 1 170 ? -18.453 10.883 10.359 1 61.19 170 ASN B CA 1
ATOM 3207 C C . ASN B 1 170 ? -18.406 10.695 8.844 1 61.19 170 ASN B C 1
ATOM 3209 O O . ASN B 1 170 ? -17.344 10.727 8.242 1 61.19 170 ASN B O 1
ATOM 3213 N N . HIS B 1 171 ? -19.609 10.391 8.234 1 54.69 171 HIS B N 1
ATOM 3214 C CA . HIS B 1 171 ? -19.781 10.188 6.797 1 54.69 171 HIS B CA 1
ATOM 3215 C C . HIS B 1 171 ? -19.281 11.391 6.004 1 54.69 171 HIS B C 1
ATOM 3217 O O . HIS B 1 171 ? -18.781 11.242 4.891 1 54.69 171 HIS B O 1
ATOM 3223 N N . ALA B 1 172 ? -19.469 12.633 6.512 1 53.5 172 ALA B N 1
ATOM 3224 C CA . ALA B 1 172 ? -19.141 13.875 5.801 1 53.5 172 ALA B CA 1
ATOM 3225 C C . ALA B 1 172 ? -17.656 13.953 5.484 1 53.5 172 ALA B C 1
ATOM 3227 O O . ALA B 1 172 ? -17.266 14.547 4.477 1 53.5 172 ALA B O 1
ATOM 3228 N N . SER B 1 173 ? -16.828 13.172 6.152 1 61.66 173 SER B N 1
ATOM 3229 C CA . SER B 1 173 ? -15.375 13.273 6.031 1 61.66 173 SER B CA 1
ATOM 3230 C C . SER B 1 173 ? -14.883 12.609 4.746 1 61.66 173 SER B C 1
ATOM 3232 O O . SER B 1 173 ? -13.914 13.078 4.137 1 61.66 173 SER B O 1
ATOM 3234 N N . THR B 1 174 ? -15.688 11.844 4.129 1 70.5 174 THR B N 1
ATOM 3235 C CA . THR B 1 174 ? -15.18 11.102 2.98 1 70.5 174 THR B CA 1
ATOM 3236 C C . THR B 1 174 ? -15.484 11.844 1.682 1 70.5 174 THR B C 1
ATOM 3238 O O . THR B 1 174 ? -14.859 11.586 0.651 1 70.5 174 THR B O 1
ATOM 3241 N N . GLU B 1 175 ? -16.312 12.883 1.792 1 75.38 175 GLU B N 1
ATOM 3242 C CA . GLU B 1 175 ? -16.734 13.578 0.583 1 75.38 175 GLU B CA 1
ATOM 3243 C C . GLU B 1 175 ? -15.648 14.531 0.092 1 75.38 175 GLU B C 1
ATOM 3245 O O . GLU B 1 175 ? -15.547 14.797 -1.107 1 75.38 175 GLU B O 1
ATOM 3250 N N . GLU B 1 176 ? -14.844 14.969 0.958 1 80.56 176 GLU B N 1
ATOM 3251 C CA . GLU B 1 176 ? -13.836 15.961 0.582 1 80.56 176 GLU B CA 1
ATOM 3252 C C . GLU B 1 176 ? -12.445 15.336 0.517 1 80.56 176 GLU B C 1
ATOM 3254 O O . GLU B 1 176 ? -11.461 16.031 0.272 1 80.56 176 GLU B O 1
ATOM 3259 N N . GLU B 1 177 ? -12.414 14.047 0.548 1 89.75 177 GLU B N 1
ATOM 3260 C CA . GLU B 1 177 ? -11.125 13.367 0.53 1 89.75 177 GLU B CA 1
ATOM 3261 C C . GLU B 1 177 ? -10.555 13.297 -0.884 1 89.75 177 GLU B C 1
ATOM 3263 O O . GLU B 1 177 ? -11.289 13.438 -1.862 1 89.75 177 GLU B O 1
ATOM 3268 N N . SER B 1 178 ? -9.289 13.086 -0.895 1 94.12 178 SER B N 1
ATOM 3269 C CA . SER B 1 178 ? -8.648 12.867 -2.186 1 94.12 178 SER B CA 1
ATOM 3270 C C . SER B 1 178 ? -9.375 11.797 -2.992 1 94.12 178 SER B C 1
ATOM 3272 O O . SER B 1 178 ? -9.852 10.812 -2.432 1 94.12 178 SER B O 1
ATOM 3274 N N . PHE B 1 179 ? -9.508 11.977 -4.34 1 94.5 179 PHE B N 1
ATOM 3275 C CA . PHE B 1 179 ? -9.977 11.039 -5.352 1 94.5 179 PHE B CA 1
ATOM 3276 C C . PHE B 1 179 ? -11.5 10.945 -5.336 1 94.5 179 PHE B C 1
ATOM 3278 O O . PHE B 1 179 ? -12.094 10.32 -6.215 1 94.5 179 PHE B O 1
ATOM 3285 N N . SER B 1 180 ? -12.188 11.523 -4.277 1 87.75 180 SER B N 1
ATOM 3286 C CA . SER B 1 180 ? -13.641 11.445 -4.211 1 87.75 180 SER B CA 1
ATOM 3287 C C . SER B 1 180 ? -14.289 12.078 -5.438 1 87.75 180 SER B C 1
ATOM 3289 O O . SER B 1 180 ? -15.234 11.523 -6.004 1 87.75 180 SER B O 1
ATOM 3291 N N . GLU B 1 181 ? -13.789 13.156 -5.844 1 88.31 181 GLU B N 1
ATOM 3292 C CA . GLU B 1 181 ? -14.297 13.805 -7.047 1 88.31 181 GLU B CA 1
ATOM 3293 C C . GLU B 1 181 ? -13.227 13.867 -8.133 1 88.31 181 GLU B C 1
ATOM 3295 O O . GLU B 1 181 ? -13.297 14.688 -9.047 1 88.31 181 GLU B O 1
ATOM 3300 N N . GLY B 1 182 ? -12.281 13.062 -7.902 1 93.31 182 GLY B N 1
ATOM 3301 C CA . GLY B 1 182 ? -11.203 13.016 -8.883 1 93.31 182 GLY B CA 1
ATOM 3302 C C . GLY B 1 182 ? -10.102 14.023 -8.609 1 93.31 182 GLY B C 1
ATOM 3303 O O . GLY B 1 182 ? -9.156 14.141 -9.391 1 93.31 182 GLY B O 1
ATOM 3304 N N . LEU B 1 183 ? -10.242 14.758 -7.559 1 96.38 183 LEU B N 1
ATOM 3305 C CA . LEU B 1 183 ? -9.25 15.766 -7.199 1 96.38 183 LEU B CA 1
ATOM 3306 C C . LEU B 1 183 ? -8.477 15.352 -5.957 1 96.38 183 LEU B C 1
ATOM 3308 O O . LEU B 1 183 ? -8.914 14.469 -5.211 1 96.38 183 LEU B O 1
ATOM 3312 N N . LEU B 1 184 ? -7.34 15.922 -5.828 1 97.94 184 LEU B N 1
ATOM 3313 C CA . LEU B 1 184 ? -6.621 15.844 -4.562 1 97.94 184 LEU B CA 1
ATOM 3314 C C . LEU B 1 184 ? -7.246 16.781 -3.527 1 97.94 184 LEU B C 1
ATOM 3316 O O . LEU B 1 184 ? -7.816 17.812 -3.881 1 97.94 184 LEU B O 1
ATOM 3320 N N . GLU B 1 185 ? -7.102 16.406 -2.314 1 96.81 185 GLU B N 1
ATOM 3321 C CA . GLU B 1 185 ? -7.637 17.219 -1.228 1 96.81 185 GLU B CA 1
ATOM 3322 C C . GLU B 1 185 ? -6.836 18.516 -1.064 1 96.81 185 GLU B C 1
ATOM 3324 O O . GLU B 1 185 ? -5.641 18.547 -1.368 1 96.81 185 GLU B O 1
ATOM 3329 N N . PHE B 1 186 ? -7.41 19.562 -0.613 1 97.25 186 PHE B N 1
ATOM 3330 C CA . PHE B 1 186 ? -6.789 20.844 -0.327 1 97.25 186 PHE B CA 1
ATOM 3331 C C . PHE B 1 186 ? -5.895 20.766 0.905 1 97.25 186 PHE B C 1
ATOM 3333 O O . PHE B 1 186 ? -6.004 19.812 1.686 1 97.25 186 PHE B O 1
ATOM 3340 N N . PRO B 1 187 ? -4.992 21.719 1.064 1 97.81 187 PRO B N 1
ATOM 3341 C CA . PRO B 1 187 ? -4.148 21.734 2.26 1 97.81 187 PRO B CA 1
ATOM 3342 C C . PRO B 1 187 ? -4.941 22 3.539 1 97.81 187 PRO B C 1
ATOM 3344 O O . PRO B 1 187 ? -5.898 22.781 3.527 1 97.81 187 PRO B O 1
ATOM 3347 N N . GLN B 1 188 ? -4.5 21.406 4.625 1 97.88 188 GLN B N 1
ATOM 3348 C CA . GLN B 1 188 ? -5.168 21.547 5.914 1 97.88 188 GLN B CA 1
ATOM 3349 C C . GLN B 1 188 ? -4.387 22.469 6.836 1 97.88 188 GLN B C 1
ATOM 3351 O O . GLN B 1 188 ? -3.154 22.5 6.797 1 97.88 188 GLN B O 1
ATOM 3356 N N . TYR B 1 189 ? -5.129 23.188 7.625 1 98.62 189 TYR B N 1
ATOM 3357 C CA . TYR B 1 189 ? -4.574 24.094 8.625 1 98.62 189 TYR B CA 1
ATOM 3358 C C . TYR B 1 189 ? -5.332 23.984 9.945 1 98.62 189 TYR B C 1
ATOM 3360 O O . TYR B 1 189 ? -6.531 23.703 9.953 1 98.62 189 TYR B O 1
ATOM 3368 N N . THR B 1 190 ? -4.645 24.203 10.977 1 98.56 190 THR B N 1
ATOM 3369 C CA . THR B 1 190 ? -5.266 24.234 12.297 1 98.56 190 THR B CA 1
ATOM 3370 C C . THR B 1 190 ? -4.504 25.156 13.242 1 98.56 190 THR B C 1
ATOM 3372 O O . THR B 1 190 ? -3.549 25.812 12.828 1 98.56 190 THR B O 1
ATOM 3375 N N . ARG B 1 191 ? -5.035 25.266 14.453 1 96.94 191 ARG B N 1
ATOM 3376 C CA . ARG B 1 191 ? -4.359 26.094 15.445 1 96.94 191 ARG B CA 1
ATOM 3377 C C . ARG B 1 191 ? -2.965 25.547 15.75 1 96.94 191 ARG B C 1
ATOM 3379 O O . ARG B 1 191 ? -2.725 24.344 15.641 1 96.94 191 ARG B O 1
ATOM 3386 N N . PRO B 1 192 ? -1.988 26.484 16.172 1 97.5 192 PRO B N 1
ATOM 3387 C CA . PRO B 1 192 ? -2.145 27.906 16.484 1 97.5 192 PRO B CA 1
ATOM 3388 C C . PRO B 1 192 ? -2.275 28.781 15.227 1 97.5 192 PRO B C 1
ATOM 3390 O O . PRO B 1 192 ? -1.857 28.359 14.141 1 97.5 192 PRO B O 1
ATOM 3393 N N . THR B 1 193 ? -2.822 29.891 15.344 1 97.94 193 THR B N 1
ATOM 3394 C CA . THR B 1 193 ? -3.104 30.766 14.219 1 97.94 193 THR B CA 1
ATOM 3395 C C . THR B 1 193 ? -1.81 31.203 13.531 1 97.94 193 THR B C 1
ATOM 3397 O O . THR B 1 193 ? -1.765 31.344 12.305 1 97.94 193 THR B O 1
ATOM 3400 N N . VAL B 1 194 ? -0.833 31.453 14.352 1 98.25 194 VAL B N 1
ATOM 3401 C CA . VAL B 1 194 ? 0.503 31.75 13.852 1 98.25 194 VAL B CA 1
ATOM 3402 C C . VAL B 1 194 ? 1.503 30.734 14.398 1 98.25 194 VAL B C 1
ATOM 3404 O O . VAL B 1 194 ? 1.578 30.516 15.609 1 98.25 194 VAL B O 1
ATOM 3407 N N . TRP B 1 195 ? 2.215 30.078 13.5 1 98.38 195 TRP B N 1
ATOM 3408 C CA . TRP B 1 195 ? 3.264 29.125 13.875 1 98.38 195 TRP B CA 1
ATOM 3409 C C . TRP B 1 195 ? 4.566 29.453 13.148 1 98.38 195 TRP B C 1
ATOM 3411 O O . TRP B 1 195 ? 4.629 29.391 11.922 1 98.38 195 TRP B O 1
ATOM 3421 N N . GLN B 1 196 ? 5.66 29.812 13.875 1 97.62 196 GLN B N 1
ATOM 3422 C CA . GLN B 1 196 ? 6.961 30.172 13.32 1 97.62 196 GLN B CA 1
ATOM 3423 C C . GLN B 1 196 ? 6.816 31.156 12.164 1 97.62 196 GLN B C 1
ATOM 3425 O O . GLN B 1 196 ? 7.324 30.922 11.062 1 97.62 196 GLN B O 1
ATOM 3430 N N . ASP B 1 197 ? 6.012 32.219 12.273 1 97.62 197 ASP B N 1
ATOM 3431 C CA . ASP B 1 197 ? 5.805 33.344 11.359 1 97.62 197 ASP B CA 1
ATOM 3432 C C . ASP B 1 197 ? 5.004 32.906 10.133 1 97.62 197 ASP B C 1
ATOM 3434 O O . ASP B 1 197 ? 4.953 33.625 9.133 1 97.62 197 ASP B O 1
ATOM 3438 N N . ARG B 1 198 ? 4.465 31.656 10.148 1 98.12 198 ARG B N 1
ATOM 3439 C CA . ARG B 1 198 ? 3.549 31.172 9.117 1 98.12 198 ARG B CA 1
ATOM 3440 C C . ARG B 1 198 ? 2.104 31.25 9.602 1 98.12 198 ARG B C 1
ATOM 3442 O O . ARG B 1 198 ? 1.767 30.703 10.656 1 98.12 198 ARG B O 1
ATOM 3449 N N . THR B 1 199 ? 1.289 31.906 8.852 1 98.31 199 THR B N 1
ATOM 3450 C CA . THR B 1 199 ? -0.086 32.125 9.273 1 98.31 199 THR B CA 1
ATOM 3451 C C . THR B 1 199 ? -1.047 31.219 8.539 1 98.31 199 THR B C 1
ATOM 3453 O O . THR B 1 199 ? -0.736 30.734 7.449 1 98.31 199 THR B O 1
ATOM 3456 N N . ILE B 1 200 ? -2.166 30.953 9.125 1 98.62 200 ILE B N 1
ATOM 3457 C CA . ILE B 1 200 ? -3.291 30.328 8.438 1 98.62 200 ILE B CA 1
ATOM 3458 C C . ILE B 1 200 ? -3.848 31.281 7.387 1 98.62 200 ILE B C 1
ATOM 3460 O O . ILE B 1 200 ? -3.977 32.5 7.633 1 98.62 200 ILE B O 1
ATOM 3464 N N . PRO B 1 201 ? -4.117 30.75 6.176 1 98.38 201 PRO B N 1
ATOM 3465 C CA . PRO B 1 201 ? -4.75 31.641 5.195 1 98.38 201 PRO B CA 1
ATOM 3466 C C . PRO B 1 201 ? -5.949 32.375 5.77 1 98.38 201 PRO B C 1
ATOM 3468 O O . PRO B 1 201 ? -6.82 31.781 6.398 1 98.38 201 PRO B O 1
ATOM 3471 N N . GLU B 1 202 ? -6.055 33.656 5.488 1 98.06 202 GLU B N 1
ATOM 3472 C CA . GLU B 1 202 ? -7.051 34.562 6.086 1 98.06 202 GLU B CA 1
ATOM 3473 C C . GLU B 1 202 ? -8.469 34.062 5.766 1 98.06 202 GLU B C 1
ATOM 3475 O O . GLU B 1 202 ? -9.367 34.188 6.605 1 98.06 202 GLU B O 1
ATOM 3480 N N . VAL B 1 203 ? -8.648 33.594 4.598 1 98.31 203 VAL B N 1
ATOM 3481 C CA . VAL B 1 203 ? -9.977 33.156 4.148 1 98.31 203 VAL B CA 1
ATOM 3482 C C . VAL B 1 203 ? -10.516 32.094 5.078 1 98.31 203 VAL B C 1
ATOM 3484 O O . VAL B 1 203 ? -11.719 32 5.328 1 98.31 203 VAL B O 1
ATOM 3487 N N . LEU B 1 204 ? -9.641 31.234 5.652 1 98.19 204 LEU B N 1
ATOM 3488 C CA . LEU B 1 204 ? -10.055 30.125 6.512 1 98.19 204 LEU B CA 1
ATOM 3489 C C . LEU B 1 204 ? -10.453 30.641 7.895 1 98.19 204 LEU B C 1
ATOM 3491 O O . LEU B 1 204 ? -11.102 29.922 8.656 1 98.19 204 LEU B O 1
ATOM 3495 N N . LEU B 1 205 ? -10 31.859 8.219 1 97.38 205 LEU B N 1
ATOM 3496 C CA . LEU B 1 205 ? -10.297 32.438 9.523 1 97.38 205 LEU B CA 1
ATOM 3497 C C . LEU B 1 205 ? -11.477 33.406 9.43 1 97.38 205 LEU B C 1
ATOM 3499 O O . LEU B 1 205 ? -11.93 33.938 10.445 1 97.38 205 LEU B O 1
ATOM 3503 N N . SER B 1 206 ? -12.07 33.625 8.305 1 95.88 206 SER B N 1
ATOM 3504 C CA . SER B 1 206 ? -13.039 34.656 8.023 1 95.88 206 SER B CA 1
ATOM 3505 C C . SER B 1 206 ? -14.438 34.281 8.508 1 95.88 206 SER B C 1
ATOM 3507 O O . SER B 1 206 ? -15.289 35.156 8.711 1 95.88 206 SER B O 1
ATOM 3509 N N . GLY B 1 207 ? -14.734 32.969 8.617 1 93.75 207 GLY B N 1
ATOM 3510 C CA . GLY B 1 207 ? -16.047 32.5 8.984 1 93.75 207 GLY B CA 1
ATOM 3511 C C . GLY B 1 207 ? -17.047 32.531 7.832 1 93.75 207 GLY B C 1
ATOM 3512 O O . GLY B 1 207 ? -18.203 32.188 8 1 93.75 207 GLY B O 1
ATOM 3513 N N . HIS B 1 208 ? -16.609 32.875 6.695 1 96.06 208 HIS B N 1
ATOM 3514 C CA . HIS B 1 208 ? -17.453 32.906 5.512 1 96.06 208 HIS B CA 1
ATOM 3515 C C . HIS B 1 208 ? -17.438 31.547 4.805 1 96.06 208 HIS B C 1
ATOM 3517 O O . HIS B 1 208 ? -16.609 31.312 3.928 1 96.06 208 HIS B O 1
ATOM 3523 N N . HIS B 1 209 ? -18.453 30.812 5.004 1 96 209 HIS B N 1
ATOM 3524 C CA . HIS B 1 209 ? -18.5 29.422 4.574 1 96 209 HIS B CA 1
ATOM 3525 C C . HIS B 1 209 ? -18.359 29.297 3.061 1 96 209 HIS B C 1
ATOM 3527 O O . HIS B 1 209 ? -17.656 28.422 2.562 1 96 209 HIS B O 1
ATOM 3533 N N . ALA B 1 210 ? -18.969 30.141 2.371 1 96.88 210 ALA B N 1
ATOM 3534 C CA . ALA B 1 210 ? -18.938 30.094 0.912 1 96.88 210 ALA B CA 1
ATOM 3535 C C . ALA B 1 210 ? -17.531 30.391 0.388 1 96.88 210 ALA B C 1
ATOM 3537 O O . ALA B 1 210 ? -17.047 29.734 -0.533 1 96.88 210 ALA B O 1
ATOM 3538 N N . ASN B 1 211 ? -16.922 31.422 0.98 1 97.69 211 ASN B N 1
ATOM 3539 C CA . ASN B 1 211 ? -15.562 31.781 0.58 1 97.69 211 ASN B CA 1
ATOM 3540 C C . ASN B 1 211 ? -14.57 30.672 0.909 1 97.69 211 ASN B C 1
ATOM 3542 O O . ASN B 1 211 ? -13.648 30.406 0.131 1 97.69 211 ASN B O 1
ATOM 3546 N N . ILE B 1 212 ? -14.789 30.094 2.025 1 97.5 212 ILE B N 1
ATOM 3547 C CA . ILE B 1 212 ? -13.93 29 2.453 1 97.5 212 ILE B CA 1
ATOM 3548 C C . ILE B 1 212 ? -14.078 27.828 1.494 1 97.5 212 ILE B C 1
ATOM 3550 O O . ILE B 1 212 ? -13.086 27.25 1.038 1 97.5 212 ILE B O 1
ATOM 3554 N N . ALA B 1 213 ? -15.258 27.5 1.144 1 96.31 213 ALA B N 1
ATOM 3555 C CA . ALA B 1 213 ? -15.516 26.406 0.216 1 96.31 213 ALA B CA 1
ATOM 3556 C C . ALA B 1 213 ? -14.875 26.672 -1.143 1 96.31 213 ALA B C 1
ATOM 3558 O O . ALA B 1 213 ? -14.281 25.766 -1.743 1 96.31 213 ALA B O 1
ATOM 3559 N N . ARG B 1 214 ? -15.008 27.891 -1.563 1 97.38 214 ARG B N 1
ATOM 3560 C CA . ARG B 1 214 ? -14.414 28.281 -2.838 1 97.38 214 ARG B CA 1
ATOM 3561 C C . ARG B 1 214 ? -12.891 28.156 -2.795 1 97.38 214 ARG B C 1
ATOM 3563 O O . ARG B 1 214 ? -12.273 27.703 -3.754 1 97.38 214 ARG B O 1
ATOM 3570 N N . TRP B 1 215 ? -12.352 28.609 -1.76 1 98 215 TRP B N 1
ATOM 3571 C CA . TRP B 1 215 ? -10.898 28.531 -1.594 1 98 215 TRP B CA 1
ATOM 3572 C C . TRP B 1 215 ? -10.43 27.078 -1.583 1 98 215 TRP B C 1
ATOM 3574 O O . TRP B 1 215 ? -9.453 26.734 -2.248 1 98 215 TRP B O 1
ATOM 3584 N N . ARG B 1 216 ? -11.094 26.219 -0.844 1 97.06 216 ARG B N 1
ATOM 3585 C CA . ARG B 1 216 ? -10.75 24.797 -0.753 1 97.06 216 ARG B CA 1
ATOM 3586 C C . ARG B 1 216 ? -10.82 24.125 -2.123 1 97.06 216 ARG B C 1
ATOM 3588 O O . ARG B 1 216 ? -9.922 23.375 -2.498 1 97.06 216 ARG B O 1
ATOM 3595 N N . ARG B 1 217 ? -11.828 24.469 -2.826 1 96.38 217 ARG B N 1
ATOM 3596 C CA . ARG B 1 217 ? -11.977 23.922 -4.172 1 96.38 217 ARG B CA 1
ATOM 3597 C C . ARG B 1 217 ? -10.852 24.406 -5.086 1 96.38 217 ARG B C 1
ATOM 3599 O O . ARG B 1 217 ? -10.266 23.609 -5.824 1 96.38 217 ARG B O 1
ATOM 3606 N N . ALA B 1 218 ? -10.578 25.656 -4.996 1 97.75 218 ALA B N 1
ATOM 3607 C CA . ALA B 1 218 ? -9.516 26.234 -5.82 1 97.75 218 ALA B CA 1
ATOM 3608 C C . ALA B 1 218 ? -8.172 25.578 -5.504 1 97.75 218 ALA B C 1
ATOM 3610 O O . ALA B 1 218 ? -7.391 25.266 -6.41 1 97.75 218 ALA B O 1
ATOM 3611 N N . GLU B 1 219 ? -7.934 25.375 -4.258 1 98.06 219 GLU B N 1
ATOM 3612 C CA . GLU B 1 219 ? -6.684 24.75 -3.836 1 98.06 219 GLU B CA 1
ATOM 3613 C C . GLU B 1 219 ? -6.609 23.297 -4.281 1 98.06 219 GLU B C 1
ATOM 3615 O O . GLU B 1 219 ? -5.555 22.812 -4.703 1 98.06 219 GLU B O 1
ATOM 3620 N N . ALA B 1 220 ? -7.68 22.578 -4.133 1 97.5 220 ALA B N 1
ATOM 3621 C CA . ALA B 1 220 ? -7.742 21.203 -4.594 1 97.5 220 ALA B CA 1
ATOM 3622 C C . ALA B 1 220 ? -7.43 21.109 -6.082 1 97.5 220 ALA B C 1
ATOM 3624 O O . ALA B 1 220 ? -6.648 20.25 -6.504 1 97.5 220 ALA B O 1
ATOM 3625 N N . GLU B 1 221 ? -8.039 22.016 -6.844 1 97.06 221 GLU B N 1
ATOM 3626 C CA . GLU B 1 221 ? -7.805 22.031 -8.289 1 97.06 221 GLU B CA 1
ATOM 3627 C C . GLU B 1 221 ? -6.355 22.375 -8.609 1 97.06 221 GLU B C 1
ATOM 3629 O O . GLU B 1 221 ? -5.727 21.734 -9.445 1 97.06 221 GLU B O 1
ATOM 3634 N N . ARG B 1 222 ? -5.875 23.375 -7.969 1 97.69 222 ARG B N 1
ATOM 3635 C CA . ARG B 1 222 ? -4.492 23.797 -8.188 1 97.69 222 ARG B CA 1
ATOM 3636 C C . ARG B 1 222 ? -3.523 22.641 -7.902 1 97.69 222 ARG B C 1
ATOM 3638 O O . ARG B 1 222 ? -2.652 22.344 -8.727 1 97.69 222 ARG B O 1
ATOM 3645 N N . LEU B 1 223 ? -3.68 22.016 -6.742 1 97.44 223 LEU B N 1
ATOM 3646 C CA . LEU B 1 223 ? -2.791 20.922 -6.336 1 97.44 223 LEU B CA 1
ATOM 3647 C C . LEU B 1 223 ? -2.869 19.766 -7.316 1 97.44 223 LEU B C 1
ATOM 3649 O O . LEU B 1 223 ? -1.849 19.156 -7.645 1 97.44 223 LEU B O 1
ATOM 3653 N N . THR B 1 224 ? -4.074 19.453 -7.711 1 97.81 224 THR B N 1
ATOM 3654 C CA . THR B 1 224 ? -4.258 18.344 -8.648 1 97.81 224 THR B CA 1
ATOM 3655 C C . THR B 1 224 ? -3.564 18.625 -9.977 1 97.81 224 THR B C 1
ATOM 3657 O O . THR B 1 224 ? -2.863 17.781 -10.516 1 97.81 224 THR B O 1
ATOM 3660 N N . LYS B 1 225 ? -3.773 19.844 -10.445 1 96.75 225 LYS B N 1
ATOM 3661 C CA . LYS B 1 225 ? -3.135 20.25 -11.688 1 96.75 225 LYS B CA 1
ATOM 3662 C C . LYS B 1 225 ? -1.614 20.156 -11.586 1 96.75 225 LYS B C 1
ATOM 3664 O O . LYS B 1 225 ? -0.956 19.672 -12.508 1 96.75 225 LYS B O 1
ATOM 3669 N N . GLU B 1 226 ? -1.144 20.531 -10.516 1 96.81 226 GLU B N 1
ATOM 3670 C CA . GLU B 1 226 ? 0.3 20.609 -10.312 1 96.81 226 GLU B CA 1
ATOM 3671 C C . GLU B 1 226 ? 0.91 19.234 -10.094 1 96.81 226 GLU B C 1
ATOM 3673 O O . GLU B 1 226 ? 1.953 18.906 -10.672 1 96.81 226 GLU B O 1
ATOM 3678 N N . ARG B 1 227 ? 0.296 18.406 -9.305 1 96.38 227 ARG B N 1
ATOM 3679 C CA . ARG B 1 227 ? 0.944 17.203 -8.805 1 96.38 227 ARG B CA 1
ATOM 3680 C C . ARG B 1 227 ? 0.488 15.977 -9.594 1 96.38 227 ARG B C 1
ATOM 3682 O O . ARG B 1 227 ? 1.201 14.969 -9.656 1 96.38 227 ARG B O 1
ATOM 3689 N N . ARG B 1 228 ? -0.707 16.062 -10.07 1 97 228 ARG B N 1
ATOM 3690 C CA . ARG B 1 228 ? -1.292 14.93 -10.781 1 97 228 ARG B CA 1
ATOM 3691 C C . ARG B 1 228 ? -1.995 15.398 -12.055 1 97 228 ARG B C 1
ATOM 3693 O O . ARG B 1 228 ? -3.219 15.297 -12.164 1 97 228 ARG B O 1
ATOM 3700 N N . PRO B 1 229 ? -1.266 15.781 -13 1 96.31 229 PRO B N 1
ATOM 3701 C CA . PRO B 1 229 ? -1.88 16.234 -14.25 1 96.31 229 PRO B CA 1
ATOM 3702 C C . PRO B 1 229 ? -2.77 15.172 -14.891 1 96.31 229 PRO B C 1
ATOM 3704 O O . PRO B 1 229 ? -3.732 15.5 -15.586 1 96.31 229 PRO B O 1
ATOM 3707 N N . ASP B 1 230 ? -2.42 13.914 -14.656 1 93.62 230 ASP B N 1
ATOM 3708 C CA . ASP B 1 230 ? -3.26 12.828 -15.156 1 93.62 230 ASP B CA 1
ATOM 3709 C C . ASP B 1 230 ? -4.66 12.891 -14.547 1 93.62 230 ASP B C 1
ATOM 3711 O O . ASP B 1 230 ? -5.66 12.797 -15.266 1 93.62 230 ASP B O 1
ATOM 3715 N N . LEU B 1 231 ? -4.754 13.086 -13.266 1 95.5 231 LEU B N 1
ATOM 3716 C CA . LEU B 1 231 ? -6.043 13.227 -12.594 1 95.5 231 LEU B CA 1
ATOM 3717 C C . LEU B 1 231 ? -6.77 14.477 -13.07 1 95.5 231 LEU B C 1
ATOM 3719 O O . LEU B 1 231 ? -7.992 14.461 -13.25 1 95.5 231 LEU B O 1
ATOM 3723 N N . TRP B 1 232 ? -6 15.555 -13.234 1 96.19 232 TRP B N 1
ATOM 3724 C CA . TRP B 1 232 ? -6.578 16.828 -13.672 1 96.19 232 TRP B CA 1
ATOM 3725 C C . TRP B 1 232 ? -7.227 16.688 -15.047 1 96.19 232 TRP B C 1
ATOM 3727 O O . TRP B 1 232 ? -8.352 17.141 -15.258 1 96.19 232 TRP B O 1
ATOM 3737 N N . ARG B 1 233 ? -6.531 16.016 -15.969 1 95.19 233 ARG B N 1
ATOM 3738 C CA . ARG B 1 233 ? -7.066 15.789 -17.297 1 95.19 233 ARG B CA 1
ATOM 3739 C C . ARG B 1 233 ? -8.359 14.984 -17.25 1 95.19 233 ARG B C 1
ATOM 3741 O O . ARG B 1 233 ? -9.328 15.297 -17.938 1 95.19 233 ARG B O 1
ATOM 3748 N N . ALA B 1 234 ? -8.312 13.969 -16.438 1 93.81 234 ALA B N 1
ATOM 3749 C CA . ALA B 1 234 ? -9.508 13.141 -16.297 1 93.81 234 ALA B CA 1
ATOM 3750 C C . ALA B 1 234 ? -10.672 13.953 -15.719 1 93.81 234 ALA B C 1
ATOM 3752 O O . ALA B 1 234 ? -11.812 13.805 -16.156 1 93.81 234 ALA B O 1
ATOM 3753 N N . TYR B 1 235 ? -10.367 14.75 -14.742 1 93.94 235 TYR B N 1
ATOM 3754 C CA . TYR B 1 235 ? -11.352 15.609 -14.094 1 93.94 235 TYR B CA 1
ATOM 3755 C C . TYR B 1 235 ? -11.984 16.578 -15.086 1 93.94 235 TYR B C 1
ATOM 3757 O O . TYR B 1 235 ? -13.211 16.719 -15.133 1 93.94 235 TYR B O 1
ATOM 3765 N N . CYS B 1 236 ? -11.18 17.188 -15.867 1 94.19 236 CYS B N 1
ATOM 3766 C CA . CYS B 1 236 ? -11.648 18.141 -16.875 1 94.19 236 CYS B CA 1
ATOM 3767 C C . CYS B 1 236 ? -12.461 17.438 -17.953 1 94.19 236 CYS B C 1
ATOM 3769 O O . CYS B 1 236 ? -13.508 17.938 -18.359 1 94.19 236 CYS B O 1
ATOM 3771 N N . ALA B 1 237 ? -11.969 16.297 -18.406 1 92.44 237 ALA B N 1
ATOM 3772 C CA . ALA B 1 237 ? -12.672 15.531 -19.438 1 92.44 237 ALA B CA 1
ATOM 3773 C C . ALA B 1 237 ? -14.07 15.133 -18.969 1 92.44 237 ALA B C 1
ATOM 3775 O O . ALA B 1 237 ? -15.031 15.211 -19.734 1 92.44 237 ALA B O 1
ATOM 3776 N N . ALA B 1 238 ? -14.18 14.789 -17.781 1 89.75 238 ALA B N 1
ATOM 3777 C CA . ALA B 1 238 ? -15.461 14.352 -17.219 1 89.75 238 ALA B CA 1
ATOM 3778 C C . ALA B 1 238 ? -16.438 15.516 -17.141 1 89.75 238 ALA B C 1
ATOM 3780 O O . ALA B 1 238 ? -17.656 15.305 -17.094 1 89.75 238 ALA B O 1
ATOM 3781 N N . ARG B 1 239 ? -15.906 16.719 -17.156 1 90.75 239 ARG B N 1
ATOM 3782 C CA . ARG B 1 239 ? -16.75 17.891 -16.984 1 90.75 239 ARG B CA 1
ATOM 3783 C C . ARG B 1 239 ? -16.797 18.734 -18.25 1 90.75 239 ARG B C 1
ATOM 3785 O O . ARG B 1 239 ? -17.344 19.844 -18.266 1 90.75 239 ARG B O 1
ATOM 3792 N N . GLY B 1 240 ? -16.234 18.188 -19.328 1 87.56 240 GLY B N 1
ATOM 3793 C CA . GLY B 1 240 ? -16.203 18.891 -20.609 1 87.56 240 GLY B CA 1
ATOM 3794 C C . GLY B 1 240 ? -15.367 20.156 -20.578 1 87.56 240 GLY B C 1
ATOM 3795 O O . GLY B 1 240 ? -15.68 21.141 -21.266 1 87.56 240 GLY B O 1
ATOM 3796 N N . ARG B 1 241 ? -14.422 20.234 -19.688 1 85.19 241 ARG B N 1
ATOM 3797 C CA . ARG B 1 241 ? -13.531 21.375 -19.531 1 85.19 241 ARG B CA 1
ATOM 3798 C C . ARG B 1 241 ? -12.203 21.141 -20.25 1 85.19 241 ARG B C 1
ATOM 3800 O O . ARG B 1 241 ? -11.758 20 -20.375 1 85.19 241 ARG B O 1
ATOM 3807 N N . ASP B 1 242 ? -11.688 22.188 -20.812 1 81.44 242 ASP B N 1
ATOM 3808 C CA . ASP B 1 242 ? -10.344 22.125 -21.375 1 81.44 242 ASP B CA 1
ATOM 3809 C C . ASP B 1 242 ? -9.281 22.156 -20.281 1 81.44 242 ASP B C 1
ATOM 3811 O O . ASP B 1 242 ? -9.211 23.125 -19.516 1 81.44 242 ASP B O 1
ATOM 3815 N N . PRO B 1 243 ? -8.523 21.188 -20.109 1 79.25 243 PRO B N 1
ATOM 3816 C CA . PRO B 1 243 ? -7.52 21.141 -19.047 1 79.25 243 PRO B CA 1
ATOM 3817 C C . PRO B 1 243 ? -6.496 22.281 -19.156 1 79.25 243 PRO B C 1
ATOM 3819 O O . PRO B 1 243 ? -5.863 22.641 -18.156 1 79.25 243 PRO B O 1
ATOM 3822 N N . ASP B 1 244 ? -6.297 22.797 -20.359 1 74.12 244 ASP B N 1
ATOM 3823 C CA . ASP B 1 244 ? -5.285 23.812 -20.594 1 74.12 244 ASP B CA 1
ATOM 3824 C C . ASP B 1 244 ? -5.902 25.219 -20.578 1 74.12 244 ASP B C 1
ATOM 3826 O O . ASP B 1 244 ? -5.215 26.203 -20.812 1 74.12 244 ASP B O 1
ATOM 3830 N N . GLU B 1 245 ? -7.086 25.328 -20.453 1 62.03 245 GLU B N 1
ATOM 3831 C CA . GLU B 1 245 ? -7.75 26.625 -20.531 1 62.03 245 GLU B CA 1
ATOM 3832 C C . GLU B 1 245 ? -7.137 27.609 -19.531 1 62.03 245 GLU B C 1
ATOM 3834 O O . GLU B 1 245 ? -7.016 28.797 -19.828 1 62.03 245 GLU B O 1
ATOM 3839 N N . ASP B 1 246 ? -6.855 27.484 -18.312 1 48.25 246 ASP B N 1
ATOM 3840 C CA . ASP B 1 246 ? -6.395 28.531 -17.406 1 48.25 246 ASP B CA 1
ATOM 3841 C C . ASP B 1 246 ? -4.922 28.859 -17.656 1 48.25 246 ASP B C 1
ATOM 3843 O O . ASP B 1 246 ? -4.301 29.578 -16.859 1 48.25 246 ASP B O 1
ATOM 3847 N N . ARG B 1 247 ? -4.164 28.219 -18.531 1 46.38 247 ARG B N 1
ATOM 3848 C CA . ARG B 1 247 ? -2.818 28.734 -18.75 1 46.38 247 ARG B CA 1
ATOM 3849 C C . ARG B 1 247 ? -2.865 30.156 -19.297 1 46.38 247 ARG B C 1
ATOM 3851 O O . ARG B 1 247 ? -1.83 30.812 -19.422 1 46.38 247 ARG B O 1
ATOM 3858 N N . GLU B 1 248 ? -3.914 30.422 -19.922 1 34.34 248 GLU B N 1
ATOM 3859 C CA . GLU B 1 248 ? -3.918 31.719 -20.594 1 34.34 248 GLU B CA 1
ATOM 3860 C C . GLU B 1 248 ? -4.457 32.812 -19.672 1 34.34 248 GLU B C 1
ATOM 3862 O O . GLU B 1 248 ? -4.582 33.969 -20.094 1 34.34 248 GLU B O 1
ATOM 3867 N N . LEU B 1 249 ? -4.988 32.469 -18.406 1 29.25 249 LEU B N 1
ATOM 3868 C CA . LEU B 1 249 ? -5.203 33.781 -17.828 1 29.25 249 LEU B CA 1
ATOM 3869 C C . LEU B 1 249 ? -3.941 34.312 -17.141 1 29.25 249 LEU B C 1
ATOM 3871 O O . LEU B 1 249 ? -3.248 33.531 -16.469 1 29.25 249 LEU B O 1
#

Secondary structure (DSSP, 8-state):
--TT-EEEEEEES-GGGSSGGGGSHHHHHHHHTTSEEEEEEESGGG-BTTTTB-EEPBTT--SS-EE-HHHHHHHHHHHHTTS-S-TTTS-EEEEEEEEEEPBHHHHHHHHTSSEEEEEE--TT-BBHHHHHHTTPEEEESSBS--SSSHHHHHHHHHHHHTTSTTTSS-GGGGTTSTTSSSSPPPPB-BSSSEETTEEPPHHHHS--HHHHHHHHHHHHHHHHHHH-HHHHHHHHHHTT--TTGGGG-/--TT-EEEEEEES-GGGSSGGGGSHHHHHHHHTTSEEEEEEESGGG-BTTTTB-EEPBTT--SS-EE-HHHHHHHHHHHHTTS-S-TTTS-EEEEEEEEEEPBHHHHHHHHTSSEEEEEE--TT-BBHHHHHHTTPEEEESSBS--SSSHHHHHHHHHHHHTTSTTTSS-GGGGGGSTTSSSSPPPPB-BSSSEETTEEPPHHHHS--HHHHHHHHHHHHHHHHHHH-HHHHHHHHHHTT--TTGGGG-

Radius of gyration: 23.38 Å; Cα contacts (8 Å, |Δi|>4): 976; chains: 2; bounding box: 52×69×68 Å

Nearest PDB structures (foldseek):
  3ief-assembly1_A  TM=9.202E-01  e=1.132E-29  Bartonella henselae
  5wyr-assembly1_B  TM=9.477E-01  e=4.483E-26  Pseudomonas aeruginosa UCBPP-PA14
  8b1n-assembly1_B  TM=9.578E-01  e=1.712E-25  Calditerrivibrio nitroreducens DSM 19672
  4h3y-assembly1_B  TM=9.222E-01  e=4.017E-25  Paraburkholderia phymatum STM815
  4h3y-assembly1_A  TM=8.923E-01  e=1.342E-25  Paraburkholderia phymatum STM815

Solvent-accessible surface area (backbone atoms only — not comparable to full-atom values): 26077 Å² total; per-residue (Å²): 116,47,87,83,36,36,32,41,35,35,38,23,86,54,51,82,49,56,63,47,62,54,55,42,67,58,57,14,51,26,43,75,69,14,62,30,46,79,44,70,39,62,43,47,84,55,21,50,74,95,79,26,48,44,54,34,53,31,54,60,55,71,78,67,33,20,32,21,34,73,34,52,46,53,50,51,53,62,67,45,62,96,50,66,86,50,49,80,42,29,39,45,34,33,46,32,65,68,23,48,66,51,35,43,67,56,23,54,54,49,38,71,22,49,26,36,37,39,37,36,34,40,77,72,26,55,19,43,66,39,41,60,74,66,67,44,43,48,34,5,62,33,60,44,59,62,78,44,18,60,61,49,49,51,46,53,48,43,35,13,49,55,67,27,88,77,37,42,85,59,74,75,55,58,66,64,33,52,57,59,77,44,36,32,46,45,84,41,42,34,59,64,64,65,50,97,90,43,65,60,63,64,60,34,72,64,77,44,64,68,60,32,51,50,48,42,50,50,42,10,50,51,50,17,48,72,68,32,49,69,43,33,45,53,43,20,56,77,66,77,41,67,72,65,58,69,74,74,106,118,46,88,84,35,35,34,41,36,37,37,23,87,55,52,82,48,55,64,47,61,54,55,42,68,58,58,16,52,26,42,73,69,15,62,30,48,78,45,69,41,62,43,47,86,57,21,50,74,96,79,25,48,46,55,35,54,32,54,62,56,70,78,67,34,19,33,21,34,72,33,53,46,53,50,51,54,62,66,45,63,94,49,66,87,50,51,79,42,28,39,47,35,33,45,32,63,68,23,48,66,50,36,46,66,57,23,54,54,50,39,71,23,50,26,36,37,39,38,36,35,41,76,73,27,53,17,42,67,37,40,60,73,66,67,44,43,47,34,6,62,33,59,42,58,60,76,44,17,62,61,50,48,51,46,54,48,43,34,14,50,56,66,29,88,77,38,43,87,60,73,76,54,57,66,64,33,52,58,59,77,43,35,33,46,44,85,43,41,34,59,62,62,64,50,96,92,43,66,62,64,62,60,33,72,64,77,43,64,68,60,32,51,50,49,43,51,51,41,10,50,50,50,17,47,72,69,32,48,69,42,33,43,52,43,20,56,76,67,76,43,66,73,66,58,72,75,75,108

InterPro domains:
  IPR002649 tRNA (guanine-N1-)-methyltransferase TrmD [MF_00605] (1-249)
  IPR002649 tRNA (guanine-N1-)-methyltransferase TrmD [PIRSF000386] (8-235)
  IPR002649 tRNA (guanine-N1-)-methyltransferase TrmD [PTHR46417] (8-236)
  IPR002649 tRNA (guanine-N1-)-methyltransferase TrmD [TIGR00088] (9-238)
  IPR002649 tRNA (guanine-N1-)-methyltransferase TrmD [cd18080] (10-229)
  IPR016009 tRNA methyltransferase TRMD/TRM10-type domain [PF01746] (9-233)
  IPR023148 tRNA (guanine-N(1)-)-methyltransferase, C-terminal domain superfamily [G3DSA:1.10.1270.20] (182-240)
  IPR029026 tRNA (guanine-N1-)-methyltransferase, N-terminal [G3DSA:3.40.1280.10] (6-181)
  IPR029028 Alpha/beta knot methyltransferases [SSF75217] (6-238)

Sequence (498 aa):
MLKGAWQARIVTLFPEAFPGTLGLSLTGKALEMGLWSLETIDLRPFGEGRHRNVDDNPAGGGAGMVLRADIVARALDAASVGTPSERSRWPVVYLSPRGKPFSQAMARDWAGAEGLTLLCGRFEGVDQRVLDAYAVEEVSLGDFVLTGGEIAAQALIDATVRLIPRVLGNHASTEEESFSEGLLEFPQYTRPTVWQDRTIPEVLLSGHHANIARWRRAEAERLTKERRPDLWRAYCAARGRDPDEDRELMLKGAWQARIVTLFPEAFPGTLGLSLTGKALEMGLWSLETIDLRPFGEGRHRNVDDNPAGGGAGMVLRADIVARALDAASVGTPSERSRWPVVYLSPRGKPFSQAMARDWAGAEGLTLLCGRFEGVDQRVLDAYAVEEVSLGDFVLTGGEIAAQALIDATVRLIPRVLGNHASTEEESFSEGLLEFPQYTRPTVWQDRTIPEVLLSGHHANIARWRRAEAERLTKERRPDLWRAYCAARGRDPDEDREL

pLDDT: mean 93.88, std 10.28, range [28.88, 98.94]

Organism: Cereibacter sphaeroides (strain KD131 / KCTC 12085) (NCBI:txid557760)